Protein AF-0000000071113945 (afdb_homodimer)

Nearest PDB structures (foldseek):
  3ox4-assembly2_C  TM=9.755E-01  e=1.069E-44  Zymomonas mobilis
  3bfj-assembly1_A  TM=9.640E-01  e=2.709E-42  Klebsiella pneumoniae
  7qnf-assembly1_AAA  TM=9.607E-01  e=1.905E-41  Escherichia coli str. K-12 substr. MG1655
  7qlq-assembly1_BBB  TM=9.644E-01  e=1.412E-40  Escherichia coli str. K-12 substr. MG1655
  4fr2-assembly1_A-2  TM=9.621E-01  e=8.179E-39  Oenococcus oeni ATCC BAA-1163

Solvent-accessible surface area (backbone atoms only — not comparable to full-atom values): 36152 Å² total; per-residue (Å²): 114,40,61,41,52,34,37,34,38,30,35,39,30,71,62,35,56,64,59,43,26,64,61,54,57,72,71,67,68,64,27,26,32,34,25,17,24,57,68,46,66,74,39,75,52,44,59,54,57,45,46,25,30,56,74,64,67,50,45,69,46,83,44,42,76,38,45,83,72,20,33,50,62,45,27,52,52,46,37,50,50,29,61,74,69,62,38,66,30,33,31,19,40,32,42,46,26,18,31,17,36,39,33,52,25,20,33,35,71,59,61,48,88,56,75,77,72,37,54,36,73,58,56,68,90,48,64,24,46,52,28,38,21,34,36,35,51,50,16,70,29,36,41,44,22,34,52,34,52,36,27,37,76,87,80,50,40,56,37,47,24,37,26,79,44,39,47,25,55,30,25,36,44,23,34,71,56,36,40,83,50,49,50,68,56,45,28,20,24,38,35,29,24,45,45,39,15,52,28,11,42,49,12,74,50,37,46,70,56,29,35,37,27,12,32,41,12,37,36,32,37,70,65,14,42,57,50,26,34,75,35,46,74,38,60,67,26,34,40,37,30,44,39,14,18,54,30,13,24,49,11,23,59,42,23,27,36,16,50,36,57,14,47,21,42,38,47,26,43,73,67,67,45,62,56,23,50,40,27,45,53,34,37,53,62,47,49,56,55,46,35,74,74,45,23,68,43,26,36,54,51,14,36,28,73,67,44,80,55,78,95,53,52,38,64,59,22,28,53,50,32,44,51,52,50,52,50,50,40,55,72,46,64,55,69,77,36,44,55,81,74,73,46,51,73,91,76,51,58,50,66,63,42,26,58,50,17,69,67,28,80,32,20,79,27,22,76,59,78,75,50,67,69,51,41,35,50,57,60,55,67,35,102,113,41,61,42,52,36,37,34,36,30,36,39,30,70,61,36,57,63,59,44,25,65,62,55,56,71,70,67,66,65,28,25,32,32,25,18,27,58,68,46,68,75,38,77,52,44,59,54,58,46,47,23,31,56,74,65,67,50,45,69,45,84,44,41,75,38,43,83,74,18,32,51,63,45,27,53,52,47,39,50,51,30,60,76,69,64,37,65,31,34,33,19,39,32,41,45,27,20,30,20,36,38,34,50,25,20,34,36,71,60,60,48,88,55,74,77,72,36,55,35,74,58,57,69,90,47,65,24,45,54,29,39,21,36,36,36,52,51,18,69,30,37,40,44,22,35,51,35,52,39,27,37,76,85,77,51,39,57,39,48,25,37,26,79,44,38,45,26,55,30,25,36,44,23,32,70,56,36,41,82,50,49,50,67,55,44,30,21,25,38,37,27,24,45,46,39,13,52,28,12,43,50,12,75,53,37,47,71,56,31,36,37,28,12,34,40,12,36,37,31,38,69,66,15,41,58,50,26,35,75,35,45,73,39,60,67,24,35,40,37,29,44,39,15,18,54,31,12,25,49,10,24,59,41,23,28,37,16,50,36,56,14,45,22,44,39,46,27,44,72,66,68,44,61,58,25,50,42,26,44,53,34,37,55,62,47,47,58,54,46,36,74,74,45,23,68,43,26,38,54,51,13,37,28,72,69,44,80,54,79,95,52,51,38,63,57,22,28,54,50,32,45,51,51,51,50,50,50,40,56,73,44,63,56,68,77,36,44,55,80,72,70,44,50,73,92,76,51,60,51,65,64,44,26,58,50,18,68,70,29,81,32,20,79,27,23,77,60,80,76,50,66,68,53,42,35,49,57,58,55,68,36,103

Sequence (766 aa):
MAIFYVPAVNLIGKGVVNEVGPYIKELGYKKALLVTDKYIEGSDILPKTLKPLDTEGIEYVIFSDVEPNPTCKNVTDGVAALQEHGCDFIISLGGGSPQDAASCISIMATNGGKPQDYEGLHKSAKKGLPVVAINTTAGTSAEITINYVITDEERKVKMVMVDKNSLALISVNDPELMLSKPKGLTAATGMDALTHAVEALVTPGAYDVTKKLSIGAIELIKEYLPRAVENGHDIEAREGMVNAIFLGGMSFNNAGLGYVHSMAHQLGAVYNLPHGVCCAMLLPVIERENAKRVPEAFRNVAKALGLHVEGKSDQECADYAIAEIEKLSETVGIPKKLTELGIEEKDFDFEYLSKNALIDACAPGNPFMPTLEETIAFYKELFMAIFYVPAVNLIGKGVVNEVGPYIKELGYKKALLVTDKYIEGSDILPKTLKPLDTEGIEYVIFSDVEPNPTCKNVTDGVAALQEHGCDFIISLGGGSPQDAASCISIMATNGGKPQDYEGLHKSAKKGLPVVAINTTAGTSAEITINYVITDEERKVKMVMVDKNSLALISVNDPELMLSKPKGLTAATGMDALTHAVEALVTPGAYDVTKKLSIGAIELIKEYLPRAVENGHDIEAREGMVNAIFLGGMSFNNAGLGYVHSMAHQLGAVYNLPHGVCCAMLLPVIERENAKRVPEAFRNVAKALGLHVEGKSDQECADYAIAEIEKLSETVGIPKKLTELGIEEKDFDFEYLSKNALIDACAPGNPFMPTLEETIAFYKELF

Organism: Streptococcus pneumoniae serotype 4 (strain ATCC BAA-334 / TIGR4) (NCBI:txid170187)

Structure (mmCIF, N/CA/C/O backbone):
data_AF-0000000071113945-model_v1
#
loop_
_entity.id
_entity.type
_entity.pdbx_description
1 polymer 'Alcohol dehydrogenase, iron-containing'
#
loop_
_atom_site.group_PDB
_atom_site.id
_atom_site.type_symbol
_atom_site.label_atom_id
_atom_site.label_alt_id
_atom_site.label_comp_id
_atom_site.label_asym_id
_atom_site.label_entity_id
_atom_site.label_seq_id
_atom_site.pdbx_PDB_ins_code
_atom_site.Cartn_x
_atom_site.Cartn_y
_atom_site.Cartn_z
_atom_site.occupancy
_atom_site.B_iso_or_equiv
_atom_site.auth_seq_id
_atom_site.auth_comp_id
_atom_site.auth_asym_id
_atom_site.auth_atom_id
_atom_site.pdbx_PDB_model_num
ATOM 1 N N . MET A 1 1 ? 13.68 -2.012 13.062 1 75.12 1 MET A N 1
ATOM 2 C CA . MET A 1 1 ? 12.305 -2.484 13.008 1 75.12 1 MET A CA 1
ATOM 3 C C . MET A 1 1 ? 11.359 -1.363 12.594 1 75.12 1 MET A C 1
ATOM 5 O O . MET A 1 1 ? 11.523 -0.217 13.016 1 75.12 1 MET A O 1
ATOM 9 N N . ALA A 1 2 ? 10.578 -1.688 11.562 1 85.5 2 ALA A N 1
ATOM 10 C CA . ALA A 1 2 ? 9.664 -0.649 11.109 1 85.5 2 ALA A CA 1
ATOM 11 C C . ALA A 1 2 ? 8.242 -1.191 10.977 1 85.5 2 ALA A C 1
ATOM 13 O O . ALA A 1 2 ? 8.047 -2.371 10.672 1 85.5 2 ALA A O 1
ATOM 14 N N . ILE A 1 3 ? 7.336 -0.451 11.5 1 94.94 3 ILE A N 1
ATOM 15 C CA . ILE A 1 3 ? 5.93 -0.703 11.203 1 94.94 3 ILE A CA 1
ATOM 16 C C . ILE A 1 3 ? 5.441 0.281 10.141 1 94.94 3 ILE A C 1
ATOM 18 O O . ILE A 1 3 ? 5.672 1.487 10.25 1 94.94 3 ILE A O 1
ATOM 22 N N . PHE A 1 4 ? 4.895 -0.239 9.117 1 98.56 4 PHE A N 1
ATOM 23 C CA . PHE A 1 4 ? 4.387 0.528 7.988 1 98.56 4 PHE A CA 1
ATOM 24 C C . PHE A 1 4 ? 2.865 0.579 8.008 1 98.56 4 PHE A C 1
ATOM 26 O O . PHE A 1 4 ? 2.201 -0.424 7.738 1 98.56 4 PHE A O 1
ATOM 33 N N . TYR A 1 5 ? 2.27 1.769 8.336 1 98.56 5 TYR A N 1
ATOM 34 C CA . TYR A 1 5 ? 0.83 2.002 8.383 1 98.56 5 TYR A CA 1
ATOM 35 C C . TYR A 1 5 ? 0.351 2.723 7.129 1 98.56 5 TYR A C 1
ATOM 37 O O . TYR A 1 5 ? 1.011 3.646 6.648 1 98.56 5 TYR A O 1
ATOM 45 N N . VAL A 1 6 ? -0.747 2.352 6.59 1 98.75 6 VAL A N 1
ATOM 46 C CA . VAL A 1 6 ? -1.427 2.986 5.465 1 98.75 6 VAL A CA 1
ATOM 47 C C . VAL A 1 6 ? -2.854 2.453 5.355 1 98.75 6 VAL A C 1
ATOM 49 O O . VAL A 1 6 ? -3.115 1.29 5.672 1 98.75 6 VAL A O 1
ATOM 52 N N . PRO A 1 7 ? -3.861 3.316 5.043 1 98.75 7 PRO A N 1
ATOM 53 C CA . PRO A 1 7 ? -5.211 2.77 4.895 1 98.75 7 PRO A CA 1
ATOM 54 C C . PRO A 1 7 ? -5.27 1.604 3.91 1 98.75 7 PRO A C 1
ATOM 56 O O . PRO A 1 7 ? -4.598 1.627 2.877 1 98.75 7 PRO A O 1
ATOM 59 N N . ALA A 1 8 ? -6.066 0.614 4.184 1 98.5 8 ALA A N 1
ATOM 60 C CA . ALA A 1 8 ? -6.137 -0.612 3.395 1 98.5 8 ALA A CA 1
ATOM 61 C C . ALA A 1 8 ? -6.758 -0.349 2.027 1 98.5 8 ALA A C 1
ATOM 63 O O . ALA A 1 8 ? -6.461 -1.05 1.057 1 98.5 8 ALA A O 1
ATOM 64 N N . VAL A 1 9 ? -7.656 0.638 1.956 1 98.44 9 VAL A N 1
ATOM 65 C CA . VAL A 1 9 ? -8.367 0.966 0.723 1 98.44 9 VAL A CA 1
ATOM 66 C C . VAL A 1 9 ? -8.156 2.441 0.386 1 98.44 9 VAL A C 1
ATOM 68 O O . VAL A 1 9 ? -8.523 3.32 1.169 1 98.44 9 VAL A O 1
ATOM 71 N N . ASN A 1 10 ? -7.586 2.723 -0.733 1 98.81 10 ASN A N 1
ATOM 72 C CA . ASN A 1 10 ? -7.309 4.086 -1.182 1 98.81 10 ASN A CA 1
ATOM 73 C C . ASN A 1 10 ? -7.781 4.309 -2.617 1 98.81 10 ASN A C 1
ATOM 75 O O . ASN A 1 10 ? -7.309 3.641 -3.539 1 98.81 10 ASN A O 1
ATOM 79 N N . LEU A 1 11 ? -8.734 5.172 -2.781 1 98.44 11 LEU A N 1
ATOM 80 C CA . LEU A 1 11 ? -9.164 5.566 -4.117 1 98.44 11 LEU A CA 1
ATOM 81 C C . LEU A 1 11 ? -8.344 6.746 -4.629 1 98.44 11 LEU A C 1
ATOM 83 O O . LEU A 1 11 ? -8.25 7.781 -3.965 1 98.44 11 LEU A O 1
ATOM 87 N N . ILE A 1 12 ? -7.734 6.574 -5.777 1 98.31 12 ILE A N 1
ATOM 88 C CA . ILE A 1 12 ? -6.816 7.578 -6.305 1 98.31 12 ILE A CA 1
ATOM 89 C C . ILE A 1 12 ? -7.133 7.844 -7.777 1 98.31 12 ILE A C 1
ATOM 91 O O . ILE A 1 12 ? -7.199 6.91 -8.578 1 98.31 12 ILE A O 1
ATOM 95 N N . GLY A 1 13 ? -7.379 9.117 -8.117 1 97.31 13 GLY A N 1
ATOM 96 C CA . GLY A 1 13 ? -7.508 9.453 -9.523 1 97.31 13 GLY A CA 1
ATOM 97 C C . GLY A 1 13 ? -8.719 10.32 -9.82 1 97.31 13 GLY A C 1
ATOM 98 O O . GLY A 1 13 ? -9.523 10.594 -8.938 1 97.31 13 GLY A O 1
ATOM 99 N N . LYS A 1 14 ? -8.844 10.703 -11.086 1 96.75 14 LYS A N 1
ATOM 100 C CA . LYS A 1 14 ? -9.891 11.617 -11.531 1 96.75 14 LYS A CA 1
ATOM 101 C C . LYS A 1 14 ? -11.266 10.977 -11.398 1 96.75 14 LYS A C 1
ATOM 103 O O . LYS A 1 14 ? -11.508 9.891 -11.938 1 96.75 14 LYS A O 1
ATOM 108 N N . GLY A 1 15 ? -12.094 11.609 -10.602 1 96.81 15 GLY A N 1
ATOM 109 C CA . GLY A 1 15 ? -13.492 11.227 -10.539 1 96.81 15 GLY A CA 1
ATOM 110 C C . GLY A 1 15 ? -13.758 10.133 -9.516 1 96.81 15 GLY A C 1
ATOM 111 O O . GLY A 1 15 ? -14.906 9.703 -9.352 1 96.81 15 GLY A O 1
ATOM 112 N N . VAL A 1 16 ? -12.789 9.766 -8.742 1 97.62 16 VAL A N 1
ATOM 113 C CA . VAL A 1 16 ? -12.922 8.602 -7.875 1 97.62 16 VAL A CA 1
ATOM 114 C C . VAL A 1 16 ? -13.898 8.914 -6.738 1 97.62 16 VAL A C 1
ATOM 116 O O . VAL A 1 16 ? -14.461 7.996 -6.133 1 97.62 16 VAL A O 1
ATOM 119 N N . VAL A 1 17 ? -14.125 10.172 -6.422 1 97.69 17 VAL A N 1
ATOM 120 C CA . VAL A 1 17 ? -15.055 10.547 -5.363 1 97.69 17 VAL A CA 1
ATOM 121 C C . VAL A 1 17 ? -16.453 10.031 -5.695 1 97.69 17 VAL A C 1
ATOM 123 O O . VAL A 1 17 ? -17.219 9.664 -4.801 1 97.69 17 VAL A O 1
ATOM 126 N N . ASN A 1 18 ? -16.781 9.922 -6.988 1 97.25 18 ASN A N 1
ATOM 127 C CA . ASN A 1 18 ? -18.078 9.438 -7.441 1 97.25 18 ASN A CA 1
ATOM 128 C C . ASN A 1 18 ? -18.25 7.941 -7.199 1 97.25 18 ASN A C 1
ATOM 130 O O . ASN A 1 18 ? -19.359 7.414 -7.254 1 97.25 18 ASN A O 1
ATOM 134 N N . GLU A 1 19 ? -17.141 7.277 -6.875 1 96.25 19 GLU A N 1
ATOM 135 C CA . GLU A 1 19 ? -17.141 5.82 -6.777 1 96.25 19 GLU A CA 1
ATOM 136 C C . GLU A 1 19 ? -17.094 5.367 -5.32 1 96.25 19 GLU A C 1
ATOM 138 O O . GLU A 1 19 ? -17.188 4.176 -5.031 1 96.25 19 GLU A O 1
ATOM 143 N N . VAL A 1 20 ? -17.016 6.293 -4.387 1 97 20 VAL A N 1
ATOM 144 C CA . VAL A 1 20 ? -16.703 5.941 -3.004 1 97 20 VAL A CA 1
ATOM 145 C C . VAL A 1 20 ? -17.938 5.367 -2.326 1 97 20 VAL A C 1
ATOM 147 O O . VAL A 1 20 ? -17.844 4.605 -1.365 1 97 20 VAL A O 1
ATOM 150 N N . GLY A 1 21 ? -19.156 5.68 -2.844 1 97 21 GLY A N 1
ATOM 151 C CA . GLY A 1 21 ? -20.422 5.32 -2.229 1 97 21 GLY A CA 1
ATOM 152 C C . GLY A 1 21 ? -20.531 3.844 -1.893 1 97 21 GLY A C 1
ATOM 153 O O . GLY A 1 21 ? -20.719 3.477 -0.73 1 97 21 GLY A O 1
ATOM 154 N N . PRO A 1 22 ? -20.344 2.98 -2.869 1 96.06 22 PRO A N 1
ATOM 155 C CA . PRO A 1 22 ? -20.438 1.538 -2.629 1 96.06 22 PRO A CA 1
ATOM 156 C C . PRO A 1 22 ? -19.438 1.041 -1.596 1 96.06 22 PRO A C 1
ATOM 158 O O . PRO A 1 22 ? -19.734 0.119 -0.832 1 96.06 22 PRO A O 1
ATOM 161 N N . TYR A 1 23 ? -18.25 1.586 -1.573 1 96.31 23 TYR A N 1
ATOM 162 C CA . TYR A 1 23 ? -17.234 1.188 -0.604 1 96.31 23 TYR A CA 1
ATOM 163 C C . TYR A 1 23 ? -17.672 1.537 0.814 1 96.31 23 TYR A C 1
ATOM 165 O O . TYR A 1 23 ? -17.484 0.746 1.741 1 96.31 23 TYR A O 1
ATOM 173 N N . ILE A 1 24 ? -18.281 2.76 0.936 1 97.69 24 ILE A N 1
ATOM 174 C CA . ILE A 1 24 ? -18.766 3.172 2.25 1 97.69 24 ILE A CA 1
ATOM 175 C C . ILE A 1 24 ? -19.938 2.283 2.672 1 97.69 24 ILE A C 1
ATOM 177 O O . ILE A 1 24 ? -20 1.83 3.816 1 97.69 24 ILE A O 1
ATOM 181 N N . LYS A 1 25 ? -20.844 2.029 1.779 1 96.69 25 LYS A N 1
ATOM 182 C CA . LYS A 1 25 ? -22.016 1.202 2.061 1 96.69 25 LYS A CA 1
ATOM 183 C C . LYS A 1 25 ? -21.609 -0.181 2.555 1 96.69 25 LYS A C 1
ATOM 185 O O . LYS A 1 25 ? -22.219 -0.723 3.479 1 96.69 25 LYS A O 1
ATOM 190 N N . GLU A 1 26 ? -20.562 -0.738 1.976 1 95 26 GLU A N 1
ATOM 191 C CA . GLU A 1 26 ? -20.094 -2.082 2.299 1 95 26 GLU A CA 1
ATOM 192 C C . GLU A 1 26 ? -19.547 -2.148 3.725 1 95 26 GLU A C 1
ATOM 194 O O . GLU A 1 26 ? -19.469 -3.229 4.312 1 95 26 GLU A O 1
ATOM 199 N N . LEU A 1 27 ? -19.141 -1.004 4.309 1 95.19 27 LEU A N 1
ATOM 200 C CA . LEU A 1 27 ? -18.641 -0.983 5.676 1 95.19 27 LEU A CA 1
ATOM 201 C C . LEU A 1 27 ? -19.75 -1.291 6.676 1 95.19 27 LEU A C 1
ATOM 203 O O . LEU A 1 27 ? -19.469 -1.713 7.801 1 95.19 27 LEU A O 1
ATOM 207 N N . GLY A 1 28 ? -21.016 -0.925 6.336 1 95.69 28 GLY A N 1
ATOM 208 C CA . GLY A 1 28 ? -22.172 -1.332 7.137 1 95.69 28 GLY A CA 1
ATOM 209 C C . GLY A 1 28 ? -22.547 -0.31 8.188 1 95.69 28 GLY A C 1
ATOM 210 O O . GLY A 1 28 ? -23.391 -0.581 9.039 1 95.69 28 GLY A O 1
ATOM 211 N N . TYR A 1 29 ? -21.953 0.864 8.164 1 96.38 29 TYR A N 1
ATOM 212 C CA . TYR A 1 29 ? -22.312 1.92 9.109 1 96.38 29 TYR A CA 1
ATOM 213 C C . TYR A 1 29 ? -23.547 2.67 8.641 1 96.38 29 TYR A C 1
ATOM 215 O O . TYR A 1 29 ? -23.938 2.584 7.477 1 96.38 29 TYR A O 1
ATOM 223 N N . LYS A 1 30 ? -24.156 3.389 9.508 1 96 30 LYS A N 1
ATOM 224 C CA . LYS A 1 30 ? -25.5 3.9 9.234 1 96 30 LYS A CA 1
ATOM 225 C C . LYS A 1 30 ? -25.469 5.406 8.969 1 96 30 LYS A C 1
ATOM 227 O O . LYS A 1 30 ? -26.094 5.887 8.023 1 96 30 LYS A O 1
ATOM 232 N N . LYS A 1 31 ? -24.844 6.23 9.859 1 98.5 31 LYS A N 1
ATOM 233 C CA . LYS A 1 31 ? -24.906 7.688 9.812 1 98.5 31 LYS A CA 1
ATOM 234 C C . LYS A 1 31 ? -23.531 8.305 10.062 1 98.5 31 LYS A C 1
ATOM 236 O O . LYS A 1 31 ? -22.906 8.031 11.086 1 98.5 31 LYS A O 1
ATOM 241 N N . ALA A 1 32 ? -23.141 9.164 9.141 1 98.81 32 ALA A N 1
ATOM 242 C CA . ALA A 1 32 ? -21.812 9.766 9.203 1 98.81 32 ALA A CA 1
ATOM 243 C C . ALA A 1 32 ? -21.875 11.156 9.82 1 98.81 32 ALA A C 1
ATOM 245 O O . ALA A 1 32 ? -22.812 11.914 9.586 1 98.81 32 ALA A O 1
ATOM 246 N N . LEU A 1 33 ? -20.906 11.453 10.688 1 98.94 33 LEU A N 1
ATOM 247 C CA . LEU A 1 33 ? -20.562 12.844 10.906 1 98.94 33 LEU A CA 1
ATOM 248 C C . LEU A 1 33 ? -19.578 13.328 9.844 1 98.94 33 LEU A C 1
ATOM 250 O O . LEU A 1 33 ? -18.438 12.859 9.789 1 98.94 33 LEU A O 1
ATOM 254 N N . LEU A 1 34 ? -20.016 14.18 8.977 1 98.94 34 LEU A N 1
ATOM 255 C CA . LEU A 1 34 ? -19.125 14.734 7.953 1 98.94 34 LEU A CA 1
ATOM 256 C C . LEU A 1 34 ? -18.406 15.969 8.477 1 98.94 34 LEU A C 1
ATOM 258 O O . LEU A 1 34 ? -19.016 17.016 8.688 1 98.94 34 LEU A O 1
ATOM 262 N N . VAL A 1 35 ? -17.125 15.828 8.711 1 98.94 35 VAL A N 1
ATOM 263 C CA . VAL A 1 35 ? -16.281 16.859 9.312 1 98.94 35 VAL A CA 1
ATOM 264 C C . VAL A 1 35 ? -15.578 17.656 8.219 1 98.94 35 VAL A C 1
ATOM 266 O O . VAL A 1 35 ? -14.82 17.078 7.426 1 98.94 35 VAL A O 1
ATOM 269 N N . THR A 1 36 ? -15.82 18.922 8.164 1 98.69 36 THR A N 1
ATOM 270 C CA . THR A 1 36 ? -15.25 19.781 7.129 1 98.69 36 THR A CA 1
ATOM 271 C C . THR A 1 36 ? -15.086 21.203 7.629 1 98.69 36 THR A C 1
ATOM 273 O O . THR A 1 36 ? -15.078 21.453 8.836 1 98.69 36 THR A O 1
ATOM 276 N N . ASP A 1 37 ? -14.758 22.078 6.73 1 97.12 37 ASP A N 1
ATOM 277 C CA . ASP A 1 37 ? -14.586 23.484 7.094 1 97.12 37 ASP A CA 1
ATOM 278 C C . ASP A 1 37 ? -15.57 24.375 6.328 1 97.12 37 ASP A C 1
ATOM 280 O O . ASP A 1 37 ? -16.281 23.891 5.449 1 97.12 37 ASP A O 1
ATOM 284 N N . LYS A 1 38 ? -15.602 25.641 6.723 1 96.12 38 LYS A N 1
ATOM 285 C CA . LYS A 1 38 ? -16.594 26.562 6.184 1 96.12 38 LYS A CA 1
ATOM 286 C C . LYS A 1 38 ? -16.344 26.828 4.699 1 96.12 38 LYS A C 1
ATOM 288 O O . LYS A 1 38 ? -17.281 27.031 3.934 1 96.12 38 LYS A O 1
ATOM 293 N N . TYR A 1 39 ? -15.109 26.812 4.289 1 92.38 39 TYR A N 1
ATOM 294 C CA . TYR A 1 39 ? -14.781 27.047 2.887 1 92.38 39 TYR A CA 1
ATOM 295 C C . TYR A 1 39 ? -15.391 25.953 2.006 1 92.38 39 TYR A C 1
ATOM 297 O O . TYR A 1 39 ? -16.047 26.25 1.004 1 92.38 39 TYR A O 1
ATOM 305 N N . ILE A 1 40 ? -15.219 24.75 2.406 1 96 40 ILE A N 1
ATOM 306 C CA . ILE A 1 40 ? -15.703 23.609 1.636 1 96 40 ILE A CA 1
ATOM 307 C C . ILE A 1 40 ? -17.234 23.578 1.673 1 96 40 ILE A C 1
ATOM 309 O O . ILE A 1 40 ? -17.875 23.266 0.671 1 96 40 ILE A O 1
ATOM 313 N N . GLU A 1 41 ? -17.797 23.906 2.807 1 96.56 41 GLU A N 1
ATOM 314 C CA . GLU A 1 41 ? -19.25 23.953 2.918 1 96.56 41 GLU A CA 1
ATOM 315 C C . GLU A 1 41 ? -19.859 24.844 1.846 1 96.56 41 GLU A C 1
ATOM 317 O O . GLU A 1 41 ? -20.922 24.547 1.31 1 96.56 41 GLU A O 1
ATOM 322 N N . GLY A 1 42 ? -19.172 25.938 1.571 1 95.56 42 GLY A N 1
ATOM 323 C CA . GLY A 1 42 ? -19.688 26.891 0.606 1 95.56 42 GLY A CA 1
ATOM 324 C C . GLY A 1 42 ? -19.203 26.641 -0.809 1 95.56 42 GLY A C 1
ATOM 325 O O . GLY A 1 42 ? -19.531 27.391 -1.729 1 95.56 42 GLY A O 1
ATOM 326 N N . SER A 1 43 ? -18.5 25.609 -1.017 1 95.12 43 SER A N 1
ATOM 327 C CA . SER A 1 43 ? -17.906 25.344 -2.322 1 95.12 43 SER A CA 1
ATOM 328 C C . SER A 1 43 ? -18.672 24.234 -3.053 1 95.12 43 SER A C 1
ATOM 330 O O . SER A 1 43 ? -19.641 23.688 -2.523 1 95.12 43 SER A O 1
ATOM 332 N N . ASP A 1 44 ? -18.219 24 -4.301 1 95.06 44 ASP A N 1
ATOM 333 C CA . ASP A 1 44 ? -18.844 22.953 -5.105 1 95.06 44 ASP A CA 1
ATOM 334 C C . ASP A 1 44 ? -18.312 21.562 -4.711 1 95.06 44 ASP A C 1
ATOM 336 O O . ASP A 1 44 ? -18.812 20.547 -5.188 1 95.06 44 ASP A O 1
ATOM 340 N N . ILE A 1 45 ? -17.391 21.5 -3.789 1 97.31 45 ILE A N 1
ATOM 341 C CA . ILE A 1 45 ? -16.781 20.25 -3.352 1 97.31 45 ILE A CA 1
ATOM 342 C C . ILE A 1 45 ? -17.797 19.453 -2.531 1 97.31 45 ILE A C 1
ATOM 344 O O . ILE A 1 45 ? -17.906 18.234 -2.703 1 97.31 45 ILE A O 1
ATOM 348 N N . LEU A 1 46 ? -18.5 20.141 -1.65 1 97.81 46 LEU A N 1
ATOM 349 C CA . LEU A 1 46 ? -19.406 19.469 -0.732 1 97.81 46 LEU A CA 1
ATOM 350 C C . LEU A 1 46 ? -20.484 18.703 -1.497 1 97.81 46 LEU A C 1
ATOM 352 O O . LEU A 1 46 ? -20.672 17.5 -1.289 1 97.81 46 LEU A O 1
ATOM 356 N N . PRO A 1 47 ? -21.172 19.344 -2.52 1 97.75 47 PRO A N 1
ATOM 357 C CA . PRO A 1 47 ? -22.188 18.594 -3.268 1 97.75 47 PRO A CA 1
ATOM 358 C C . PRO A 1 47 ? -21.609 17.406 -4.023 1 97.75 47 PRO A C 1
ATOM 360 O O . PRO A 1 47 ? -22.25 16.359 -4.125 1 97.75 47 PRO A O 1
ATOM 363 N N . LYS A 1 48 ? -20.406 17.547 -4.52 1 97.12 48 LYS A N 1
ATOM 364 C CA . LYS A 1 48 ? -19.75 16.469 -5.238 1 97.12 48 LYS A CA 1
ATOM 365 C C . LYS A 1 48 ? -19.531 15.258 -4.324 1 97.12 48 LYS A C 1
ATOM 367 O O . LYS A 1 48 ? -19.594 14.117 -4.77 1 97.12 48 LYS A O 1
ATOM 372 N N . THR A 1 49 ? -19.25 15.523 -3.123 1 97.81 49 THR A N 1
ATOM 373 C CA . THR A 1 49 ? -18.953 14.484 -2.146 1 97.81 49 THR A CA 1
ATOM 374 C C . THR A 1 49 ? -20.25 13.875 -1.601 1 97.81 49 THR A C 1
ATOM 376 O O . THR A 1 49 ? -20.281 12.68 -1.282 1 97.81 49 THR A O 1
ATOM 379 N N . LEU A 1 50 ? -21.328 14.711 -1.501 1 98.25 50 LEU A N 1
ATOM 380 C CA . LEU A 1 50 ? -22.594 14.242 -0.944 1 98.25 50 LEU A CA 1
ATOM 381 C C . LEU A 1 50 ? -23.344 13.367 -1.946 1 98.25 50 LEU A C 1
ATOM 383 O O . LEU A 1 50 ? -24.078 12.453 -1.556 1 98.25 50 LEU A O 1
ATOM 387 N N . LYS A 1 51 ? -23.156 13.555 -3.219 1 98.06 51 LYS A N 1
ATOM 388 C CA . LYS A 1 51 ? -23.891 12.875 -4.273 1 98.06 51 LYS A CA 1
ATOM 389 C C . LYS A 1 51 ? -23.734 11.359 -4.164 1 98.06 51 LYS A C 1
ATOM 391 O O . LYS A 1 51 ? -24.734 10.625 -4.133 1 98.06 51 LYS A O 1
ATOM 396 N N . PRO A 1 52 ? -22.5 10.852 -4.129 1 97.69 52 PRO A N 1
ATOM 397 C CA . PRO A 1 52 ? -22.375 9.398 -4.008 1 97.69 52 PRO A CA 1
ATOM 398 C C . PRO A 1 52 ? -22.984 8.859 -2.713 1 97.69 52 PRO A C 1
ATOM 400 O O . PRO A 1 52 ? -23.422 7.711 -2.668 1 97.69 52 PRO A O 1
ATOM 403 N N . LEU A 1 53 ? -22.969 9.617 -1.601 1 98 53 LEU A N 1
ATOM 404 C CA . LEU A 1 53 ? -23.594 9.203 -0.347 1 98 53 LEU A CA 1
ATOM 405 C C . LEU A 1 53 ? -25.109 9.109 -0.5 1 98 53 LEU A C 1
ATOM 407 O O . LEU A 1 53 ? -25.719 8.117 -0.084 1 98 53 LEU A O 1
ATOM 411 N N . ASP A 1 54 ? -25.672 10.148 -1.101 1 98.12 54 ASP A N 1
ATOM 412 C CA . ASP A 1 54 ? -27.109 10.18 -1.327 1 98.12 54 ASP A CA 1
ATOM 413 C C . ASP A 1 54 ? -27.547 9.023 -2.227 1 98.12 54 ASP A C 1
ATOM 415 O O . ASP A 1 54 ? -28.594 8.414 -1.99 1 98.12 54 ASP A O 1
ATOM 419 N N . THR A 1 55 ? -26.766 8.789 -3.217 1 97.75 55 THR A N 1
ATOM 420 C CA . THR A 1 55 ? -27.078 7.711 -4.156 1 97.75 55 THR A CA 1
ATOM 421 C C . THR A 1 55 ? -27.172 6.371 -3.434 1 97.75 55 THR A C 1
ATOM 423 O O . THR A 1 55 ? -28 5.531 -3.779 1 97.75 55 THR A O 1
ATOM 426 N N . GLU A 1 56 ? -26.344 6.176 -2.416 1 97.5 56 GLU A N 1
ATOM 427 C CA . GLU A 1 56 ? -26.312 4.91 -1.688 1 97.5 56 GLU A CA 1
ATOM 428 C C . GLU A 1 56 ? -27.219 4.953 -0.466 1 97.5 56 GLU A C 1
ATOM 430 O O . GLU A 1 56 ? -27.312 3.98 0.284 1 97.5 56 GLU A O 1
ATOM 435 N N . GLY A 1 57 ? -27.844 6.051 -0.211 1 97.75 57 GLY A N 1
ATOM 436 C CA . GLY A 1 57 ? -28.734 6.195 0.921 1 97.75 57 GLY A CA 1
ATOM 437 C C . GLY A 1 57 ? -28.016 6.285 2.252 1 97.75 57 GLY A C 1
ATOM 438 O O . GLY A 1 57 ? -28.531 5.844 3.277 1 97.75 57 GLY A O 1
ATOM 439 N N . ILE A 1 58 ? -26.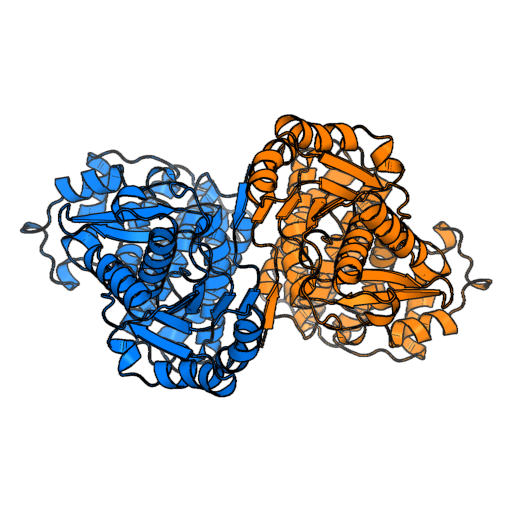812 6.801 2.256 1 97.81 58 ILE A N 1
ATOM 440 C CA . ILE A 1 58 ? -26.031 6.965 3.479 1 97.81 58 ILE A CA 1
ATOM 441 C C . ILE A 1 58 ? -26.406 8.289 4.152 1 97.81 58 ILE A C 1
ATOM 443 O O . ILE A 1 58 ? -26.328 9.352 3.531 1 97.81 58 ILE A O 1
ATOM 447 N N . GLU A 1 59 ? -26.797 8.25 5.387 1 98.44 59 GLU A N 1
ATOM 448 C CA . GLU A 1 59 ? -27.156 9.445 6.137 1 98.44 59 GLU A CA 1
ATOM 449 C C . GLU A 1 59 ? -25.922 10.172 6.648 1 98.44 59 GLU A C 1
ATOM 451 O O . GLU A 1 59 ? -24.906 9.547 6.938 1 98.44 59 GLU A O 1
ATOM 456 N N . TYR A 1 60 ? -26.031 11.43 6.781 1 98.75 60 TYR A N 1
ATOM 457 C CA . TYR A 1 60 ? -24.906 12.203 7.297 1 98.75 60 TYR A CA 1
ATOM 458 C C . TYR A 1 60 ? -25.391 13.484 7.969 1 98.75 60 TYR A C 1
ATOM 460 O O . TYR A 1 60 ? -26.5 13.953 7.699 1 98.75 60 TYR A O 1
ATOM 468 N N . VAL A 1 61 ? -24.609 14.016 8.922 1 98.75 61 VAL A N 1
ATOM 469 C CA . VAL A 1 61 ? -24.703 15.336 9.531 1 98.75 61 VAL A CA 1
ATOM 470 C C . VAL A 1 61 ? -23.422 16.125 9.25 1 98.75 61 VAL A C 1
ATOM 472 O O . VAL A 1 61 ? -22.312 15.594 9.422 1 98.75 61 VAL A O 1
ATOM 475 N N . ILE A 1 62 ? -23.609 17.344 8.812 1 98.75 62 ILE A N 1
ATOM 476 C CA . ILE A 1 62 ? -22.453 18.141 8.438 1 98.75 62 ILE A CA 1
ATOM 477 C C . ILE A 1 62 ? -21.969 18.938 9.641 1 98.75 62 ILE A C 1
ATOM 479 O O . ILE A 1 62 ? -22.75 19.641 10.281 1 98.75 62 ILE A O 1
ATOM 483 N N . PHE A 1 63 ? -20.766 18.75 10.047 1 98.81 63 PHE A N 1
ATOM 484 C CA . PHE A 1 63 ? -20.031 19.578 11 1 98.81 63 PHE A CA 1
ATOM 485 C C . PHE A 1 63 ? -18.938 20.375 10.305 1 98.81 63 PHE A C 1
ATOM 487 O O . PHE A 1 63 ? -17.844 19.859 10.055 1 98.81 63 PHE A O 1
ATOM 494 N N . SER A 1 64 ? -19.141 21.656 10.047 1 98.12 64 SER A N 1
ATOM 495 C CA . SER A 1 64 ? -18.266 22.422 9.148 1 98.12 64 SER A CA 1
ATOM 496 C C . SER A 1 64 ? -17.531 23.531 9.891 1 98.12 64 SER A C 1
ATOM 498 O O . SER A 1 64 ? -17.078 24.484 9.281 1 98.12 64 SER A O 1
ATOM 500 N N . ASP A 1 65 ? -17.375 23.406 11.188 1 96.25 65 ASP A N 1
ATOM 501 C CA . ASP A 1 65 ? -16.828 24.516 11.961 1 96.25 65 ASP A CA 1
ATOM 502 C C . ASP A 1 65 ? -15.359 24.281 12.297 1 96.25 65 ASP A C 1
ATOM 504 O O . ASP A 1 65 ? -14.852 24.797 13.305 1 96.25 65 ASP A O 1
ATOM 508 N N . VAL A 1 66 ? -14.734 23.453 11.461 1 97.12 66 VAL A N 1
ATOM 509 C CA . VAL A 1 66 ? -13.32 23.203 11.703 1 97.12 66 VAL A CA 1
ATOM 510 C C . VAL A 1 66 ? -12.492 24.375 11.195 1 97.12 66 VAL A C 1
ATOM 512 O O . VAL A 1 66 ? -12.625 24.797 10.039 1 97.12 66 VAL A O 1
ATOM 515 N N . GLU A 1 67 ? -11.625 24.875 12.031 1 93.12 67 GLU A N 1
ATOM 516 C CA . GLU A 1 67 ? -10.727 25.953 11.672 1 93.12 67 GLU A CA 1
ATOM 517 C C . GLU A 1 67 ? -9.43 25.438 11.07 1 93.12 67 GLU A C 1
ATOM 519 O O . GLU A 1 67 ? -9.086 24.266 11.25 1 93.12 67 GLU A O 1
ATOM 524 N N . PRO A 1 68 ? -8.578 26.172 10.219 1 87.81 68 PRO A N 1
ATOM 525 C CA . PRO A 1 68 ? -7.312 25.75 9.609 1 87.81 68 PRO A CA 1
ATOM 526 C C . PRO A 1 68 ? -6.34 25.156 10.625 1 87.81 68 PRO A C 1
ATOM 528 O O . PRO A 1 68 ? -5.637 24.188 10.328 1 87.81 68 PRO A O 1
ATOM 531 N N . ASN A 1 69 ? -6.199 25.703 11.766 1 91.81 69 ASN A N 1
ATOM 532 C CA . ASN A 1 69 ? -5.508 25.156 12.922 1 91.81 69 ASN A CA 1
ATOM 533 C C . ASN A 1 69 ? -6.492 24.641 13.977 1 91.81 69 ASN A C 1
ATOM 535 O O . ASN A 1 69 ? -6.766 25.328 14.961 1 91.81 69 ASN A O 1
ATOM 539 N N . PRO A 1 70 ? -6.844 23.312 13.609 1 96.44 70 PRO A N 1
ATOM 540 C CA . PRO A 1 70 ? -7.961 22.844 14.43 1 96.44 70 PRO A CA 1
ATOM 541 C C . PRO A 1 70 ? -7.641 22.859 15.93 1 96.44 70 PRO A C 1
ATOM 543 O O . PRO A 1 70 ? -6.52 22.531 16.328 1 96.44 70 PRO A O 1
ATOM 546 N N . THR A 1 71 ? -8.633 23.188 16.734 1 96.81 71 THR A N 1
ATOM 547 C CA . THR A 1 71 ? -8.453 23.422 18.172 1 96.81 71 THR A CA 1
ATOM 548 C C . THR A 1 71 ? -9.109 22.297 18.969 1 96.81 71 THR A C 1
ATOM 550 O O . THR A 1 71 ? -9.867 21.5 18.438 1 96.81 71 THR A O 1
ATOM 553 N N . CYS A 1 72 ? -8.773 22.344 20.281 1 97.94 72 CYS A N 1
ATOM 554 C CA . CYS A 1 72 ? -9.445 21.438 21.203 1 97.94 72 CYS A CA 1
ATOM 555 C C . CYS A 1 72 ? -10.953 21.688 21.203 1 97.94 72 CYS A C 1
ATOM 557 O O . CYS A 1 72 ? -11.742 20.75 21.312 1 97.94 72 CYS A O 1
ATOM 559 N N . LYS A 1 73 ? -11.32 22.906 21.062 1 97.75 73 LYS A N 1
ATOM 560 C CA . LYS A 1 73 ? -12.742 23.25 21.016 1 97.75 73 LYS A CA 1
ATOM 561 C C . LYS A 1 73 ? -13.414 22.625 19.797 1 97.75 73 LYS A C 1
ATOM 563 O O . LYS A 1 73 ? -14.531 22.125 19.891 1 97.75 73 LYS A O 1
ATOM 568 N N . ASN A 1 74 ? -12.789 22.75 18.609 1 97.88 74 ASN A N 1
ATOM 569 C CA . ASN A 1 74 ? -13.32 22.109 17.406 1 97.88 74 ASN A CA 1
ATOM 570 C C . ASN A 1 74 ? -13.617 20.641 17.641 1 97.88 74 ASN A C 1
ATOM 572 O O . ASN A 1 74 ? -14.672 20.141 17.25 1 97.88 74 ASN A O 1
ATOM 576 N N . VAL A 1 75 ? -12.68 19.984 18.281 1 98.56 75 VAL A N 1
ATOM 577 C CA . VAL A 1 75 ? -12.773 18.547 18.516 1 98.56 75 VAL A CA 1
ATOM 578 C C . VAL A 1 75 ? -13.906 18.25 19.484 1 98.56 75 VAL A C 1
ATOM 580 O O . VAL A 1 75 ? -14.742 17.375 19.234 1 98.56 75 VAL A O 1
ATOM 583 N N . THR A 1 76 ? -13.93 19.016 20.594 1 98.31 76 THR A N 1
ATOM 584 C CA . THR A 1 76 ? -14.969 18.812 21.594 1 98.31 76 THR A CA 1
ATOM 585 C C . THR A 1 76 ? -16.359 19.062 21.016 1 98.31 76 THR A C 1
ATOM 587 O O . THR A 1 76 ? -17.281 18.297 21.266 1 98.31 76 THR A O 1
ATOM 590 N N . ASP A 1 77 ? -16.453 20.109 20.234 1 98.62 77 ASP A N 1
ATOM 591 C CA . ASP A 1 77 ? -17.719 20.406 19.562 1 98.62 77 ASP A CA 1
ATOM 592 C C . ASP A 1 77 ? -18.094 19.297 18.594 1 98.62 77 ASP A C 1
ATOM 594 O O . ASP A 1 77 ? -19.266 18.953 18.453 1 98.62 77 ASP A O 1
ATOM 598 N N . GLY A 1 78 ? -17.125 18.781 17.875 1 98.75 78 GLY A N 1
ATOM 599 C CA . GLY A 1 78 ? -17.359 17.688 16.938 1 98.75 78 GLY A CA 1
ATOM 600 C C . GLY A 1 78 ? -17.828 16.422 17.625 1 98.75 78 GLY A C 1
ATOM 601 O O . GLY A 1 78 ? -18.734 15.742 17.125 1 98.75 78 GLY A O 1
ATOM 602 N N . VAL A 1 79 ? -17.203 16.109 18.75 1 98.75 79 VAL A N 1
ATOM 603 C CA . VAL A 1 79 ? -17.609 14.938 19.516 1 98.75 79 VAL A CA 1
ATOM 604 C C . VAL A 1 79 ? -19.047 15.109 20 1 98.75 79 VAL A C 1
ATOM 606 O O . VAL A 1 79 ? -19.844 14.164 19.953 1 98.75 79 VAL A O 1
ATOM 609 N N . ALA A 1 80 ? -19.344 16.297 20.484 1 98.75 80 ALA A N 1
ATOM 610 C CA . ALA A 1 80 ? -20.703 16.594 20.938 1 98.75 80 ALA A CA 1
ATOM 611 C C . ALA A 1 80 ? -21.719 16.406 19.797 1 98.75 80 ALA A C 1
ATOM 613 O O . ALA A 1 80 ? -22.781 15.82 20 1 98.75 80 ALA A O 1
ATOM 614 N N . ALA A 1 81 ? -21.406 16.922 18.641 1 98.75 81 ALA A N 1
ATOM 615 C CA . ALA A 1 81 ? -22.281 16.781 17.484 1 98.75 81 ALA A CA 1
ATOM 616 C C . ALA A 1 81 ? -22.469 15.305 17.109 1 98.75 81 ALA A C 1
ATOM 618 O O . ALA A 1 81 ? -23.578 14.883 16.781 1 98.75 81 ALA A O 1
ATOM 619 N N . LEU A 1 82 ? -21.375 14.562 17.094 1 98.81 82 LEU A N 1
ATOM 620 C CA . LEU A 1 82 ? -21.406 13.133 16.812 1 98.81 82 LEU A CA 1
ATOM 621 C C . LEU A 1 82 ? -22.375 12.406 17.734 1 98.81 82 LEU A C 1
ATOM 623 O O . LEU A 1 82 ? -23.203 11.617 17.281 1 98.81 82 LEU A O 1
ATOM 627 N N . GLN A 1 83 ? -22.297 12.703 19 1 98.5 83 GLN A N 1
ATOM 628 C CA . GLN A 1 83 ? -23.125 12.062 20.016 1 98.5 83 GLN A CA 1
ATOM 629 C C . GLN A 1 83 ? -24.578 12.516 19.906 1 98.5 83 GLN A C 1
ATOM 631 O O . GLN A 1 83 ? -25.5 11.695 19.969 1 98.5 83 GLN A O 1
ATOM 636 N N . GLU A 1 84 ? -24.75 13.758 19.734 1 98.56 84 GLU A N 1
ATOM 637 C CA . GLU A 1 84 ? -26.078 14.344 19.656 1 98.56 84 GLU A CA 1
ATOM 638 C C . GLU A 1 84 ? -26.875 13.711 18.516 1 98.56 84 GLU A C 1
ATOM 640 O O . GLU A 1 84 ? -28.078 13.492 18.641 1 98.56 84 GLU A O 1
ATOM 645 N N . HIS A 1 85 ? -26.266 13.438 17.453 1 98.62 85 HIS A N 1
ATOM 646 C CA . HIS A 1 85 ? -26.969 12.977 16.25 1 98.62 85 HIS A CA 1
ATOM 647 C C . HIS A 1 85 ? -26.844 11.469 16.094 1 98.62 85 HIS A C 1
ATOM 649 O O . HIS A 1 85 ? -27.344 10.906 15.109 1 98.62 85 HIS A O 1
ATOM 655 N N . GLY A 1 86 ? -26.156 10.836 16.969 1 98.44 86 GLY A N 1
ATOM 656 C CA . GLY A 1 86 ? -26.031 9.383 16.938 1 98.44 86 GLY A CA 1
ATOM 657 C C . GLY A 1 86 ? -25.266 8.875 15.734 1 98.44 86 GLY A C 1
ATOM 658 O O . GLY A 1 86 ? -25.656 7.887 15.109 1 98.44 86 GLY A O 1
ATOM 659 N N . CYS A 1 87 ? -24.219 9.586 15.344 1 98.81 87 CYS A N 1
ATOM 660 C CA . CYS A 1 87 ? -23.391 9.156 14.234 1 98.81 87 CYS A CA 1
ATOM 661 C C . CYS A 1 87 ? -22.5 7.984 14.641 1 98.81 87 CYS A C 1
ATOM 663 O O . CYS A 1 87 ? -21.984 7.945 15.766 1 98.81 87 CYS A O 1
ATOM 665 N N . ASP A 1 88 ? -22.297 7.008 13.719 1 98.75 88 ASP A N 1
ATOM 666 C CA . ASP A 1 88 ? -21.531 5.816 14.086 1 98.75 88 ASP A CA 1
ATOM 667 C C . ASP A 1 88 ? -20.281 5.684 13.227 1 98.75 88 ASP A C 1
ATOM 669 O O . ASP A 1 88 ? -19.531 4.703 13.336 1 98.75 88 ASP A O 1
ATOM 673 N N . PHE A 1 89 ? -19.984 6.57 12.344 1 98.81 89 PHE A N 1
ATOM 674 C CA . PHE A 1 89 ? -18.688 6.699 11.664 1 98.81 89 PHE A CA 1
ATOM 675 C C . PHE A 1 89 ? -18.469 8.133 11.203 1 98.81 89 PHE A C 1
ATOM 677 O O . PHE A 1 89 ? -19.344 8.992 11.367 1 98.81 89 PHE A O 1
ATOM 684 N N . ILE A 1 90 ? -17.297 8.461 10.703 1 98.94 90 ILE A N 1
ATOM 685 C CA . ILE A 1 90 ? -16.922 9.828 10.352 1 98.94 90 ILE A CA 1
ATOM 686 C C . ILE A 1 90 ? -16.469 9.883 8.898 1 98.94 90 ILE A C 1
ATOM 688 O O . ILE A 1 90 ? -15.805 8.969 8.406 1 98.94 90 ILE A O 1
ATOM 692 N N . ILE A 1 91 ? -16.891 10.859 8.172 1 98.94 91 ILE A N 1
ATOM 693 C CA . ILE A 1 91 ? -16.312 11.25 6.895 1 98.94 91 ILE A CA 1
ATOM 694 C C . ILE A 1 91 ? -15.578 12.586 7.043 1 98.94 91 ILE A C 1
ATOM 696 O O . ILE A 1 91 ? -16.188 13.594 7.414 1 98.94 91 ILE A O 1
ATOM 700 N N . SER A 1 92 ? -14.32 12.531 6.902 1 98.88 92 SER A N 1
ATOM 701 C CA . SER A 1 92 ? -13.578 13.781 6.875 1 98.88 92 SER A CA 1
ATOM 702 C C . SER A 1 92 ? -13.414 14.305 5.453 1 98.88 92 SER A C 1
ATOM 704 O O . SER A 1 92 ? -13.086 13.539 4.543 1 98.88 92 SER A O 1
ATOM 706 N N . LEU A 1 93 ? -13.711 15.562 5.238 1 98.75 93 LEU A N 1
ATOM 707 C CA . LEU A 1 93 ? -13.656 16.188 3.926 1 98.75 93 LEU A CA 1
ATOM 708 C C . LEU A 1 93 ? -12.852 17.484 3.979 1 98.75 93 LEU A C 1
ATOM 710 O O . LEU A 1 93 ? -13.281 18.469 4.594 1 98.75 93 LEU A O 1
ATOM 714 N N . GLY A 1 94 ? -11.695 17.516 3.363 1 97.81 94 GLY A N 1
ATOM 715 C CA . GLY A 1 94 ? -10.875 18.719 3.332 1 97.81 94 GLY A CA 1
ATOM 716 C C . GLY A 1 94 ? -9.383 18.422 3.342 1 97.81 94 GLY A C 1
ATOM 717 O O . GLY A 1 94 ? -8.961 17.312 3.006 1 97.81 94 GLY A O 1
ATOM 718 N N . GLY A 1 95 ? -8.656 19.438 3.57 1 95.44 95 GLY A N 1
ATOM 719 C CA . GLY A 1 95 ? -7.219 19.266 3.727 1 95.44 95 GLY A CA 1
ATOM 720 C C . GLY A 1 95 ? -6.82 18.781 5.105 1 95.44 95 GLY A C 1
ATOM 721 O O . GLY A 1 95 ? -7.531 17.984 5.719 1 95.44 95 GLY A O 1
ATOM 722 N N . GLY A 1 96 ? -5.746 19.266 5.613 1 96.44 96 GLY A N 1
ATOM 723 C CA . GLY A 1 96 ? -5.184 18.781 6.867 1 96.44 96 GLY A CA 1
ATOM 724 C C . GLY A 1 96 ? -6.066 19.062 8.07 1 96.44 96 GLY A C 1
ATOM 725 O O . GLY A 1 96 ? -6.211 18.219 8.953 1 96.44 96 GLY A O 1
ATOM 726 N N . SER A 1 97 ? -6.656 20.203 8.125 1 96.69 97 SER A N 1
ATOM 727 C CA . SER A 1 97 ? -7.371 20.625 9.32 1 96.69 97 SER A CA 1
ATOM 728 C C . SER A 1 97 ? -8.594 19.766 9.57 1 96.69 97 SER A C 1
ATOM 730 O O . SER A 1 97 ? -8.75 19.203 10.664 1 96.69 97 SER A O 1
ATOM 732 N N . PRO A 1 98 ? -9.492 19.609 8.547 1 98.44 98 PRO A N 1
ATOM 733 C CA . PRO A 1 98 ? -10.617 18.703 8.781 1 98.44 98 PRO A CA 1
ATOM 734 C C . PRO A 1 98 ? -10.164 17.266 9.055 1 98.44 98 PRO A C 1
ATOM 736 O O . PRO A 1 98 ? -10.766 16.578 9.867 1 98.44 98 PRO A O 1
ATOM 739 N N . GLN A 1 99 ? -9.102 16.812 8.391 1 98.62 99 GLN A N 1
ATOM 740 C CA . GLN A 1 99 ? -8.594 15.469 8.602 1 98.62 99 GLN A CA 1
ATOM 741 C C . GLN A 1 99 ? -8.117 15.281 10.039 1 98.62 99 GLN A C 1
ATOM 743 O O . GLN A 1 99 ? -8.453 14.289 10.688 1 98.62 99 GLN A O 1
ATOM 748 N N . ASP A 1 100 ? -7.336 16.234 10.531 1 98.5 100 ASP A N 1
ATOM 749 C CA . ASP A 1 100 ? -6.812 16.172 11.891 1 98.5 100 ASP A CA 1
ATOM 750 C C . ASP A 1 100 ? -7.945 16.188 12.914 1 98.5 100 ASP A C 1
ATOM 752 O O . ASP A 1 100 ? -7.938 15.391 13.859 1 98.5 100 ASP A O 1
ATOM 756 N N . ALA A 1 101 ? -8.867 17.109 12.695 1 98.81 101 ALA A N 1
ATOM 757 C CA . ALA A 1 101 ? -10.008 17.203 13.602 1 98.81 101 ALA A CA 1
ATOM 758 C C . ALA A 1 101 ? -10.781 15.883 13.633 1 98.81 101 ALA A C 1
ATOM 760 O O . ALA A 1 101 ? -11.156 15.391 14.703 1 98.81 101 ALA A O 1
ATOM 761 N N . ALA A 1 102 ? -11.023 15.336 12.453 1 98.88 102 ALA A N 1
ATOM 762 C CA . ALA A 1 102 ? -11.773 14.094 12.336 1 98.88 102 ALA A CA 1
ATOM 763 C C . ALA A 1 102 ? -11.055 12.953 13.055 1 98.88 102 ALA A C 1
ATOM 765 O O . ALA A 1 102 ? -11.688 12.133 13.727 1 98.88 102 ALA A O 1
ATOM 766 N N . SER A 1 103 ? -9.75 12.852 12.914 1 98.88 103 SER A N 1
ATOM 767 C CA . SER A 1 103 ? -8.969 11.828 13.594 1 98.88 103 SER A CA 1
ATOM 768 C C . SER A 1 103 ? -9.102 11.945 15.109 1 98.88 103 SER A C 1
ATOM 770 O O . SER A 1 103 ? -9.266 10.938 15.805 1 98.88 103 SER A O 1
ATOM 772 N N . CYS A 1 104 ? -8.992 13.156 15.609 1 98.88 104 CYS A N 1
ATOM 773 C CA . CYS A 1 104 ? -9.086 13.359 17.047 1 98.88 104 CYS A CA 1
ATOM 774 C C . CYS A 1 104 ? -10.5 13.078 17.547 1 98.88 104 CYS A C 1
ATOM 776 O O . CYS A 1 104 ? -10.68 12.484 18.609 1 98.88 104 CYS A O 1
ATOM 778 N N . ILE A 1 105 ? -11.547 13.531 16.781 1 98.94 105 ILE A N 1
ATOM 779 C CA . ILE A 1 105 ? -12.938 13.219 17.125 1 98.94 105 ILE A CA 1
ATOM 780 C C . ILE A 1 105 ? -13.125 11.703 17.172 1 98.94 105 ILE A C 1
ATOM 782 O O . ILE A 1 105 ? -13.75 11.188 18.094 1 98.94 105 ILE A O 1
ATOM 786 N N . SER A 1 106 ? -12.562 11.031 16.203 1 98.88 106 SER A N 1
ATOM 787 C CA . SER A 1 106 ? -12.625 9.578 16.109 1 98.88 106 SER A CA 1
ATOM 788 C C . SER A 1 106 ? -12.078 8.922 17.375 1 98.88 106 SER A C 1
ATOM 790 O O . SER A 1 106 ? -12.742 8.086 17.984 1 98.88 106 SER A O 1
ATOM 792 N N . ILE A 1 107 ? -10.906 9.281 17.812 1 98.88 107 ILE A N 1
ATOM 793 C CA . ILE A 1 107 ? -10.234 8.719 18.969 1 98.88 107 ILE A CA 1
ATOM 794 C C . ILE A 1 107 ? -11.047 9.023 20.234 1 98.88 107 ILE A C 1
ATOM 796 O O . ILE A 1 107 ? -11.312 8.133 21.047 1 98.88 107 ILE A O 1
ATOM 800 N N . MET A 1 108 ? -11.477 10.25 20.391 1 98.69 108 MET A N 1
ATOM 801 C CA . MET A 1 108 ? -12.203 10.656 21.594 1 98.69 108 MET A CA 1
ATOM 802 C C . MET A 1 108 ? -13.562 9.961 21.672 1 98.69 108 MET A C 1
ATOM 804 O O . MET A 1 108 ? -14.039 9.656 22.766 1 98.69 108 MET A O 1
ATOM 808 N N . ALA A 1 109 ? -14.18 9.719 20.516 1 98.62 109 ALA A N 1
ATOM 809 C CA . ALA A 1 109 ? -15.5 9.086 20.469 1 98.62 109 ALA A CA 1
ATOM 810 C C . ALA A 1 109 ? -15.461 7.703 21.109 1 98.62 109 ALA A C 1
ATOM 812 O O . ALA A 1 109 ? -16.453 7.262 21.688 1 98.62 109 ALA A O 1
ATOM 813 N N . THR A 1 110 ? -14.344 7.012 21.047 1 98.38 110 THR A N 1
ATOM 814 C CA . THR A 1 110 ? -14.281 5.633 21.516 1 98.38 110 THR A CA 1
ATOM 815 C C . THR A 1 110 ? -13.477 5.535 22.797 1 98.38 110 THR A C 1
ATOM 817 O O . THR A 1 110 ? -13.609 4.566 23.562 1 98.38 110 THR A O 1
ATOM 820 N N . ASN A 1 111 ? -12.633 6.496 23.047 1 98.44 111 ASN A N 1
ATOM 821 C CA . ASN A 1 111 ? -11.719 6.402 24.188 1 98.44 111 ASN A CA 1
ATOM 822 C C . ASN A 1 111 ? -12.062 7.418 25.266 1 98.44 111 ASN A C 1
ATOM 824 O O . ASN A 1 111 ? -11.609 7.289 26.406 1 98.44 111 ASN A O 1
ATOM 828 N N . GLY A 1 112 ? -12.852 8.438 24.969 1 98.19 112 GLY A N 1
ATOM 829 C CA . GLY A 1 112 ? -13.203 9.477 25.922 1 98.19 112 GLY A CA 1
ATOM 830 C C . GLY A 1 112 ? -12.062 10.422 26.219 1 98.19 112 GLY A C 1
ATOM 831 O O . GLY A 1 112 ? -11.164 10.609 25.391 1 98.19 112 GLY A O 1
ATOM 832 N N . GLY A 1 113 ? -12.273 11.266 27.188 1 97.81 113 GLY A N 1
ATOM 833 C CA . GLY A 1 113 ? -11.242 12.172 27.656 1 97.81 113 GLY A CA 1
ATOM 834 C C . GLY A 1 113 ? -11.211 13.484 26.891 1 97.81 113 GLY A C 1
ATOM 835 O O . GLY A 1 113 ? -12.25 13.992 26.469 1 97.81 113 GLY A O 1
ATOM 836 N N . LYS A 1 114 ? -10 14.109 26.891 1 98 114 LYS A N 1
ATOM 837 C CA . LYS A 1 114 ? -9.734 15.359 26.172 1 98 114 LYS A CA 1
ATOM 838 C C . LYS A 1 114 ? -8.57 15.203 25.219 1 98 114 LYS A C 1
ATOM 840 O O . LYS A 1 114 ? -7.77 14.273 25.344 1 98 114 LYS A O 1
ATOM 845 N N . PRO A 1 115 ? -8.484 16.062 24.188 1 98.06 115 PRO A N 1
ATOM 846 C CA . PRO A 1 115 ? -7.426 15.914 23.188 1 98.06 115 PRO A CA 1
ATOM 847 C C . PRO A 1 115 ? -6.031 15.828 23.812 1 98.06 115 PRO A C 1
ATOM 849 O O . PRO A 1 115 ? -5.191 15.062 23.344 1 98.06 115 PRO A O 1
ATOM 852 N N . GLN A 1 116 ? -5.805 16.531 24.891 1 97.56 116 GLN A N 1
ATOM 853 C CA . GLN A 1 116 ? -4.504 16.609 25.547 1 97.56 116 GLN A CA 1
ATOM 854 C C . GLN A 1 116 ? -4.066 15.234 26.047 1 97.56 116 GLN A C 1
ATOM 856 O O . GLN A 1 116 ? -2.869 14.961 26.172 1 97.56 116 GLN A O 1
ATOM 861 N N . ASP A 1 117 ? -4.988 14.352 26.297 1 97.94 117 ASP A N 1
ATOM 862 C CA . ASP A 1 117 ? -4.695 13.016 26.828 1 97.94 117 ASP A CA 1
ATOM 863 C C . ASP A 1 117 ? -3.98 12.164 25.781 1 97.94 117 ASP A C 1
ATOM 865 O O . ASP A 1 117 ? -3.389 11.133 26.109 1 97.94 117 ASP A O 1
ATOM 869 N N . TYR A 1 118 ? -4.02 12.594 24.531 1 97.75 118 TYR A N 1
ATOM 870 C CA . TYR A 1 118 ? -3.561 11.742 23.438 1 97.75 118 TYR A CA 1
ATOM 871 C C . TYR A 1 118 ? -2.326 12.32 22.766 1 97.75 118 TYR A C 1
ATOM 873 O O . TYR A 1 118 ? -1.878 11.82 21.734 1 97.75 118 TYR A O 1
ATOM 881 N N . GLU A 1 119 ? -1.802 13.406 23.297 1 95.88 119 GLU A N 1
ATOM 882 C CA . GLU A 1 119 ? -0.547 13.961 22.797 1 95.88 119 GLU A CA 1
ATOM 883 C C . GLU A 1 119 ? 0.595 12.961 22.938 1 95.88 119 GLU A C 1
ATOM 885 O O . GLU A 1 119 ? 0.816 12.406 24.031 1 95.88 119 GLU A O 1
ATOM 890 N N . GLY A 1 120 ? 1.252 12.672 21.859 1 94 120 GLY A N 1
ATOM 891 C CA . GLY A 1 120 ? 2.35 11.727 21.891 1 94 120 GLY A CA 1
ATOM 892 C C . GLY A 1 120 ? 2.07 10.461 21.094 1 94 120 GLY A C 1
ATOM 893 O O . GLY A 1 120 ? 1.344 10.5 20.094 1 94 120 GLY A O 1
ATOM 894 N N . LEU A 1 121 ? 2.744 9.438 21.484 1 93.75 121 LEU A N 1
ATOM 895 C CA . LEU A 1 121 ? 2.783 8.242 20.656 1 93.75 121 LEU A CA 1
ATOM 896 C C . LEU A 1 121 ? 1.856 7.164 21.203 1 93.75 121 LEU A C 1
ATOM 898 O O . LEU A 1 121 ? 2.045 6.695 22.328 1 93.75 121 LEU A O 1
ATOM 902 N N . HIS A 1 122 ? 0.878 6.742 20.422 1 95.38 122 HIS A N 1
ATOM 903 C CA . HIS A 1 122 ? 0.038 5.578 20.672 1 95.38 122 HIS A CA 1
ATOM 904 C C . HIS A 1 122 ? -0.542 5.602 22.078 1 95.38 122 HIS A C 1
ATOM 906 O O . HIS A 1 122 ? -0.393 4.637 22.828 1 95.38 122 HIS A O 1
ATOM 912 N N . LYS A 1 123 ? -1.314 6.668 22.344 1 97.19 123 LYS A N 1
ATOM 913 C CA . LYS A 1 123 ? -1.819 6.898 23.703 1 97.19 123 LYS A CA 1
ATOM 914 C C . LYS A 1 123 ? -3.223 6.324 23.859 1 97.19 123 LYS A C 1
ATOM 916 O O . LYS A 1 123 ? -3.688 6.125 24.984 1 97.19 123 LYS A O 1
ATOM 921 N N . SER A 1 124 ? -3.938 6.043 22.781 1 97.81 124 SER A N 1
ATOM 922 C CA . SER A 1 124 ? -5.301 5.539 22.891 1 97.81 124 SER A CA 1
ATOM 923 C C . SER A 1 124 ? -5.316 4.031 23.125 1 97.81 124 SER A C 1
ATOM 925 O O . SER A 1 124 ? -4.461 3.311 22.609 1 97.81 124 SER A O 1
ATOM 927 N N . ALA A 1 125 ? -6.266 3.598 23.891 1 96.31 125 ALA A N 1
ATOM 928 C CA . ALA A 1 125 ? -6.391 2.184 24.234 1 96.31 125 ALA A CA 1
ATOM 929 C C . ALA A 1 125 ? -7.223 1.442 23.188 1 96.31 125 ALA A C 1
ATOM 931 O O . ALA A 1 125 ? -7.004 0.255 22.938 1 96.31 125 ALA A O 1
ATOM 932 N N . LYS A 1 126 ? -8.172 2.135 22.672 1 96.75 126 LYS A N 1
ATOM 933 C CA . LYS A 1 126 ? -9.109 1.503 21.75 1 96.75 126 LYS A CA 1
ATOM 934 C C . LYS A 1 126 ? -9.008 2.113 20.344 1 96.75 126 LYS A C 1
ATOM 936 O O . LYS A 1 126 ? -8.648 3.285 20.203 1 96.75 126 LYS A O 1
ATOM 941 N N . LYS A 1 127 ? -9.328 1.273 19.344 1 97.31 127 LYS A N 1
ATOM 942 C CA . LYS A 1 127 ? -9.438 1.789 17.984 1 97.31 127 LYS A CA 1
ATOM 943 C C . LYS A 1 127 ? -10.438 2.939 17.906 1 97.31 127 LYS A C 1
ATOM 945 O O . LYS A 1 127 ? -11.492 2.895 18.547 1 97.31 127 LYS A O 1
ATOM 950 N N . GLY A 1 128 ? -10.117 3.982 17.156 1 98.5 128 GLY A N 1
ATOM 951 C CA . GLY A 1 128 ? -11.039 5.09 16.953 1 98.5 128 GLY A CA 1
ATOM 952 C C . GLY A 1 128 ? -12.258 4.707 16.141 1 98.5 128 GLY A C 1
ATOM 953 O O . GLY A 1 128 ? -12.305 3.637 15.531 1 98.5 128 GLY A O 1
ATOM 954 N N . LEU A 1 129 ? -13.273 5.57 16.219 1 98.62 129 LEU A N 1
ATOM 955 C CA . LEU A 1 129 ? -14.438 5.41 15.352 1 98.62 129 LEU A CA 1
ATOM 956 C C . LEU A 1 129 ? -14.016 5.395 13.883 1 98.62 129 LEU A C 1
ATOM 958 O O . LEU A 1 129 ? -13.125 6.145 13.477 1 98.62 129 LEU A O 1
ATOM 962 N N . PRO A 1 130 ? -14.594 4.578 13.039 1 98.62 130 PRO A N 1
ATOM 963 C CA . PRO A 1 130 ? -14.195 4.465 11.633 1 98.62 130 PRO A CA 1
ATOM 964 C C . PRO A 1 130 ? -14.234 5.805 10.898 1 98.62 130 PRO A C 1
ATOM 966 O O . PRO A 1 130 ? -15.172 6.582 11.078 1 98.62 130 PRO A O 1
ATOM 969 N N . VAL A 1 131 ? -13.211 6.078 10.109 1 98.88 131 VAL A N 1
ATOM 970 C CA . VAL A 1 131 ? -13.109 7.324 9.352 1 98.88 131 VAL A CA 1
ATOM 971 C C . VAL A 1 131 ? -12.922 7.016 7.871 1 98.88 131 VAL A C 1
ATOM 973 O O . VAL A 1 131 ? -12.117 6.152 7.508 1 98.88 131 VAL A O 1
ATOM 976 N N . VAL A 1 132 ? -13.695 7.562 7.004 1 98.88 132 VAL A N 1
ATOM 977 C CA . VAL A 1 132 ? -13.453 7.68 5.566 1 98.88 132 VAL A CA 1
ATOM 978 C C . VAL A 1 132 ? -12.906 9.07 5.246 1 98.88 132 VAL A C 1
ATOM 980 O O . VAL A 1 132 ? -13.602 10.07 5.422 1 98.88 132 VAL A O 1
ATOM 983 N N . ALA A 1 133 ? -11.711 9.117 4.77 1 98.94 133 ALA A N 1
ATOM 984 C CA . ALA A 1 133 ? -11.023 10.398 4.621 1 98.94 133 ALA A CA 1
ATOM 985 C C . ALA A 1 133 ? -11.008 10.844 3.164 1 98.94 133 ALA A C 1
ATOM 987 O O . ALA A 1 133 ? -10.336 10.234 2.328 1 98.94 133 ALA A O 1
ATOM 988 N N . ILE A 1 134 ? -11.695 11.922 2.824 1 98.81 134 ILE A N 1
ATOM 989 C CA . ILE A 1 134 ? -11.734 12.5 1.487 1 98.81 134 ILE A CA 1
ATOM 990 C C . ILE A 1 134 ? -10.859 13.758 1.445 1 98.81 134 ILE A C 1
ATOM 992 O O . ILE A 1 134 ? -11.203 14.773 2.049 1 98.81 134 ILE A O 1
ATOM 996 N N . ASN A 1 135 ? -9.828 13.641 0.715 1 98.5 135 ASN A N 1
ATOM 997 C CA . ASN A 1 135 ? -8.789 14.672 0.695 1 98.5 135 ASN A CA 1
ATOM 998 C C . ASN A 1 135 ? -9.055 15.711 -0.395 1 98.5 135 ASN A C 1
ATOM 1000 O O . ASN A 1 135 ? -9.492 15.359 -1.494 1 98.5 135 ASN A O 1
ATOM 1004 N N . THR A 1 136 ? -8.773 17 -0.069 1 97.94 136 THR A N 1
ATOM 1005 C CA . THR A 1 136 ? -9.023 18.031 -1.058 1 97.94 136 THR A CA 1
ATOM 1006 C C . THR A 1 136 ? -7.77 18.875 -1.294 1 97.94 136 THR A C 1
ATOM 1008 O O . THR A 1 136 ? -7.82 19.906 -1.971 1 97.94 136 THR A O 1
ATOM 1011 N N . THR A 1 137 ? -6.66 18.5 -0.672 1 95.94 137 THR A N 1
ATOM 1012 C CA . THR A 1 137 ? -5.41 19.219 -0.891 1 95.94 137 THR A CA 1
ATOM 1013 C C . THR A 1 137 ? -4.258 18.25 -1.107 1 95.94 137 THR A C 1
ATOM 1015 O O . THR A 1 137 ? -4.164 17.219 -0.427 1 95.94 137 THR A O 1
ATOM 1018 N N . ALA A 1 138 ? -3.418 18.516 -2.072 1 96.56 138 ALA A N 1
ATOM 1019 C CA . ALA A 1 138 ? -2.205 17.734 -2.266 1 96.56 138 ALA A CA 1
ATOM 1020 C C . ALA A 1 138 ? -1.044 18.297 -1.459 1 96.56 138 ALA A C 1
ATOM 1022 O O . ALA A 1 138 ? -0.137 18.922 -2.02 1 96.56 138 ALA A O 1
ATOM 1023 N N . GLY A 1 139 ? -1.089 18.094 -0.12 1 96.62 139 GLY A N 1
ATOM 1024 C CA . GLY A 1 139 ? -0.062 18.672 0.733 1 96.62 139 GLY A CA 1
ATOM 1025 C C . GLY A 1 139 ? 0.23 17.828 1.964 1 96.62 139 GLY A C 1
ATOM 1026 O O . GLY A 1 139 ? 1.191 17.062 1.983 1 96.62 139 GLY A O 1
ATOM 1027 N N . THR A 1 140 ? -0.708 17.703 2.84 1 94.5 140 THR A N 1
ATOM 1028 C CA . THR A 1 140 ? -0.48 17.203 4.191 1 94.5 140 THR A CA 1
ATOM 1029 C C . THR A 1 140 ? -0.477 15.688 4.211 1 94.5 140 THR A C 1
ATOM 1031 O O . THR A 1 140 ? 0.14 15.07 5.082 1 94.5 140 THR A O 1
ATOM 1034 N N . SER A 1 141 ? -1.181 15.086 3.367 1 98.12 141 SER A N 1
ATOM 1035 C CA . SER A 1 141 ? -1.361 13.641 3.309 1 98.12 141 SER A CA 1
ATOM 1036 C C . SER A 1 141 ? -2.021 13.109 4.578 1 98.12 141 SER A C 1
ATOM 1038 O O . SER A 1 141 ? -1.888 11.93 4.91 1 98.12 141 SER A O 1
ATOM 1040 N N . ALA A 1 142 ? -2.703 13.969 5.289 1 98.06 142 ALA A N 1
ATOM 1041 C CA . ALA A 1 142 ? -3.311 13.602 6.566 1 98.06 142 ALA A CA 1
ATOM 1042 C C . ALA A 1 142 ? -4.332 12.484 6.383 1 98.06 142 ALA A C 1
ATOM 1044 O O . ALA A 1 142 ? -4.555 11.68 7.293 1 98.06 142 ALA A O 1
ATOM 1045 N N . GLU A 1 143 ? -4.891 12.32 5.227 1 98.5 143 GLU A N 1
ATOM 1046 C CA . GLU A 1 143 ? -5.93 11.336 4.941 1 98.5 143 GLU A CA 1
ATOM 1047 C C . GLU A 1 143 ? -5.379 9.914 5.004 1 98.5 143 GLU A C 1
ATOM 1049 O O . GLU A 1 143 ? -6.141 8.953 5.102 1 98.5 143 GLU A O 1
ATOM 1054 N N . ILE A 1 144 ? -3.979 9.758 4.988 1 98.75 144 ILE A N 1
ATOM 1055 C CA . ILE A 1 144 ? -3.469 8.398 4.941 1 98.75 144 ILE A CA 1
ATOM 1056 C C . ILE A 1 144 ? -2.48 8.172 6.086 1 98.75 144 ILE A C 1
ATOM 1058 O O . ILE A 1 144 ? -1.72 7.203 6.074 1 98.75 144 ILE A O 1
ATOM 1062 N N . THR A 1 145 ? -2.373 9.086 7.016 1 98.31 145 THR A N 1
ATOM 1063 C CA . THR A 1 145 ? -1.368 8.977 8.062 1 98.31 145 THR A CA 1
ATOM 1064 C C . THR A 1 145 ? -2.025 8.703 9.414 1 98.31 145 THR A C 1
ATOM 1066 O O . THR A 1 145 ? -3.244 8.812 9.555 1 98.31 145 THR A O 1
ATOM 1069 N N . ILE A 1 146 ? -1.205 8.312 10.391 1 98.31 146 ILE A N 1
ATOM 1070 C CA . ILE A 1 146 ? -1.668 8.109 11.758 1 98.31 146 ILE A CA 1
ATOM 1071 C C . ILE A 1 146 ? -1.295 9.32 12.617 1 98.31 146 ILE A C 1
ATOM 1073 O O . ILE A 1 146 ? -1.291 9.242 13.844 1 98.31 146 ILE A O 1
ATOM 1077 N N . ASN A 1 147 ? -0.923 10.422 11.953 1 97.38 147 ASN A N 1
ATOM 1078 C CA . ASN A 1 147 ? -0.557 11.672 12.602 1 97.38 147 ASN A CA 1
ATOM 1079 C C . ASN A 1 147 ? -1.688 12.695 12.531 1 97.38 147 ASN A C 1
ATOM 1081 O O . ASN A 1 147 ? -2.316 12.859 11.484 1 97.38 147 ASN A O 1
ATOM 1085 N N . TYR A 1 148 ? -1.967 13.281 13.57 1 97.69 148 TYR A N 1
ATOM 1086 C CA . TYR A 1 148 ? -2.889 14.406 13.57 1 97.69 148 TYR A CA 1
ATOM 1087 C C . TYR A 1 148 ? -2.482 15.453 14.602 1 97.69 148 TYR A C 1
ATOM 1089 O O . TYR A 1 148 ? -1.877 15.117 15.625 1 97.69 148 TYR A O 1
ATOM 1097 N N . VAL A 1 149 ? -2.721 16.672 14.297 1 96.88 149 VAL A N 1
ATOM 1098 C CA . VAL A 1 149 ? -2.268 17.812 15.102 1 96.88 149 VAL A CA 1
ATOM 1099 C C . VAL A 1 149 ? -3.471 18.641 15.555 1 96.88 149 VAL A C 1
ATOM 1101 O O . VAL A 1 149 ? -4.332 18.984 14.75 1 96.88 149 VAL A O 1
ATOM 1104 N N . ILE A 1 150 ? -3.551 18.938 16.812 1 97.5 150 ILE A N 1
ATOM 1105 C CA . ILE A 1 150 ? -4.605 19.75 17.406 1 97.5 150 ILE A CA 1
ATOM 1106 C C . ILE A 1 150 ? -3.98 20.875 18.219 1 97.5 150 ILE A C 1
ATOM 1108 O O . ILE A 1 150 ? -3.018 20.656 18.969 1 97.5 150 ILE A O 1
ATOM 1112 N N . THR A 1 151 ? -4.492 22.031 18.031 1 95.44 151 THR A N 1
ATOM 1113 C CA . THR A 1 151 ? -3.998 23.188 18.781 1 95.44 151 THR A CA 1
ATOM 1114 C C . THR A 1 151 ? -4.641 23.25 20.156 1 95.44 151 THR A C 1
ATOM 1116 O O . THR A 1 151 ? -5.867 23.281 20.281 1 95.44 151 THR A O 1
ATOM 1119 N N . ASP A 1 152 ? -3.834 23.219 21.188 1 95.88 152 ASP A N 1
ATOM 1120 C CA . ASP A 1 152 ? -4.277 23.547 22.531 1 95.88 152 ASP A CA 1
ATOM 1121 C C . ASP A 1 152 ? -4.328 25.062 22.734 1 95.88 152 ASP A C 1
ATOM 1123 O O . ASP A 1 152 ? -3.295 25.703 22.953 1 95.88 152 ASP A O 1
ATOM 1127 N N . GLU A 1 153 ? -5.453 25.578 22.75 1 93 153 GLU A N 1
ATOM 1128 C CA . GLU A 1 153 ? -5.629 27.031 22.766 1 93 153 GLU A CA 1
ATOM 1129 C C . GLU A 1 153 ? -5.148 27.625 24.078 1 93 153 GLU A C 1
ATOM 1131 O O . GLU A 1 153 ? -4.688 28.766 24.125 1 93 153 GLU A O 1
ATOM 1136 N N . GLU A 1 154 ? -5.215 26.906 25.094 1 93.06 154 GLU A N 1
ATOM 1137 C CA . GLU A 1 154 ? -4.781 27.391 26.406 1 93.06 154 GLU A CA 1
ATOM 1138 C C . GLU A 1 154 ? -3.262 27.453 26.5 1 93.06 154 GLU A C 1
ATOM 1140 O O . GLU A 1 154 ? -2.703 28.484 26.875 1 93.06 154 GLU A O 1
ATOM 1145 N N . ARG A 1 155 ? -2.609 26.453 26.094 1 91.06 155 ARG A N 1
ATOM 1146 C CA . ARG A 1 155 ? -1.152 26.375 26.156 1 91.06 155 ARG A CA 1
ATOM 1147 C C . ARG A 1 155 ? -0.521 27.016 24.922 1 91.06 155 ARG A C 1
ATOM 1149 O O . ARG A 1 155 ? 0.686 27.266 24.891 1 91.06 155 ARG A O 1
ATOM 1156 N N . LYS A 1 156 ? -1.27 27.281 23.922 1 90.44 156 LYS A N 1
ATOM 1157 C CA . LYS A 1 156 ? -0.797 27.781 22.641 1 90.44 156 LYS A CA 1
ATOM 1158 C C . LYS A 1 156 ? 0.277 26.875 22.047 1 90.44 156 LYS A C 1
ATOM 1160 O O . LYS A 1 156 ? 1.347 27.344 21.656 1 90.44 156 LYS A O 1
ATOM 1165 N N . VAL A 1 157 ? -0.015 25.625 22.016 1 90.5 157 VAL A N 1
ATOM 1166 C CA . VAL A 1 157 ? 0.877 24.625 21.453 1 90.5 157 VAL A CA 1
ATOM 1167 C C . VAL A 1 157 ? 0.115 23.766 20.438 1 90.5 157 VAL A C 1
ATOM 1169 O O . VAL A 1 157 ? -1.057 23.438 20.656 1 90.5 157 VAL A O 1
ATOM 1172 N N . LYS A 1 158 ? 0.771 23.422 19.375 1 93.06 158 LYS A N 1
ATOM 1173 C CA . LYS A 1 158 ? 0.26 22.391 18.469 1 93.06 158 LYS A CA 1
ATOM 1174 C C . LYS A 1 158 ? 0.654 21 18.938 1 93.06 158 LYS A C 1
ATOM 1176 O O . LYS A 1 158 ? 1.807 20.594 18.797 1 93.06 158 LYS A O 1
ATOM 1181 N N . MET A 1 159 ? -0.313 20.312 19.469 1 94.88 159 MET A N 1
ATOM 1182 C CA . MET A 1 159 ? -0.061 18.953 19.953 1 94.88 159 MET A CA 1
ATOM 1183 C C . MET A 1 159 ? -0.002 17.969 18.797 1 94.88 159 MET A C 1
ATOM 1185 O O . MET A 1 159 ? -0.917 17.922 17.969 1 94.88 159 MET A O 1
ATOM 1189 N N . VAL A 1 160 ? 1.087 17.281 18.75 1 95.44 160 VAL A N 1
ATOM 1190 C CA . VAL A 1 160 ? 1.231 16.25 17.734 1 95.44 160 VAL A CA 1
ATOM 1191 C C . VAL A 1 160 ? 0.858 14.891 18.312 1 95.44 160 VAL A C 1
ATOM 1193 O O . VAL A 1 160 ? 1.421 14.469 19.328 1 95.44 160 VAL A O 1
ATOM 1196 N N . MET A 1 161 ? -0.143 14.312 17.75 1 97.31 161 MET A N 1
ATOM 1197 C CA . MET A 1 161 ? -0.527 12.945 18.109 1 97.31 161 MET A CA 1
ATOM 1198 C C . MET A 1 161 ? -0.134 11.969 17.016 1 97.31 161 MET A C 1
ATOM 1200 O O . MET A 1 161 ? -0.277 12.266 15.82 1 97.31 161 MET A O 1
ATOM 1204 N N . VAL A 1 162 ? 0.457 10.898 17.375 1 96.94 162 VAL A N 1
ATOM 1205 C CA . VAL A 1 162 ? 0.75 9.758 16.516 1 96.94 162 VAL A CA 1
ATOM 1206 C C . VAL A 1 162 ? 0.082 8.5 17.062 1 96.94 162 VAL A C 1
ATOM 1208 O O . VAL A 1 162 ? 0.481 7.988 18.109 1 96.94 162 VAL A O 1
ATOM 1211 N N . ASP A 1 163 ? -0.896 8.016 16.359 1 98 163 ASP A N 1
ATOM 1212 C CA . ASP A 1 163 ? -1.698 6.941 16.938 1 98 163 ASP A CA 1
ATOM 1213 C C . ASP A 1 163 ? -2.217 6 15.852 1 98 163 ASP A C 1
ATOM 1215 O O . ASP A 1 163 ? -3.037 6.395 15.023 1 98 163 ASP A O 1
ATOM 1219 N N . LYS A 1 164 ? -1.78 4.723 15.922 1 97.38 164 LYS A N 1
ATOM 1220 C CA . LYS A 1 164 ? -2.193 3.721 14.945 1 97.38 164 LYS A CA 1
ATOM 1221 C C . LYS A 1 164 ? -3.711 3.553 14.938 1 97.38 164 LYS A C 1
ATOM 1223 O O . LYS A 1 164 ? -4.293 3.16 13.922 1 97.38 164 LYS A O 1
ATOM 1228 N N . ASN A 1 165 ? -4.387 3.951 16.016 1 98.19 165 ASN A N 1
ATOM 1229 C CA . ASN A 1 165 ? -5.824 3.764 16.156 1 98.19 165 ASN A CA 1
ATOM 1230 C C . ASN A 1 165 ? -6.609 4.844 15.422 1 98.19 165 ASN A C 1
ATOM 1232 O O . ASN A 1 165 ? -7.836 4.766 15.312 1 98.19 165 ASN A O 1
ATOM 1236 N N . SER A 1 166 ? -5.902 5.824 14.844 1 98.69 166 SER A N 1
ATOM 1237 C CA . SER A 1 166 ? -6.555 6.93 14.148 1 98.69 166 SER A CA 1
ATOM 1238 C C . SER A 1 166 ? -6.523 6.723 12.633 1 98.69 166 SER A C 1
ATOM 1240 O O . SER A 1 166 ? -7.047 7.543 11.883 1 98.69 166 SER A O 1
ATOM 1242 N N . LEU A 1 167 ? -5.949 5.633 12.156 1 98.75 167 LEU A N 1
ATOM 1243 C CA . LEU A 1 167 ? -5.797 5.383 10.734 1 98.75 167 LEU A CA 1
ATOM 1244 C C . LEU A 1 167 ? -7.156 5.242 10.055 1 98.75 167 LEU A C 1
ATOM 1246 O O . LEU A 1 167 ? -8.016 4.5 10.531 1 98.75 167 LEU A O 1
ATOM 1250 N N . ALA A 1 168 ? -7.371 5.988 8.992 1 98.81 168 ALA A N 1
ATOM 1251 C CA . ALA A 1 168 ? -8.617 5.922 8.242 1 98.81 168 ALA A CA 1
ATOM 1252 C C . ALA A 1 168 ? -8.82 4.535 7.637 1 98.81 168 ALA A C 1
ATOM 1254 O O . ALA A 1 168 ? -7.855 3.818 7.371 1 98.81 168 ALA A O 1
ATOM 1255 N N . LEU A 1 169 ? -10.109 4.184 7.445 1 98.38 169 LEU A N 1
ATOM 1256 C CA . LEU A 1 169 ? -10.438 2.924 6.789 1 98.38 169 LEU A CA 1
ATOM 1257 C C . LEU A 1 169 ? -10.266 3.037 5.277 1 98.38 169 LEU A C 1
ATOM 1259 O O . LEU A 1 169 ? -9.828 2.086 4.625 1 98.38 169 LEU A O 1
ATOM 1263 N N . ILE A 1 170 ? -10.688 4.172 4.75 1 98.62 170 ILE A N 1
ATOM 1264 C CA . ILE A 1 170 ? -10.656 4.469 3.32 1 98.62 170 ILE A CA 1
ATOM 1265 C C . ILE A 1 170 ? -10.133 5.887 3.102 1 98.62 170 ILE A C 1
ATOM 1267 O O . ILE A 1 170 ? -10.492 6.812 3.832 1 98.62 170 ILE A O 1
ATOM 1271 N N . SER A 1 171 ? -9.258 6.051 2.197 1 98.81 171 SER A N 1
ATOM 1272 C CA . SER A 1 171 ? -8.891 7.395 1.757 1 98.81 171 SER A CA 1
ATOM 1273 C C . SER A 1 171 ? -9.312 7.633 0.311 1 98.81 171 SER A C 1
ATOM 1275 O O . SER A 1 171 ? -9.336 6.703 -0.497 1 98.81 171 SER A O 1
ATOM 1277 N N . VAL A 1 172 ? -9.711 8.828 -0 1 98.75 172 VAL A N 1
ATOM 1278 C CA . VAL A 1 172 ? -10.117 9.25 -1.338 1 98.75 172 VAL A CA 1
ATOM 1279 C C . VAL A 1 172 ? -9.281 10.445 -1.779 1 98.75 172 VAL A C 1
ATOM 1281 O O . VAL A 1 172 ? -9.289 11.492 -1.129 1 98.75 172 VAL A O 1
ATOM 1284 N N . ASN A 1 173 ? -8.57 10.273 -2.822 1 98.5 173 ASN A N 1
ATOM 1285 C CA . ASN A 1 173 ? -7.703 11.305 -3.393 1 98.5 173 ASN A CA 1
ATOM 1286 C C . ASN A 1 173 ? -8.062 11.594 -4.848 1 98.5 173 ASN A C 1
ATOM 1288 O O . ASN A 1 173 ? -7.516 10.977 -5.762 1 98.5 173 ASN A O 1
ATOM 1292 N N . ASP A 1 174 ? -8.977 12.555 -5.023 1 98.25 174 ASP A N 1
ATOM 1293 C CA . ASP A 1 174 ? -9.492 12.953 -6.328 1 98.25 174 ASP A CA 1
ATOM 1294 C C . ASP A 1 174 ? -8.977 14.336 -6.719 1 98.25 174 ASP A C 1
ATOM 1296 O O . ASP A 1 174 ? -9.344 15.344 -6.105 1 98.25 174 ASP A O 1
ATOM 1300 N N . PRO A 1 175 ? -8.141 14.383 -7.824 1 98.06 175 PRO A N 1
ATOM 1301 C CA . PRO A 1 175 ? -7.613 15.688 -8.227 1 98.06 175 PRO A CA 1
ATOM 1302 C C . PRO A 1 175 ? -8.711 16.672 -8.625 1 98.06 175 PRO A C 1
ATOM 1304 O O . PRO A 1 175 ? -8.508 17.891 -8.578 1 98.06 175 PRO A O 1
ATOM 1307 N N . GLU A 1 176 ? -9.867 16.219 -8.906 1 97.5 176 GLU A N 1
ATOM 1308 C CA . GLU A 1 176 ? -10.969 17.094 -9.297 1 97.5 176 GLU A CA 1
ATOM 1309 C C . GLU A 1 176 ? -11.477 17.906 -8.102 1 97.5 176 GLU A C 1
ATOM 1311 O O . GLU A 1 176 ? -12.102 18.953 -8.273 1 97.5 176 GLU A O 1
ATOM 1316 N N . LEU A 1 177 ? -11.234 17.438 -6.934 1 97.94 177 LEU A N 1
ATOM 1317 C CA . LEU A 1 177 ? -11.641 18.156 -5.73 1 97.94 177 LEU A CA 1
ATOM 1318 C C . LEU A 1 177 ? -10.633 19.234 -5.367 1 97.94 177 LEU A C 1
ATOM 1320 O O . LEU A 1 177 ? -10.805 19.953 -4.379 1 97.94 177 LEU A O 1
ATOM 1324 N N . MET A 1 178 ? -9.57 19.391 -6.184 1 97.5 178 MET A N 1
ATOM 1325 C CA . MET A 1 178 ? -8.477 20.281 -5.824 1 97.5 178 MET A CA 1
ATOM 1326 C C . MET A 1 178 ? -8.367 21.438 -6.82 1 97.5 178 MET A C 1
ATOM 1328 O O . MET A 1 178 ? -7.473 22.266 -6.707 1 97.5 178 MET A O 1
ATOM 1332 N N . LEU A 1 179 ? -9.297 21.562 -7.734 1 96.19 179 LEU A N 1
ATOM 1333 C CA . LEU A 1 179 ? -9.203 22.5 -8.852 1 96.19 179 LEU A CA 1
ATOM 1334 C C . LEU A 1 179 ? -9.438 23.938 -8.375 1 96.19 179 LEU A C 1
ATOM 1336 O O . LEU A 1 179 ? -8.891 24.875 -8.945 1 96.19 179 LEU A O 1
ATOM 1340 N N . SER A 1 180 ? -10.258 24.109 -7.34 1 91.12 180 SER A N 1
ATOM 1341 C CA . SER A 1 180 ? -10.617 25.453 -6.891 1 91.12 180 SER A CA 1
ATOM 1342 C C . SER A 1 180 ? -9.609 25.984 -5.875 1 91.12 180 SER A C 1
ATOM 1344 O O . SER A 1 180 ? -9.719 27.125 -5.426 1 91.12 180 SER A O 1
ATOM 1346 N N . LYS A 1 181 ? -8.664 25.141 -5.504 1 93.06 181 LYS A N 1
ATOM 1347 C CA . LYS A 1 181 ? -7.641 25.547 -4.547 1 93.06 181 LYS A CA 1
ATOM 1348 C C . LYS A 1 181 ? -6.863 26.766 -5.059 1 93.06 181 LYS A C 1
ATOM 1350 O O . LYS A 1 181 ? -6.34 26.75 -6.176 1 93.06 181 LYS A O 1
ATOM 1355 N N . PRO A 1 182 ? -6.82 27.859 -4.281 1 94.25 182 PRO A N 1
ATOM 1356 C CA . PRO A 1 182 ? -6.09 29.062 -4.715 1 94.25 182 PRO A CA 1
ATOM 1357 C C . PRO A 1 182 ? -4.609 28.781 -4.973 1 94.25 182 PRO A C 1
ATOM 1359 O O . PRO A 1 182 ? -4.047 27.844 -4.41 1 94.25 182 PRO A O 1
ATOM 1362 N N . LYS A 1 183 ? -4.098 29.656 -5.812 1 96.62 183 LYS A N 1
ATOM 1363 C CA . LYS A 1 183 ? -2.705 29.547 -6.238 1 96.62 183 LYS A CA 1
ATOM 1364 C C . LYS A 1 183 ? -1.765 29.484 -5.039 1 96.62 183 LYS A C 1
ATOM 1366 O O . LYS A 1 183 ? -0.901 28.609 -4.965 1 96.62 183 LYS A O 1
ATOM 1371 N N . GLY A 1 184 ? -1.939 30.438 -4.121 1 96.19 184 GLY A N 1
ATOM 1372 C CA . GLY A 1 184 ? -1.082 30.484 -2.947 1 96.19 184 GLY A CA 1
ATOM 1373 C C . GLY A 1 184 ? -1.161 29.219 -2.1 1 96.19 184 GLY A C 1
ATOM 1374 O O . GLY A 1 184 ? -0.138 28.719 -1.631 1 96.19 184 GLY A O 1
ATOM 1375 N N . LEU A 1 185 ? -2.332 28.703 -1.928 1 95.56 185 LEU A N 1
ATOM 1376 C CA . LEU A 1 185 ? -2.535 27.5 -1.15 1 95.56 185 LEU A CA 1
ATOM 1377 C C . LEU A 1 185 ? -1.95 26.281 -1.871 1 95.56 185 LEU A C 1
ATOM 1379 O O . LEU A 1 185 ? -1.405 25.375 -1.233 1 95.56 185 LEU A O 1
ATOM 1383 N N . THR A 1 186 ? -2.072 26.25 -3.242 1 97.94 186 THR A N 1
ATOM 1384 C CA . THR A 1 186 ? -1.464 25.203 -4.051 1 97.94 186 THR A CA 1
ATOM 1385 C C . THR A 1 186 ? 0.047 25.156 -3.844 1 97.94 186 THR A C 1
ATOM 1387 O O . THR A 1 186 ? 0.622 24.094 -3.605 1 97.94 186 THR A O 1
ATOM 1390 N N . ALA A 1 187 ? 0.63 26.328 -3.816 1 98.38 187 ALA A N 1
ATOM 1391 C CA . ALA A 1 187 ? 2.072 26.453 -3.617 1 98.38 187 ALA A CA 1
ATOM 1392 C C . ALA A 1 187 ? 2.473 26 -2.217 1 98.38 187 ALA A C 1
ATOM 1394 O O . ALA A 1 187 ? 3.396 25.188 -2.055 1 98.38 187 ALA A O 1
ATOM 1395 N N . ALA A 1 188 ? 1.744 26.453 -1.246 1 97.06 188 ALA A N 1
ATOM 1396 C CA . ALA A 1 188 ? 2.059 26.188 0.153 1 97.06 188 ALA A CA 1
ATOM 1397 C C . ALA A 1 188 ? 1.935 24.688 0.457 1 97.06 188 ALA A C 1
ATOM 1399 O O . ALA A 1 188 ? 2.828 24.094 1.068 1 97.06 188 ALA A O 1
ATOM 1400 N N . THR A 1 189 ? 0.871 24.109 0.062 1 97.69 189 THR A N 1
ATOM 1401 C CA . THR A 1 189 ? 0.648 22.688 0.357 1 97.69 189 THR A CA 1
ATOM 1402 C C . THR A 1 189 ? 1.596 21.812 -0.454 1 97.69 189 THR A C 1
ATOM 1404 O O . THR A 1 189 ? 2.062 20.781 0.031 1 97.69 189 THR A O 1
ATOM 1407 N N . GLY A 1 190 ? 1.873 22.188 -1.726 1 98.62 190 GLY A N 1
ATOM 1408 C CA . GLY A 1 190 ? 2.854 21.469 -2.516 1 98.62 190 GLY A CA 1
ATOM 1409 C C . GLY A 1 190 ? 4.238 21.469 -1.898 1 98.62 190 GLY A C 1
ATOM 1410 O O . GLY A 1 190 ? 4.926 20.438 -1.896 1 98.62 190 GLY A O 1
ATOM 1411 N N . MET A 1 191 ? 4.625 22.609 -1.365 1 98.69 191 MET A N 1
ATOM 1412 C CA . MET A 1 191 ? 5.93 22.703 -0.713 1 98.69 191 MET A CA 1
ATOM 1413 C C . MET A 1 191 ? 5.93 21.938 0.61 1 98.69 191 MET A C 1
ATOM 1415 O O . MET A 1 191 ? 6.957 21.391 1.013 1 98.69 191 MET A O 1
ATOM 1419 N N . ASP A 1 192 ? 4.801 21.938 1.256 1 98.44 192 ASP A N 1
ATOM 1420 C CA . ASP A 1 192 ? 4.672 21.078 2.434 1 98.44 192 ASP A CA 1
ATOM 1421 C C . ASP A 1 192 ? 4.922 19.625 2.084 1 98.44 192 ASP A C 1
ATOM 1423 O O . ASP A 1 192 ? 5.598 18.906 2.824 1 98.44 192 ASP A O 1
ATOM 1427 N N . ALA A 1 193 ? 4.371 19.203 0.973 1 98.81 193 ALA A N 1
ATOM 1428 C CA . ALA A 1 193 ? 4.598 17.828 0.49 1 98.81 193 ALA A CA 1
ATOM 1429 C C . ALA A 1 193 ? 6.078 17.578 0.245 1 98.81 193 ALA A C 1
ATOM 1431 O O . ALA A 1 193 ? 6.594 16.516 0.578 1 98.81 193 ALA A O 1
ATOM 1432 N N . LEU A 1 194 ? 6.746 18.547 -0.381 1 98.88 194 LEU A N 1
ATOM 1433 C CA . LEU A 1 194 ? 8.188 18.422 -0.585 1 98.88 194 LEU A CA 1
ATOM 1434 C C . LEU A 1 194 ? 8.914 18.281 0.748 1 98.88 194 LEU A C 1
ATOM 1436 O O . LEU A 1 194 ? 9.836 17.469 0.878 1 98.88 194 LEU A O 1
ATOM 1440 N N . THR A 1 195 ? 8.516 19.094 1.719 1 98.88 195 THR A N 1
ATOM 1441 C CA . THR A 1 195 ? 9.125 19.047 3.045 1 98.88 195 THR A CA 1
ATOM 1442 C C . THR A 1 195 ? 8.977 17.656 3.66 1 98.88 195 THR A C 1
ATOM 1444 O O . THR A 1 195 ? 9.938 17.109 4.207 1 98.88 195 THR A O 1
ATOM 1447 N N . HIS A 1 196 ? 7.777 17.125 3.553 1 98.88 196 HIS A N 1
ATOM 1448 C CA . HIS A 1 196 ? 7.539 15.766 4.023 1 98.88 196 HIS A CA 1
ATOM 1449 C C . HIS A 1 196 ? 8.523 14.789 3.396 1 98.88 196 HIS A C 1
ATOM 1451 O O . HIS A 1 196 ? 9.164 14.008 4.105 1 98.88 196 HIS A O 1
ATOM 1457 N N . ALA A 1 197 ? 8.633 14.852 2.104 1 98.88 197 ALA A N 1
ATOM 1458 C CA . ALA A 1 197 ? 9.445 13.883 1.365 1 98.88 197 ALA A CA 1
ATOM 1459 C C . ALA A 1 197 ? 10.922 14.031 1.709 1 98.88 197 ALA A C 1
ATOM 1461 O O . ALA A 1 197 ? 11.625 13.039 1.894 1 98.88 197 ALA A O 1
ATOM 1462 N N . VAL A 1 198 ? 11.422 15.234 1.824 1 98.88 198 VAL A N 1
ATOM 1463 C CA . VAL A 1 198 ? 12.828 15.492 2.105 1 98.88 198 VAL A CA 1
ATOM 1464 C C . VAL A 1 198 ? 13.156 15.078 3.535 1 98.88 198 VAL A C 1
ATOM 1466 O O . VAL A 1 198 ? 14.148 14.375 3.773 1 98.88 198 VAL A O 1
ATOM 1469 N N . GLU A 1 199 ? 12.32 15.477 4.488 1 98.75 199 GLU A N 1
ATOM 1470 C CA . GLU A 1 199 ? 12.57 15.109 5.875 1 98.75 199 GLU A CA 1
ATOM 1471 C C . GLU A 1 199 ? 12.523 13.594 6.062 1 98.75 199 GLU A C 1
ATOM 1473 O O . GLU A 1 199 ? 13.297 13.039 6.844 1 98.75 199 GLU A O 1
ATOM 1478 N N . ALA A 1 200 ? 11.672 12.953 5.324 1 98.38 200 ALA A N 1
ATOM 1479 C CA . ALA A 1 200 ? 11.539 11.508 5.445 1 98.38 200 ALA A CA 1
ATOM 1480 C C . ALA A 1 200 ? 12.758 10.789 4.863 1 98.38 200 ALA A C 1
ATOM 1482 O O . ALA A 1 200 ? 13 9.617 5.16 1 98.38 200 ALA A O 1
ATOM 1483 N N . LEU A 1 201 ? 13.539 11.461 4.008 1 97.88 201 LEU A N 1
ATOM 1484 C CA . LEU A 1 201 ? 14.758 10.891 3.447 1 97.88 201 LEU A CA 1
ATOM 1485 C C . LEU A 1 201 ? 15.93 11.07 4.406 1 97.88 201 LEU A C 1
ATOM 1487 O O . LEU A 1 201 ? 16.844 10.234 4.445 1 97.88 201 LEU A O 1
ATOM 1491 N N . VAL A 1 202 ? 15.898 12.148 5.164 1 97.5 202 VAL A N 1
ATOM 1492 C CA . VAL A 1 202 ? 17.094 12.508 5.91 1 97.5 202 VAL A CA 1
ATOM 1493 C C . VAL A 1 202 ? 16.953 12.047 7.359 1 97.5 202 VAL A C 1
ATOM 1495 O O . VAL A 1 202 ? 17.953 11.953 8.086 1 97.5 202 VAL A O 1
ATOM 1498 N N . THR A 1 203 ? 15.672 11.758 7.816 1 97.62 203 THR A N 1
ATOM 1499 C CA . THR A 1 203 ? 15.414 11.305 9.18 1 97.62 203 THR A CA 1
ATOM 1500 C C . THR A 1 203 ? 16.109 9.969 9.438 1 97.62 203 THR A C 1
ATOM 1502 O O . THR A 1 203 ? 16.25 9.148 8.531 1 97.62 203 THR A O 1
ATOM 1505 N N . PRO A 1 204 ? 16.578 9.797 10.719 1 96.62 204 PRO A N 1
ATOM 1506 C CA . PRO A 1 204 ? 17.203 8.516 11.055 1 96.62 204 PRO A CA 1
ATOM 1507 C C . PRO A 1 204 ? 16.25 7.336 10.922 1 96.62 204 PRO A C 1
ATOM 1509 O O . PRO A 1 204 ? 16.688 6.184 10.82 1 96.62 204 PRO A O 1
ATOM 1512 N N . GLY A 1 205 ? 14.969 7.582 10.867 1 96.44 205 GLY A N 1
ATOM 1513 C CA . GLY A 1 205 ? 13.969 6.531 10.758 1 96.44 205 GLY A CA 1
ATOM 1514 C C . GLY A 1 205 ? 13.789 6.023 9.336 1 96.44 205 GLY A C 1
ATOM 1515 O O . GLY A 1 205 ? 13.07 5.047 9.109 1 96.44 205 GLY A O 1
ATOM 1516 N N . ALA A 1 206 ? 14.539 6.609 8.391 1 97.25 206 ALA A N 1
ATOM 1517 C CA . ALA A 1 206 ? 14.383 6.23 6.988 1 97.25 206 ALA A CA 1
ATOM 1518 C C . ALA A 1 206 ? 14.938 4.832 6.734 1 97.25 206 ALA A C 1
ATOM 1520 O O . ALA A 1 206 ? 15.953 4.441 7.312 1 97.25 206 ALA A O 1
ATOM 1521 N N . TYR A 1 207 ? 14.289 4.074 5.91 1 97.06 207 TYR A N 1
ATOM 1522 C CA . TYR A 1 207 ? 14.758 2.775 5.43 1 97.06 207 TYR A CA 1
ATOM 1523 C C . TYR A 1 207 ? 14.391 2.574 3.965 1 97.06 207 TYR A C 1
ATOM 1525 O O . TYR A 1 207 ? 13.805 3.459 3.338 1 97.06 207 TYR A O 1
ATOM 1533 N N . ASP A 1 208 ? 14.727 1.565 3.318 1 97.62 208 ASP A N 1
ATOM 1534 C CA . ASP A 1 208 ? 14.734 1.429 1.866 1 97.62 208 ASP A CA 1
ATOM 1535 C C . ASP A 1 208 ? 13.344 1.693 1.285 1 97.62 208 ASP A C 1
ATOM 1537 O O . ASP A 1 208 ? 13.211 2.42 0.299 1 97.62 208 ASP A O 1
ATOM 1541 N N . VAL A 1 209 ? 12.273 1.175 1.867 1 98.56 209 VAL A N 1
ATOM 1542 C CA . VAL A 1 209 ? 10.922 1.391 1.359 1 98.56 209 VAL A CA 1
ATOM 1543 C C . VAL A 1 209 ? 10.594 2.881 1.388 1 98.56 209 VAL A C 1
ATOM 1545 O O . VAL A 1 209 ? 10.211 3.457 0.367 1 98.56 209 VAL A O 1
ATOM 1548 N N . THR A 1 210 ? 10.789 3.527 2.531 1 98.56 210 THR A N 1
ATOM 1549 C CA . THR A 1 210 ? 10.406 4.93 2.672 1 98.56 210 THR A CA 1
ATOM 1550 C C . THR A 1 210 ? 11.305 5.82 1.814 1 98.56 210 THR A C 1
ATOM 1552 O O . THR A 1 210 ? 10.852 6.844 1.294 1 98.56 210 THR A O 1
ATOM 1555 N N . LYS A 1 211 ? 12.594 5.434 1.677 1 98.56 211 LYS A N 1
ATOM 1556 C CA . LYS A 1 211 ? 13.492 6.203 0.823 1 98.56 211 LYS A CA 1
ATOM 1557 C C . LYS A 1 211 ? 13 6.219 -0.622 1 98.56 211 LYS A C 1
ATOM 1559 O O . LYS A 1 211 ? 12.953 7.273 -1.257 1 98.56 211 LYS A O 1
ATOM 1564 N N . LYS A 1 212 ? 12.602 5.039 -1.114 1 98.81 212 LYS A N 1
ATOM 1565 C CA . LYS A 1 212 ? 12.133 4.961 -2.494 1 98.81 212 LYS A CA 1
ATOM 1566 C C . LYS A 1 212 ? 10.828 5.734 -2.676 1 98.81 212 LYS A C 1
ATOM 1568 O O . LYS A 1 212 ? 10.625 6.383 -3.705 1 98.81 212 LYS A O 1
ATOM 1573 N N . LEU A 1 213 ? 9.961 5.66 -1.694 1 98.88 213 LEU A N 1
ATOM 1574 C CA . LEU A 1 213 ? 8.711 6.418 -1.719 1 98.88 213 LEU A CA 1
ATOM 1575 C C . LEU A 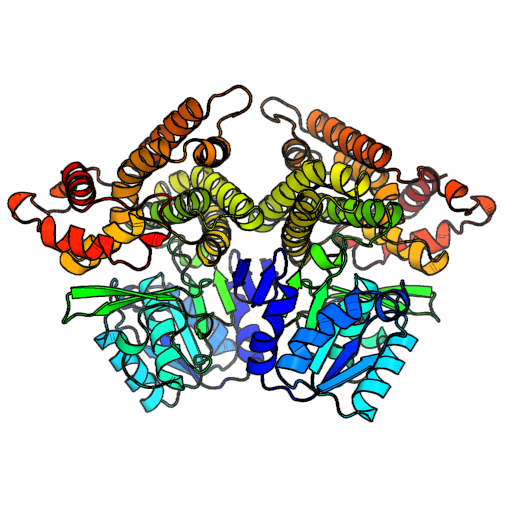1 213 ? 8.992 7.918 -1.767 1 98.88 213 LEU A C 1
ATOM 1577 O O . LEU A 1 213 ? 8.414 8.633 -2.588 1 98.88 213 LEU A O 1
ATOM 1581 N N . SER A 1 214 ? 9.898 8.398 -0.947 1 98.88 214 SER A N 1
ATOM 1582 C CA . SER A 1 214 ? 10.242 9.82 -0.87 1 98.88 214 SER A CA 1
ATOM 1583 C C . SER A 1 214 ? 10.883 10.305 -2.166 1 98.88 214 SER A C 1
ATOM 1585 O O . SER A 1 214 ? 10.586 11.406 -2.637 1 98.88 214 SER A O 1
ATOM 1587 N N . ILE A 1 215 ? 11.758 9.5 -2.713 1 98.81 215 ILE A N 1
ATOM 1588 C CA . ILE A 1 215 ? 12.406 9.852 -3.973 1 98.81 215 ILE A CA 1
ATOM 1589 C C . ILE A 1 215 ? 11.352 10.023 -5.062 1 98.81 215 ILE A C 1
ATOM 1591 O O . ILE A 1 215 ? 11.359 11.016 -5.793 1 98.81 215 ILE A O 1
ATOM 1595 N N . GLY A 1 216 ? 10.398 9.07 -5.129 1 98.81 216 GLY A N 1
ATOM 1596 C CA . GLY A 1 216 ? 9.312 9.18 -6.094 1 98.81 216 GLY A CA 1
ATOM 1597 C C . GLY A 1 216 ? 8.461 10.422 -5.895 1 98.81 216 GLY A C 1
ATOM 1598 O O . GLY A 1 216 ? 8.094 11.086 -6.863 1 98.81 216 GLY A O 1
ATOM 1599 N N . ALA A 1 217 ? 8.188 10.75 -4.656 1 98.88 217 ALA A N 1
ATOM 1600 C CA . ALA A 1 217 ? 7.395 11.938 -4.332 1 98.88 217 ALA A CA 1
ATOM 1601 C C . ALA A 1 217 ? 8.094 13.211 -4.793 1 98.88 217 ALA A C 1
ATOM 1603 O O . ALA A 1 217 ? 7.48 14.07 -5.426 1 98.88 217 ALA A O 1
ATOM 1604 N N . ILE A 1 218 ? 9.375 13.305 -4.508 1 98.94 218 ILE A N 1
ATOM 1605 C CA . ILE A 1 218 ? 10.141 14.492 -4.852 1 98.94 218 ILE A CA 1
ATOM 1606 C C . ILE A 1 218 ? 10.18 14.664 -6.367 1 98.94 218 ILE A C 1
ATOM 1608 O O . ILE A 1 218 ? 10.008 15.773 -6.879 1 98.94 218 ILE A O 1
ATOM 1612 N N . GLU A 1 219 ? 10.352 13.578 -7.094 1 98.75 219 GLU A N 1
ATOM 1613 C CA . GLU A 1 219 ? 10.383 13.641 -8.555 1 98.75 219 GLU A CA 1
ATOM 1614 C C . GLU A 1 219 ? 9.078 14.195 -9.109 1 98.75 219 GLU A C 1
ATOM 1616 O O . GLU A 1 219 ? 9.094 15.047 -10 1 98.75 219 GLU A O 1
ATOM 1621 N N . LEU A 1 220 ? 7.988 13.703 -8.602 1 98.88 220 LEU A N 1
ATOM 1622 C CA . LEU A 1 220 ? 6.68 14.141 -9.086 1 98.88 220 LEU A CA 1
ATOM 1623 C C . LEU A 1 220 ? 6.414 15.594 -8.703 1 98.88 220 LEU A C 1
ATOM 1625 O O . LEU A 1 220 ? 5.867 16.359 -9.5 1 98.88 220 LEU A O 1
ATOM 1629 N N . ILE A 1 221 ? 6.785 15.969 -7.5 1 98.94 221 ILE A N 1
ATOM 1630 C CA . ILE A 1 221 ? 6.57 17.344 -7.043 1 98.94 221 ILE A CA 1
ATOM 1631 C C . ILE A 1 221 ? 7.363 18.312 -7.918 1 98.94 221 ILE A C 1
ATOM 1633 O O . ILE A 1 221 ? 6.844 19.344 -8.344 1 98.94 221 ILE A O 1
ATOM 1637 N N . LYS A 1 222 ? 8.586 17.984 -8.117 1 98.69 222 LYS A N 1
ATOM 1638 C CA . LYS A 1 222 ? 9.43 18.812 -8.961 1 98.69 222 LYS A CA 1
ATOM 1639 C C . LYS A 1 222 ? 8.797 19.016 -10.336 1 98.69 222 LYS A C 1
ATOM 1641 O O . LYS A 1 222 ? 8.836 20.125 -10.891 1 98.69 222 LYS A O 1
ATOM 1646 N N . GLU A 1 223 ? 8.211 18.016 -10.828 1 98.44 223 GLU A N 1
ATOM 1647 C CA . GLU A 1 223 ? 7.648 18.031 -12.18 1 98.44 223 GLU A CA 1
ATOM 1648 C C . GLU A 1 223 ? 6.316 18.781 -12.211 1 98.44 223 GLU A C 1
ATOM 1650 O O . GLU A 1 223 ? 6.059 19.578 -13.117 1 98.44 223 GLU A O 1
ATOM 1655 N N . TYR A 1 224 ? 5.445 18.578 -11.227 1 98.81 224 TYR A N 1
ATOM 1656 C CA . TYR A 1 224 ? 4.043 18.922 -11.43 1 98.81 224 TYR A CA 1
ATOM 1657 C C . TYR A 1 224 ? 3.646 20.125 -10.586 1 98.81 224 TYR A C 1
ATOM 1659 O O . TYR A 1 224 ? 2.676 20.812 -10.891 1 98.81 224 TYR A O 1
ATOM 1667 N N . LEU A 1 225 ? 4.371 20.422 -9.5 1 98.81 225 LEU A N 1
ATOM 1668 C CA . LEU A 1 225 ? 3.947 21.5 -8.609 1 98.81 225 LEU A CA 1
ATOM 1669 C C . LEU A 1 225 ? 3.971 22.828 -9.336 1 98.81 225 LEU A C 1
ATOM 1671 O O . LEU A 1 225 ? 2.988 23.578 -9.305 1 98.81 225 LEU A O 1
ATOM 1675 N N . PRO A 1 226 ? 5.09 23.203 -10.047 1 98.88 226 PRO A N 1
ATOM 1676 C CA . PRO A 1 226 ? 5.074 24.484 -10.75 1 98.88 226 PRO A CA 1
ATOM 1677 C C . PRO A 1 226 ? 3.916 24.609 -11.742 1 98.88 226 PRO A C 1
ATOM 1679 O O . PRO A 1 226 ? 3.297 25.672 -11.844 1 98.88 226 PRO A O 1
ATOM 1682 N N . ARG A 1 227 ? 3.561 23.531 -12.406 1 98.75 227 ARG A N 1
ATOM 1683 C CA . ARG A 1 227 ? 2.465 23.516 -13.367 1 98.75 227 ARG A CA 1
ATOM 1684 C C . ARG A 1 227 ? 1.124 23.734 -12.672 1 98.75 227 ARG A C 1
ATOM 1686 O O . ARG A 1 227 ? 0.289 24.516 -13.156 1 98.75 227 ARG A O 1
ATOM 1693 N N . ALA A 1 228 ? 0.944 23.016 -11.555 1 98.69 228 ALA A N 1
ATOM 1694 C CA . ALA A 1 228 ? -0.305 23.125 -10.805 1 98.69 228 ALA A CA 1
ATOM 1695 C C . ALA A 1 228 ? -0.48 24.531 -10.234 1 98.69 228 ALA A C 1
ATOM 1697 O O . ALA A 1 228 ? -1.602 25.031 -10.141 1 98.69 228 ALA A O 1
ATOM 1698 N N . VAL A 1 229 ? 0.607 25.156 -9.805 1 98.62 229 VAL A N 1
ATOM 1699 C CA . VAL A 1 229 ? 0.564 26.516 -9.266 1 98.62 229 VAL A CA 1
ATOM 1700 C C . VAL A 1 229 ? 0.271 27.5 -10.391 1 98.62 229 VAL A C 1
ATOM 1702 O O . VAL A 1 229 ? -0.541 28.422 -10.227 1 98.62 229 VAL A O 1
ATOM 1705 N N . GLU A 1 230 ? 0.854 27.328 -11.508 1 98.31 230 GLU A N 1
ATOM 1706 C CA . GLU A 1 230 ? 0.683 28.234 -12.648 1 98.31 230 GLU A CA 1
ATOM 1707 C C . GLU A 1 230 ? -0.743 28.172 -13.188 1 98.31 230 GLU A C 1
ATOM 1709 O O . GLU A 1 230 ? -1.332 29.203 -13.516 1 98.31 230 GLU A O 1
ATOM 1714 N N . ASN A 1 231 ? -1.24 27 -13.32 1 98.31 231 ASN A N 1
ATOM 1715 C CA . ASN A 1 231 ? -2.604 26.766 -13.773 1 98.31 231 ASN A CA 1
ATOM 1716 C C . ASN A 1 231 ? -3.328 25.75 -12.891 1 98.31 231 ASN A C 1
ATOM 1718 O O . ASN A 1 231 ? -3.227 24.547 -13.102 1 98.31 231 ASN A O 1
ATOM 1722 N N . GLY A 1 232 ? -4.156 26.281 -12.023 1 97.25 232 GLY A N 1
ATOM 1723 C CA . GLY A 1 232 ? -4.871 25.453 -11.07 1 97.25 232 GLY A CA 1
ATOM 1724 C C . GLY A 1 232 ? -5.828 24.484 -11.727 1 97.25 232 GLY A C 1
ATOM 1725 O O . GLY A 1 232 ? -6.297 23.531 -11.086 1 97.25 232 GLY A O 1
ATOM 1726 N N . HIS A 1 233 ? -6.043 24.625 -13.023 1 97.75 233 HIS A N 1
ATOM 1727 C CA . HIS A 1 233 ? -6.996 23.766 -13.719 1 97.75 233 HIS A CA 1
ATOM 1728 C C . HIS A 1 233 ? -6.277 22.719 -14.57 1 97.75 233 HIS A C 1
ATOM 1730 O O . HIS A 1 233 ? -6.918 21.969 -15.305 1 97.75 233 HIS A O 1
ATOM 1736 N N . ASP A 1 234 ? -4.957 22.688 -14.461 1 98.19 234 ASP A N 1
ATOM 1737 C CA . ASP A 1 234 ? -4.176 21.625 -15.102 1 98.19 234 ASP A CA 1
ATOM 1738 C C . ASP A 1 234 ? -4.402 20.281 -14.414 1 98.19 234 ASP A C 1
ATOM 1740 O O . ASP A 1 234 ? -3.672 19.922 -13.484 1 98.19 234 ASP A O 1
ATOM 1744 N N . ILE A 1 235 ? -5.332 19.484 -14.93 1 98.06 235 ILE A N 1
ATOM 1745 C CA . ILE A 1 235 ? -5.793 18.266 -14.266 1 98.06 235 ILE A CA 1
ATOM 1746 C C . ILE A 1 235 ? -4.656 17.25 -14.211 1 98.06 235 ILE A C 1
ATOM 1748 O O . ILE A 1 235 ? -4.547 16.484 -13.242 1 98.06 235 ILE A O 1
ATOM 1752 N N . GLU A 1 236 ? -3.822 17.234 -15.195 1 98 236 GLU A N 1
ATOM 1753 C CA . GLU A 1 236 ? -2.676 16.328 -15.172 1 98 236 GLU A CA 1
ATOM 1754 C C . GLU A 1 236 ? -1.72 16.672 -14.039 1 98 236 GLU A C 1
ATOM 1756 O O . GLU A 1 236 ? -1.233 15.789 -13.336 1 98 236 GLU A O 1
ATOM 1761 N N . ALA A 1 237 ? -1.473 17.953 -13.891 1 98.56 237 ALA A N 1
ATOM 1762 C CA . ALA A 1 237 ? -0.597 18.406 -12.805 1 98.56 237 ALA A CA 1
ATOM 1763 C C . ALA A 1 237 ? -1.211 18.094 -11.445 1 98.56 237 ALA A C 1
ATOM 1765 O O . ALA A 1 237 ? -0.509 17.688 -10.516 1 98.56 237 ALA A O 1
ATOM 1766 N N . ARG A 1 238 ? -2.531 18.359 -11.359 1 98.69 238 ARG A N 1
ATOM 1767 C CA . ARG A 1 238 ? -3.229 18.047 -10.117 1 98.69 238 ARG A CA 1
ATOM 1768 C C . ARG A 1 238 ? -3.145 16.562 -9.805 1 98.69 238 ARG A C 1
ATOM 1770 O O . ARG A 1 238 ? -2.93 16.172 -8.648 1 98.69 238 ARG A O 1
ATOM 1777 N N . GLU A 1 239 ? -3.268 15.727 -10.805 1 98.19 239 GLU A N 1
ATOM 1778 C CA . GLU A 1 239 ? -3.145 14.289 -10.625 1 98.19 239 GLU A CA 1
ATOM 1779 C C . GLU A 1 239 ? -1.728 13.898 -10.211 1 98.19 239 GLU A C 1
ATOM 1781 O O . GLU A 1 239 ? -1.538 13.047 -9.344 1 98.19 239 GLU A O 1
ATOM 1786 N N . GLY A 1 240 ? -0.746 14.5 -10.891 1 98.5 240 GLY A N 1
ATOM 1787 C CA . GLY A 1 240 ? 0.638 14.281 -10.5 1 98.5 240 GLY A CA 1
ATOM 1788 C C . GLY A 1 240 ? 0.902 14.609 -9.039 1 98.5 240 GLY A C 1
ATOM 1789 O O . GLY A 1 240 ? 1.569 13.844 -8.344 1 98.5 240 GLY A O 1
ATOM 1790 N N . MET A 1 241 ? 0.31 15.688 -8.562 1 98.88 241 MET A N 1
ATOM 1791 C CA . MET A 1 241 ? 0.509 16.094 -7.172 1 98.88 241 MET A CA 1
ATOM 1792 C C . MET A 1 241 ? -0.215 15.156 -6.215 1 98.88 241 MET A C 1
ATOM 1794 O O . MET A 1 241 ? 0.265 14.898 -5.109 1 98.88 241 MET A O 1
ATOM 1798 N N . VAL A 1 242 ? -1.367 14.664 -6.633 1 98.69 242 VAL A N 1
ATOM 1799 C CA . VAL A 1 242 ? -2.088 13.688 -5.824 1 98.69 242 VAL A CA 1
ATOM 1800 C C . VAL A 1 242 ? -1.229 12.438 -5.637 1 98.69 242 VAL A C 1
ATOM 1802 O O . VAL A 1 242 ? -1.098 11.93 -4.523 1 98.69 242 VAL A O 1
ATOM 1805 N N . ASN A 1 243 ? -0.616 11.961 -6.742 1 98.69 243 ASN A N 1
ATOM 1806 C CA . ASN A 1 243 ? 0.266 10.805 -6.66 1 98.69 243 ASN A CA 1
ATOM 1807 C C . ASN A 1 243 ? 1.488 11.086 -5.793 1 98.69 243 ASN A C 1
ATOM 1809 O O . ASN A 1 243 ? 1.928 10.227 -5.031 1 98.69 243 ASN A O 1
ATOM 1813 N N . ALA A 1 244 ? 1.981 12.32 -5.859 1 98.88 244 ALA A N 1
ATOM 1814 C CA . ALA A 1 244 ? 3.16 12.711 -5.094 1 98.88 244 ALA A CA 1
ATOM 1815 C C . ALA A 1 244 ? 2.879 12.664 -3.594 1 98.88 244 ALA A C 1
ATOM 1817 O O . ALA A 1 244 ? 3.664 12.109 -2.824 1 98.88 244 ALA A O 1
ATOM 1818 N N . ILE A 1 245 ? 1.744 13.211 -3.209 1 98.81 245 ILE A N 1
ATOM 1819 C CA . ILE A 1 245 ? 1.48 13.305 -1.776 1 98.81 245 ILE A CA 1
ATOM 1820 C C . ILE A 1 245 ? 1.106 11.922 -1.233 1 98.81 245 ILE A C 1
ATOM 1822 O O . ILE A 1 245 ? 1.328 11.633 -0.055 1 98.81 245 ILE A O 1
ATOM 1826 N N . PHE A 1 246 ? 0.529 11.07 -2.059 1 98.81 246 PHE A N 1
ATOM 1827 C CA . PHE A 1 246 ? 0.266 9.703 -1.618 1 98.81 246 PHE A CA 1
ATOM 1828 C C . PHE A 1 246 ? 1.568 8.977 -1.308 1 98.81 246 PHE A C 1
ATOM 1830 O O . PHE A 1 246 ? 1.694 8.336 -0.259 1 98.81 246 PHE A O 1
ATOM 1837 N N . LEU A 1 247 ? 2.613 9.07 -2.217 1 98.88 247 LEU A N 1
ATOM 1838 C CA . LEU A 1 247 ? 3.939 8.5 -1.993 1 98.88 247 LEU A CA 1
ATOM 1839 C C . LEU A 1 247 ? 4.598 9.125 -0.768 1 98.88 247 LEU A C 1
ATOM 1841 O O . LEU A 1 247 ? 5.078 8.414 0.115 1 98.88 247 LEU A O 1
ATOM 1845 N N . GLY A 1 248 ? 4.574 10.43 -0.734 1 98.81 248 GLY A N 1
ATOM 1846 C CA . GLY A 1 248 ? 5.191 11.133 0.379 1 98.81 248 GLY A CA 1
ATOM 1847 C C . GLY A 1 248 ? 4.539 10.828 1.714 1 98.81 248 GLY A C 1
ATOM 1848 O O . GLY A 1 248 ? 5.227 10.688 2.729 1 98.81 248 GLY A O 1
ATOM 1849 N N . GLY A 1 249 ? 3.197 10.758 1.686 1 98.75 249 GLY A N 1
ATOM 1850 C CA . GLY A 1 249 ? 2.463 10.422 2.895 1 98.75 249 GLY A CA 1
ATOM 1851 C C . GLY A 1 249 ? 2.822 9.055 3.449 1 98.75 249 GLY A C 1
ATOM 1852 O O . GLY A 1 249 ? 3.037 8.906 4.652 1 98.75 249 GLY A O 1
ATOM 1853 N N . MET A 1 250 ? 2.916 8.07 2.566 1 98.75 250 MET A N 1
ATOM 1854 C CA . MET A 1 250 ? 3.35 6.746 3.002 1 98.75 250 MET A CA 1
ATOM 1855 C C . MET A 1 250 ? 4.758 6.801 3.588 1 98.75 250 MET A C 1
ATOM 1857 O O . MET A 1 250 ? 5.051 6.125 4.574 1 98.75 250 MET A O 1
ATOM 1861 N N . SER A 1 251 ? 5.578 7.609 3.006 1 98.69 251 SER A N 1
ATOM 1862 C CA . SER A 1 251 ? 6.973 7.688 3.416 1 98.69 251 SER A CA 1
ATOM 1863 C C . SER A 1 251 ? 7.105 8.289 4.809 1 98.69 251 SER A C 1
ATOM 1865 O O . SER A 1 251 ? 7.465 7.598 5.762 1 98.69 251 SER A O 1
ATOM 1867 N N . PHE A 1 252 ? 6.633 9.516 5.035 1 98.31 252 PHE A N 1
ATOM 1868 C CA . PHE A 1 252 ? 6.891 10.195 6.297 1 98.31 252 PHE A CA 1
ATOM 1869 C C . PHE A 1 252 ? 6.035 9.609 7.414 1 98.31 252 PHE A C 1
ATOM 1871 O O . PHE A 1 252 ? 6.426 9.633 8.586 1 98.31 252 PHE A O 1
ATOM 1878 N N . ASN A 1 253 ? 4.855 9.047 7.031 1 98.12 253 ASN A N 1
ATOM 1879 C CA . ASN A 1 253 ? 4.012 8.383 8.023 1 98.12 253 ASN A CA 1
ATOM 1880 C C . ASN A 1 253 ? 4.754 7.242 8.711 1 98.12 253 ASN A C 1
ATOM 1882 O O . ASN A 1 253 ? 4.434 6.891 9.852 1 98.12 253 ASN A O 1
ATOM 1886 N N . ASN A 1 254 ? 5.785 6.707 8.016 1 98.25 254 ASN A N 1
ATOM 1887 C CA . ASN A 1 254 ? 6.41 5.473 8.484 1 98.25 254 ASN A CA 1
ATOM 1888 C C . ASN A 1 254 ? 7.902 5.656 8.719 1 98.25 254 ASN A C 1
ATOM 1890 O O . ASN A 1 254 ? 8.578 4.742 9.195 1 98.25 254 ASN A O 1
ATOM 1894 N N . ALA A 1 255 ? 8.453 6.754 8.43 1 97.25 255 ALA A N 1
ATOM 1895 C CA . ALA A 1 255 ? 9.867 7.055 8.672 1 97.25 255 ALA A CA 1
ATOM 1896 C C . ALA A 1 255 ? 10.016 8.164 9.711 1 97.25 255 ALA A C 1
ATOM 1898 O O . ALA A 1 255 ? 10.992 8.188 10.461 1 97.25 255 ALA A O 1
ATOM 1899 N N . GLY A 1 256 ? 9.008 9.125 9.578 1 96.5 256 GLY A N 1
ATOM 1900 C CA . GLY A 1 256 ? 9.094 10.273 10.461 1 96.5 256 GLY A CA 1
ATOM 1901 C C . GLY A 1 256 ? 9.422 11.562 9.734 1 96.5 256 GLY A C 1
ATOM 1902 O O . GLY A 1 256 ? 9.555 11.578 8.508 1 96.5 256 GLY A O 1
ATOM 1903 N N . LEU A 1 257 ? 9.406 12.578 10.469 1 97.62 257 LEU A N 1
ATOM 1904 C CA . LEU A 1 257 ? 9.719 13.914 9.984 1 97.62 257 LEU A CA 1
ATOM 1905 C C . LEU A 1 257 ? 10.945 14.477 10.695 1 97.62 257 LEU A C 1
ATOM 1907 O O . LEU A 1 257 ? 11.883 13.742 10.992 1 97.62 257 LEU A O 1
ATOM 1911 N N . GLY A 1 258 ? 11 15.852 10.789 1 97.94 258 GLY A N 1
ATOM 1912 C CA . GLY A 1 258 ? 12.18 16.453 11.391 1 97.94 258 GLY A CA 1
ATOM 1913 C C . GLY A 1 258 ? 11.938 17.844 11.93 1 97.94 258 GLY A C 1
ATOM 1914 O O . GLY A 1 258 ? 10.852 18.141 12.43 1 97.94 258 GLY A O 1
ATOM 1915 N N . TYR A 1 259 ? 12.977 18.578 11.906 1 98.69 259 TYR A N 1
ATOM 1916 C CA . TYR A 1 259 ? 13 19.828 12.672 1 98.69 259 TYR A CA 1
ATOM 1917 C C . TYR A 1 259 ? 12.312 20.953 11.906 1 98.69 259 TYR A C 1
ATOM 1919 O O . TYR A 1 259 ? 11.969 21.969 12.492 1 98.69 259 TYR A O 1
ATOM 1927 N N . VAL A 1 260 ? 12.133 20.812 10.555 1 98.75 260 VAL A N 1
ATOM 1928 C CA . VAL A 1 260 ? 11.32 21.781 9.828 1 98.75 260 VAL A CA 1
ATOM 1929 C C . VAL A 1 260 ? 9.914 21.828 10.422 1 98.75 260 VAL A C 1
ATOM 1931 O O . VAL A 1 260 ? 9.422 22.891 10.781 1 98.75 260 VAL A O 1
ATOM 1934 N N . HIS A 1 261 ? 9.352 20.641 10.594 1 98.31 261 HIS A N 1
ATOM 1935 C CA . HIS A 1 261 ? 8.008 20.562 11.141 1 98.31 261 HIS A CA 1
ATOM 1936 C C . HIS A 1 261 ? 7.973 21.047 12.594 1 98.31 261 HIS A C 1
ATOM 1938 O O . HIS A 1 261 ? 7.047 21.75 13 1 98.31 261 HIS A O 1
ATOM 1944 N N . SER A 1 262 ? 8.977 20.672 13.312 1 97.62 262 SER A N 1
ATOM 1945 C CA . SER A 1 262 ? 9.055 21.078 14.711 1 97.62 262 SER A CA 1
ATOM 1946 C C . SER A 1 262 ? 8.961 22.594 14.852 1 97.62 262 SER A C 1
ATOM 1948 O O . SER A 1 262 ? 8.227 23.109 15.695 1 97.62 262 SER A O 1
ATOM 1950 N N . MET A 1 263 ? 9.641 23.281 14.039 1 98.25 263 MET A N 1
ATOM 1951 C CA . MET A 1 263 ? 9.664 24.734 14.102 1 98.25 263 MET A CA 1
ATOM 1952 C C . MET A 1 263 ? 8.406 25.328 13.477 1 98.25 263 MET A C 1
ATOM 1954 O O . MET A 1 263 ? 7.855 26.312 13.992 1 98.25 263 MET A O 1
ATOM 1958 N N . ALA A 1 264 ? 7.965 24.75 12.391 1 97.56 264 ALA A N 1
ATOM 1959 C CA . ALA A 1 264 ? 6.789 25.266 11.688 1 97.56 264 ALA A CA 1
ATOM 1960 C C . ALA A 1 264 ? 5.551 25.188 12.57 1 97.56 264 ALA A C 1
ATOM 1962 O O . ALA A 1 264 ? 4.688 26.062 12.523 1 97.56 264 ALA A O 1
ATOM 1963 N N . HIS A 1 265 ? 5.453 24.172 13.383 1 96 265 HIS A N 1
ATOM 1964 C CA . HIS A 1 265 ? 4.316 24 14.289 1 96 265 HIS A CA 1
ATOM 1965 C C . HIS A 1 265 ? 4.176 25.203 15.219 1 96 265 HIS A C 1
ATOM 1967 O O . HIS A 1 265 ? 3.062 25.641 15.508 1 96 265 HIS A O 1
ATOM 1973 N N . GLN A 1 266 ? 5.277 25.75 15.648 1 95.94 266 GLN A N 1
ATOM 1974 C CA . GLN A 1 266 ? 5.254 26.859 16.594 1 95.94 266 GLN A CA 1
ATOM 1975 C C . GLN A 1 266 ? 4.777 28.141 15.93 1 95.94 266 GLN A C 1
ATOM 1977 O O . GLN A 1 266 ? 4.027 28.922 16.531 1 95.94 266 GLN A O 1
ATOM 1982 N N . LEU A 1 267 ? 5.203 28.344 14.688 1 95.19 267 LEU A N 1
ATOM 1983 C CA . LEU A 1 267 ? 4.777 29.516 13.938 1 95.19 267 LEU A CA 1
ATOM 1984 C C . LEU A 1 267 ? 3.268 29.5 13.719 1 95.19 267 LEU A C 1
ATOM 1986 O O . LEU A 1 267 ? 2.604 30.531 13.836 1 95.19 267 LEU A O 1
ATOM 1990 N N . GLY A 1 268 ? 2.779 28.344 13.414 1 90.44 268 GLY A N 1
ATOM 1991 C CA . GLY A 1 268 ? 1.343 28.203 13.242 1 90.44 268 GLY A CA 1
ATOM 1992 C C . GLY A 1 268 ? 0.561 28.422 14.523 1 90.44 268 GLY A C 1
ATOM 1993 O O . GLY A 1 268 ? -0.473 29.094 14.523 1 90.44 268 GLY A O 1
ATOM 1994 N N . ALA A 1 269 ? 1.029 27.891 15.578 1 89.81 269 ALA A N 1
ATOM 1995 C CA . ALA A 1 269 ? 0.33 27.953 16.859 1 89.81 269 ALA A CA 1
ATOM 1996 C C . ALA A 1 269 ? 0.268 29.375 17.391 1 89.81 269 ALA A C 1
ATOM 1998 O O . ALA A 1 269 ? -0.747 29.797 17.953 1 89.81 269 ALA A O 1
ATOM 1999 N N . VAL A 1 270 ? 1.326 30.156 17.203 1 91.44 270 VAL A N 1
ATOM 2000 C CA . VAL A 1 270 ? 1.455 31.453 17.844 1 91.44 270 VAL A CA 1
ATOM 2001 C C . VAL A 1 270 ? 0.974 32.562 16.891 1 91.44 270 VAL A C 1
ATOM 2003 O O . VAL A 1 270 ? 0.291 33.5 17.312 1 91.44 270 VAL A O 1
ATOM 2006 N N . TYR A 1 271 ? 1.23 32.375 15.602 1 92 271 TYR A N 1
ATOM 2007 C CA . TYR A 1 271 ? 0.977 33.469 14.688 1 92 271 TYR A CA 1
ATOM 2008 C C . TYR A 1 271 ? -0.094 33.125 13.664 1 92 271 TYR A C 1
ATOM 2010 O O . TYR A 1 271 ? -0.379 33.875 12.75 1 92 271 TYR A O 1
ATOM 2018 N N . ASN A 1 272 ? -0.598 31.906 13.75 1 89.56 272 ASN A N 1
ATOM 2019 C CA . ASN A 1 272 ? -1.673 31.406 12.891 1 89.56 272 ASN A CA 1
ATOM 2020 C C . ASN A 1 272 ? -1.288 31.469 11.414 1 89.56 272 ASN A C 1
ATOM 2022 O O . ASN A 1 272 ? -2.109 31.828 10.57 1 89.56 272 ASN A O 1
ATOM 2026 N N . LEU A 1 273 ? -0.042 31.281 11.141 1 91.06 273 LEU A N 1
ATOM 2027 C CA . LEU A 1 273 ? 0.462 31.234 9.773 1 91.06 273 LEU A CA 1
ATOM 2028 C C . LEU A 1 273 ? 0.126 29.906 9.109 1 91.06 273 LEU A C 1
ATOM 2030 O O . LEU A 1 273 ? 0.017 28.875 9.789 1 91.06 273 LEU A O 1
ATOM 2034 N N . PRO A 1 274 ? -0.111 29.906 7.797 1 90.25 274 PRO A N 1
ATOM 2035 C CA . PRO A 1 274 ? -0.351 28.625 7.105 1 90.25 274 PRO A CA 1
ATOM 2036 C C . PRO A 1 274 ? 0.824 27.656 7.223 1 90.25 274 PRO A C 1
ATOM 2038 O O . PRO A 1 274 ? 1.967 28.031 6.945 1 90.25 274 PRO A O 1
ATOM 2041 N N . HIS A 1 275 ? 0.518 26.5 7.613 1 92.88 275 HIS A N 1
ATOM 2042 C CA . HIS A 1 275 ? 1.513 25.469 7.93 1 92.88 275 HIS A CA 1
ATOM 2043 C C . HIS A 1 275 ? 2.463 25.25 6.758 1 92.88 275 HIS A C 1
ATOM 2045 O O . HIS A 1 275 ? 3.682 25.203 6.941 1 92.88 275 HIS A O 1
ATOM 2051 N N . GLY A 1 276 ? 1.953 25.172 5.52 1 95 276 GLY A N 1
ATOM 2052 C CA . GLY A 1 276 ? 2.756 24.891 4.344 1 95 276 GLY A CA 1
ATOM 2053 C C . GLY A 1 276 ? 3.76 25.984 4.027 1 95 276 GLY A C 1
ATOM 2054 O O . GLY A 1 276 ? 4.867 25.703 3.564 1 95 276 GLY A O 1
ATOM 2055 N N . VAL A 1 277 ? 3.346 27.234 4.246 1 96.25 277 VAL A N 1
ATOM 2056 C CA . VAL A 1 277 ? 4.242 28.359 4.016 1 96.25 277 VAL A CA 1
ATOM 2057 C C . VAL A 1 277 ? 5.398 28.312 5.016 1 96.25 277 VAL A C 1
ATOM 2059 O O . VAL A 1 277 ? 6.559 28.5 4.641 1 96.25 277 VAL A O 1
ATOM 2062 N N . CYS A 1 278 ? 5.031 28.031 6.27 1 96.62 278 CYS A N 1
ATOM 2063 C CA . CYS A 1 278 ? 6.051 27.938 7.309 1 96.62 278 CYS A CA 1
ATOM 2064 C C . CYS A 1 278 ? 7.059 26.844 7 1 96.62 278 CYS A C 1
ATOM 2066 O O . CYS A 1 278 ? 8.266 27.047 7.105 1 96.62 278 CYS A O 1
ATOM 2068 N N . CYS A 1 279 ? 6.602 25.703 6.613 1 98 279 CYS A N 1
ATOM 2069 C CA . CYS A 1 279 ? 7.469 24.594 6.266 1 98 279 CYS A CA 1
ATOM 2070 C C . CYS A 1 279 ? 8.375 24.953 5.094 1 98 279 CYS A C 1
ATOM 2072 O O . CYS A 1 279 ? 9.578 24.656 5.121 1 98 279 CYS A O 1
ATOM 2074 N N . ALA A 1 280 ? 7.773 25.562 4.105 1 97.81 280 ALA A N 1
ATOM 2075 C CA . ALA A 1 280 ? 8.523 25.922 2.904 1 97.81 280 ALA A CA 1
ATOM 2076 C C . ALA A 1 280 ? 9.656 26.875 3.234 1 97.81 280 ALA A C 1
ATOM 2078 O O . ALA A 1 280 ? 10.773 26.734 2.719 1 97.81 280 ALA A O 1
ATOM 2079 N N . MET A 1 281 ? 9.391 27.844 4.07 1 97.81 281 MET A N 1
ATOM 2080 C CA . MET A 1 281 ? 10.383 28.844 4.434 1 97.81 281 MET A CA 1
ATOM 2081 C C . MET A 1 281 ? 11.516 28.219 5.242 1 97.81 281 MET A C 1
ATOM 2083 O O . MET A 1 281 ? 12.68 28.594 5.074 1 97.81 281 MET A O 1
ATOM 2087 N N . LEU A 1 282 ? 11.172 27.297 6.074 1 98.62 282 LEU A N 1
ATOM 2088 C CA . LEU A 1 282 ? 12.133 26.719 7.004 1 98.62 282 LEU A CA 1
ATOM 2089 C C . LEU A 1 282 ? 12.938 25.609 6.332 1 98.62 282 LEU A C 1
ATOM 2091 O O . LEU A 1 282 ? 14.023 25.25 6.793 1 98.62 282 LEU A O 1
ATOM 2095 N N . LEU A 1 283 ? 12.422 25.016 5.254 1 98.69 283 LEU A N 1
ATOM 2096 C CA . LEU A 1 283 ? 12.977 23.812 4.645 1 98.69 283 LEU A CA 1
ATOM 2097 C C . LEU A 1 283 ? 14.438 24.016 4.266 1 98.69 283 LEU A C 1
ATOM 2099 O O . LEU A 1 283 ? 15.312 23.281 4.73 1 98.69 283 LEU A O 1
ATOM 2103 N N . PRO A 1 284 ? 14.805 25.047 3.488 1 98.25 284 PRO A N 1
ATOM 2104 C CA . PRO A 1 284 ? 16.219 25.203 3.127 1 98.25 284 PRO A CA 1
ATOM 2105 C C . PRO A 1 284 ? 17.094 25.531 4.324 1 98.25 284 PRO A C 1
ATOM 2107 O O . PRO A 1 284 ? 18.266 25.125 4.375 1 98.25 284 PRO A O 1
ATOM 2110 N N . VAL A 1 285 ? 16.562 26.234 5.32 1 98.12 285 VAL A N 1
ATOM 2111 C CA . VAL A 1 285 ? 17.328 26.641 6.5 1 98.12 285 VAL A CA 1
ATOM 2112 C C . VAL A 1 285 ? 17.766 25.406 7.285 1 98.12 285 VAL A C 1
ATOM 2114 O O . VAL A 1 285 ? 18.953 25.234 7.574 1 98.12 285 VAL A O 1
ATOM 2117 N N . ILE A 1 286 ? 16.828 24.562 7.57 1 98.69 286 ILE A N 1
ATOM 2118 C CA . ILE A 1 286 ? 17.094 23.406 8.406 1 98.69 286 ILE A CA 1
ATOM 2119 C C . ILE A 1 286 ? 17.906 22.375 7.621 1 98.69 286 ILE A C 1
ATOM 2121 O O . ILE A 1 286 ? 18.828 21.766 8.156 1 98.69 286 ILE A O 1
ATOM 2125 N N . GLU A 1 287 ? 17.547 22.188 6.387 1 98.5 287 GLU A N 1
ATOM 2126 C CA . GLU A 1 287 ? 18.219 21.156 5.598 1 98.5 287 GLU A CA 1
ATOM 2127 C C . GLU A 1 287 ? 19.672 21.516 5.332 1 98.5 287 GLU A C 1
ATOM 2129 O O . GLU A 1 287 ? 20.531 20.641 5.207 1 98.5 287 GLU A O 1
ATOM 2134 N N . ARG A 1 288 ? 20.016 22.828 5.246 1 97.75 288 ARG A N 1
ATOM 2135 C CA . ARG A 1 288 ? 21.406 23.234 5.168 1 97.75 288 ARG A CA 1
ATOM 2136 C C . ARG A 1 288 ? 22.188 22.719 6.371 1 97.75 288 ARG A C 1
ATOM 2138 O O . ARG A 1 288 ? 23.328 22.266 6.234 1 97.75 288 ARG A O 1
ATOM 2145 N N . GLU A 1 289 ? 21.609 22.828 7.477 1 97.94 289 GLU A N 1
ATOM 2146 C CA . GLU A 1 289 ? 22.266 22.359 8.695 1 97.94 289 GLU A CA 1
ATOM 2147 C C . GLU A 1 289 ? 22.312 20.828 8.75 1 97.94 289 GLU A C 1
ATOM 2149 O O . GLU A 1 289 ? 23.328 20.25 9.141 1 97.94 289 GLU A O 1
ATOM 2154 N N . ASN A 1 290 ? 21.203 20.203 8.406 1 98.31 290 ASN A N 1
ATOM 2155 C CA . ASN A 1 290 ? 21.188 18.75 8.367 1 98.31 290 ASN A CA 1
ATOM 2156 C C . ASN A 1 290 ? 22.25 18.188 7.426 1 98.31 290 ASN A C 1
ATOM 2158 O O . ASN A 1 290 ? 22.859 17.172 7.707 1 98.31 290 ASN A O 1
ATOM 2162 N N . ALA A 1 291 ? 22.453 18.875 6.316 1 97.62 291 ALA A N 1
ATOM 2163 C CA . ALA A 1 291 ? 23.406 18.422 5.301 1 97.62 291 ALA A CA 1
ATOM 2164 C C . ALA A 1 291 ? 24.828 18.391 5.852 1 97.62 291 ALA A C 1
ATOM 2166 O O . ALA A 1 291 ? 25.656 17.609 5.402 1 97.62 291 ALA A O 1
ATOM 2167 N N . LYS A 1 292 ? 25.156 19.219 6.859 1 96.81 292 LYS A N 1
ATOM 2168 C CA . LYS A 1 292 ? 26.469 19.219 7.488 1 96.81 292 LYS A CA 1
ATOM 2169 C C . LYS A 1 292 ? 26.672 17.984 8.344 1 96.81 292 LYS A C 1
ATOM 2171 O O . LYS A 1 292 ? 27.812 17.531 8.516 1 96.81 292 LYS A O 1
ATOM 2176 N N . ARG A 1 293 ? 25.562 17.516 8.828 1 95.94 293 ARG A N 1
ATOM 2177 C CA . ARG A 1 293 ? 25.641 16.422 9.781 1 95.94 293 ARG A CA 1
ATOM 2178 C C . ARG A 1 293 ? 25.484 15.07 9.078 1 95.94 293 ARG A C 1
ATOM 2180 O O . ARG A 1 293 ? 26.125 14.086 9.461 1 95.94 293 ARG A O 1
ATOM 2187 N N . VAL A 1 294 ? 24.641 15.016 8.133 1 96.62 294 VAL A N 1
ATOM 2188 C CA . VAL A 1 294 ? 24.391 13.766 7.426 1 96.62 294 VAL A CA 1
ATOM 2189 C C . VAL A 1 294 ? 24.406 14.008 5.918 1 96.62 294 VAL A C 1
ATOM 2191 O O . VAL A 1 294 ? 23.438 13.711 5.223 1 96.62 294 VAL A O 1
ATOM 2194 N N . PRO A 1 295 ? 25.547 14.375 5.336 1 96.38 295 PRO A N 1
ATOM 2195 C CA . PRO A 1 295 ? 25.609 14.727 3.914 1 96.38 295 PRO A CA 1
ATOM 2196 C C . PRO A 1 295 ? 25.234 13.562 3.002 1 96.38 295 PRO A C 1
ATOM 2198 O O . PRO A 1 295 ? 24.688 13.781 1.912 1 96.38 295 PRO A O 1
ATOM 2201 N N . GLU A 1 296 ? 25.438 12.375 3.418 1 96.12 296 GLU A N 1
ATOM 2202 C CA . GLU A 1 296 ? 25.156 11.203 2.596 1 96.12 296 GLU A CA 1
ATOM 2203 C C . GLU A 1 296 ? 23.672 11.062 2.326 1 96.12 296 GLU A C 1
ATOM 2205 O O . GLU A 1 296 ? 23.266 10.562 1.271 1 96.12 296 GLU A O 1
ATOM 2210 N N . ALA A 1 297 ? 22.859 11.484 3.201 1 95.88 297 ALA A N 1
ATOM 2211 C CA . ALA A 1 297 ? 21.406 11.398 3.051 1 95.88 297 ALA A CA 1
ATOM 2212 C C . ALA A 1 297 ? 20.906 12.297 1.923 1 95.88 297 ALA A C 1
ATOM 2214 O O . ALA A 1 297 ? 19.844 12.062 1.346 1 95.88 297 ALA A O 1
ATOM 2215 N N . PHE A 1 298 ? 21.656 13.289 1.563 1 97.94 298 PHE A N 1
ATOM 2216 C CA . PHE A 1 298 ? 21.234 14.273 0.58 1 97.94 298 PHE A CA 1
ATOM 2217 C C . PHE A 1 298 ? 21.547 13.805 -0.834 1 97.94 298 PHE A C 1
ATOM 2219 O O . PHE A 1 298 ? 21.094 14.398 -1.811 1 97.94 298 PHE A O 1
ATOM 2226 N N . ARG A 1 299 ? 22.344 12.703 -0.945 1 97.56 299 ARG A N 1
ATOM 2227 C CA . ARG A 1 299 ? 22.562 12.109 -2.258 1 97.56 299 ARG A CA 1
ATOM 2228 C C . ARG A 1 299 ? 21.234 11.688 -2.893 1 97.56 299 ARG A C 1
ATOM 2230 O O . ARG A 1 299 ? 21 11.945 -4.074 1 97.56 299 ARG A O 1
ATOM 2237 N N . ASN A 1 300 ? 20.359 11.117 -2.084 1 97.56 300 ASN A N 1
ATOM 2238 C CA . ASN A 1 300 ? 19.047 10.695 -2.568 1 97.56 300 ASN A CA 1
ATOM 2239 C C . ASN A 1 300 ? 18.156 11.891 -2.906 1 97.56 300 ASN A C 1
ATOM 2241 O O . ASN A 1 300 ? 17.375 11.844 -3.863 1 97.56 300 ASN A O 1
ATOM 2245 N N . VAL A 1 301 ? 18.25 12.953 -2.119 1 98.56 301 VAL A N 1
ATOM 2246 C CA . VAL A 1 301 ? 17.469 14.156 -2.385 1 98.56 301 VAL A CA 1
ATOM 2247 C C . VAL A 1 301 ? 17.906 14.766 -3.719 1 98.56 301 VAL A C 1
ATOM 2249 O O . VAL A 1 301 ? 17.062 15.133 -4.543 1 98.56 301 VAL A O 1
ATOM 2252 N N . ALA A 1 302 ? 19.219 14.82 -3.855 1 98.62 302 ALA A N 1
ATOM 2253 C CA . ALA A 1 302 ? 19.781 15.383 -5.086 1 98.62 302 ALA A CA 1
ATOM 2254 C C . ALA A 1 302 ? 19.359 14.555 -6.301 1 98.62 302 ALA A C 1
ATOM 2256 O O . ALA A 1 302 ? 18.969 15.109 -7.328 1 98.62 302 ALA A O 1
ATOM 2257 N N . LYS A 1 303 ? 19.469 13.281 -6.156 1 97.44 303 LYS A N 1
ATOM 2258 C CA . LYS A 1 303 ? 19.062 12.375 -7.223 1 97.44 303 LYS A CA 1
ATOM 2259 C C . LYS A 1 303 ? 17.594 12.578 -7.582 1 97.44 303 LYS A C 1
ATOM 2261 O O . LYS A 1 303 ? 17.25 12.68 -8.758 1 97.44 303 LYS A O 1
ATOM 2266 N N . ALA A 1 304 ? 16.75 12.664 -6.617 1 98.06 304 ALA A N 1
ATOM 2267 C CA . ALA A 1 304 ? 15.312 12.844 -6.816 1 98.06 304 ALA A CA 1
ATOM 2268 C C . ALA A 1 304 ? 15.016 14.172 -7.508 1 98.06 304 ALA A C 1
ATOM 2270 O O . ALA A 1 304 ? 14.047 14.281 -8.266 1 98.06 304 ALA A O 1
ATOM 2271 N N . LEU A 1 305 ? 15.867 15.117 -7.234 1 98.44 305 LEU A N 1
ATOM 2272 C CA . LEU A 1 305 ? 15.672 16.438 -7.812 1 98.44 305 LEU A CA 1
ATOM 2273 C C . LEU A 1 305 ? 16.328 16.531 -9.18 1 98.44 305 LEU A C 1
ATOM 2275 O O . LEU A 1 305 ? 16.328 17.609 -9.805 1 98.44 305 LEU A O 1
ATOM 2279 N N . GLY A 1 306 ? 17 15.438 -9.641 1 95.62 306 GLY A N 1
ATOM 2280 C CA . GLY A 1 306 ? 17.375 15.383 -11.047 1 95.62 306 GLY A CA 1
ATOM 2281 C C . GLY A 1 306 ? 18.875 15.359 -11.258 1 95.62 306 GLY A C 1
ATOM 2282 O O . GLY A 1 306 ? 19.344 15.391 -12.398 1 95.62 306 GLY A O 1
ATOM 2283 N N . LEU A 1 307 ? 19.641 15.289 -10.164 1 96.88 307 LEU A N 1
ATOM 2284 C CA . LEU A 1 307 ? 21.094 15.25 -10.312 1 96.88 307 LEU A CA 1
ATOM 2285 C C . LEU A 1 307 ? 21.578 13.836 -10.586 1 96.88 307 LEU A C 1
ATOM 2287 O O . LEU A 1 307 ? 21.094 12.875 -9.969 1 96.88 307 LEU A O 1
ATOM 2291 N N . HIS A 1 308 ? 22.469 13.656 -11.578 1 95.44 308 HIS A N 1
ATOM 2292 C CA . HIS A 1 308 ? 23.234 12.422 -11.688 1 95.44 308 HIS A CA 1
ATOM 2293 C C . HIS A 1 308 ? 24.312 12.344 -10.617 1 95.44 308 HIS A C 1
ATOM 2295 O O . HIS A 1 308 ? 25.375 12.969 -10.75 1 95.44 308 HIS A O 1
ATOM 2301 N N . VAL A 1 309 ? 24.125 11.539 -9.633 1 96.25 309 VAL A N 1
ATOM 2302 C CA . VAL A 1 309 ? 24.891 11.633 -8.398 1 96.25 309 VAL A CA 1
ATOM 2303 C C . VAL A 1 309 ? 26.172 10.828 -8.531 1 96.25 309 VAL A C 1
ATOM 2305 O O . VAL A 1 309 ? 27.078 10.945 -7.699 1 96.25 309 VAL A O 1
ATOM 2308 N N . GLU A 1 310 ? 26.281 10 -9.539 1 93.94 310 GLU A N 1
ATOM 2309 C CA . GLU A 1 310 ? 27.5 9.219 -9.719 1 93.94 310 GLU A CA 1
ATOM 2310 C C . GLU A 1 310 ? 28.719 10.125 -9.844 1 93.94 310 GLU A C 1
ATOM 2312 O O . GLU A 1 310 ? 28.719 11.078 -10.625 1 93.94 310 GLU A O 1
ATOM 2317 N N . GLY A 1 311 ? 29.766 9.805 -9.07 1 95.56 311 GLY A N 1
ATOM 2318 C CA . GLY A 1 311 ? 31 10.555 -9.125 1 95.56 311 GLY A CA 1
ATOM 2319 C C . GLY A 1 311 ? 30.938 11.875 -8.375 1 95.56 311 GLY A C 1
ATOM 2320 O O . GLY A 1 311 ? 31.906 12.625 -8.352 1 95.56 311 GLY A O 1
ATOM 2321 N N . LYS A 1 312 ? 29.828 12.188 -7.793 1 97.5 312 LYS A N 1
ATOM 2322 C CA . LYS A 1 312 ? 29.688 13.414 -7.016 1 97.5 312 LYS A CA 1
ATOM 2323 C C . LYS A 1 312 ? 29.922 13.156 -5.527 1 97.5 312 LYS A C 1
ATOM 2325 O O . LYS A 1 312 ? 29.594 12.078 -5.027 1 97.5 312 LYS A O 1
ATOM 2330 N N . SER A 1 313 ? 30.484 14.133 -4.926 1 97.94 313 SER A N 1
ATOM 2331 C CA . SER A 1 313 ? 30.641 14.031 -3.477 1 97.94 313 SER A CA 1
ATOM 2332 C C . SER A 1 313 ? 29.312 14.273 -2.76 1 97.94 313 SER A C 1
ATOM 2334 O O . SER A 1 313 ? 28.391 14.836 -3.34 1 97.94 313 SER A O 1
ATOM 2336 N N . ASP A 1 314 ? 29.234 13.844 -1.543 1 97.81 314 ASP A N 1
ATOM 2337 C CA . ASP A 1 314 ? 28.047 14.094 -0.727 1 97.81 314 ASP A CA 1
ATOM 2338 C C . ASP A 1 314 ? 27.766 15.586 -0.61 1 97.81 314 ASP A C 1
ATOM 2340 O O . ASP A 1 314 ? 26.609 16.016 -0.657 1 97.81 314 ASP A O 1
ATOM 2344 N N . GLN A 1 315 ? 28.781 16.375 -0.499 1 97.06 315 GLN A N 1
ATOM 2345 C CA . GLN A 1 315 ? 28.641 17.812 -0.356 1 97.06 315 GLN A CA 1
ATOM 2346 C C . GLN A 1 315 ? 28.078 18.438 -1.629 1 97.06 315 GLN A C 1
ATOM 2348 O O . GLN A 1 315 ? 27.234 19.328 -1.564 1 97.06 315 GLN A O 1
ATOM 2353 N N . GLU A 1 316 ? 28.547 17.984 -2.758 1 98.12 316 GLU A N 1
ATOM 2354 C CA . GLU A 1 316 ? 28.016 18.469 -4.031 1 98.12 316 GLU A CA 1
ATOM 2355 C C . GLU A 1 316 ? 26.531 18.156 -4.16 1 98.12 316 GLU A C 1
ATOM 2357 O O . GLU A 1 316 ? 25.75 18.984 -4.637 1 98.12 316 GLU A O 1
ATOM 2362 N N . CYS A 1 317 ? 26.203 16.953 -3.715 1 98.44 317 CYS A N 1
ATOM 2363 C CA . CYS A 1 317 ? 24.797 16.547 -3.752 1 98.44 317 CYS A CA 1
ATOM 2364 C C . CYS A 1 317 ? 23.953 17.406 -2.826 1 98.44 317 CYS A C 1
ATOM 2366 O O . CYS A 1 317 ? 22.859 17.844 -3.201 1 98.44 317 CYS A O 1
ATOM 2368 N N . ALA A 1 318 ? 24.453 17.656 -1.664 1 98.12 318 ALA A N 1
ATOM 2369 C CA . ALA A 1 318 ? 23.75 18.484 -0.693 1 98.12 318 ALA A CA 1
ATOM 2370 C C . ALA A 1 318 ? 23.547 19.906 -1.22 1 98.12 318 ALA A C 1
ATOM 2372 O O . ALA A 1 318 ? 22.453 20.469 -1.116 1 98.12 318 ALA A O 1
ATOM 2373 N N . ASP A 1 319 ? 24.594 20.5 -1.771 1 98.19 319 ASP A N 1
ATOM 2374 C CA . ASP A 1 319 ? 24.531 21.844 -2.314 1 98.19 319 ASP A CA 1
ATOM 2375 C C . ASP A 1 319 ? 23.484 21.938 -3.43 1 98.19 319 ASP A C 1
ATOM 2377 O O . ASP A 1 319 ? 22.703 22.891 -3.482 1 98.19 319 ASP A O 1
ATOM 2381 N N . TYR A 1 320 ? 23.516 20.969 -4.273 1 98.62 320 TYR A N 1
ATOM 2382 C CA . TYR A 1 320 ? 22.562 20.922 -5.367 1 98.62 320 TYR A CA 1
ATOM 2383 C C . TYR A 1 320 ? 21.125 20.812 -4.84 1 98.62 320 TYR A C 1
ATOM 2385 O O . TYR A 1 320 ? 20.234 21.531 -5.301 1 98.62 320 TYR A O 1
ATOM 2393 N N . ALA A 1 321 ? 20.938 19.906 -3.904 1 98.62 321 ALA A N 1
ATOM 2394 C CA . ALA A 1 321 ? 19.609 19.688 -3.334 1 98.62 321 ALA A CA 1
ATOM 2395 C C . ALA A 1 321 ? 19.047 20.984 -2.734 1 98.62 321 ALA A C 1
ATOM 2397 O O . ALA A 1 321 ? 17.906 21.359 -3.006 1 98.62 321 ALA A O 1
ATOM 2398 N N . ILE A 1 322 ? 19.859 21.688 -1.965 1 98.25 322 ILE A N 1
ATOM 2399 C CA . ILE A 1 322 ? 19.422 22.906 -1.29 1 98.25 322 ILE A CA 1
ATOM 2400 C C . ILE A 1 322 ? 19.109 23.984 -2.326 1 98.25 322 ILE A C 1
ATOM 2402 O O . ILE A 1 322 ? 18.078 24.656 -2.229 1 98.25 322 ILE A O 1
ATOM 2406 N N . ALA A 1 323 ? 19.906 24.094 -3.301 1 98.5 323 ALA A N 1
ATOM 2407 C CA . ALA A 1 323 ? 19.703 25.094 -4.352 1 98.5 323 ALA A CA 1
ATOM 2408 C C . ALA A 1 323 ? 18.391 24.828 -5.098 1 98.5 323 ALA A C 1
ATOM 2410 O O . ALA A 1 323 ? 17.656 25.766 -5.414 1 98.5 323 ALA A O 1
ATOM 2411 N N . GLU A 1 324 ? 18.172 23.578 -5.398 1 98.69 324 GLU A N 1
ATOM 2412 C CA . GLU A 1 324 ? 16.953 23.219 -6.133 1 98.69 324 GLU A CA 1
ATOM 2413 C C . GLU A 1 324 ? 15.711 23.453 -5.285 1 98.69 324 GLU A C 1
ATOM 2415 O O . GLU A 1 324 ? 14.664 23.828 -5.809 1 98.69 324 GLU A O 1
ATOM 2420 N N . ILE A 1 325 ? 15.789 23.203 -4.023 1 98.44 325 ILE A N 1
ATOM 2421 C CA . ILE A 1 325 ? 14.688 23.469 -3.107 1 98.44 325 ILE A CA 1
ATOM 2422 C C . ILE A 1 325 ? 14.367 24.953 -3.092 1 98.44 325 ILE A C 1
ATOM 2424 O O . ILE A 1 325 ? 13.203 25.359 -3.201 1 98.44 325 ILE A O 1
ATOM 2428 N N . GLU A 1 326 ? 15.375 25.766 -2.955 1 98.06 326 GLU A N 1
ATOM 2429 C CA . GLU A 1 326 ? 15.203 27.219 -2.943 1 98.06 326 GLU A CA 1
ATOM 2430 C C . GLU A 1 326 ? 14.625 27.703 -4.27 1 98.06 326 GLU A C 1
ATOM 2432 O O . GLU A 1 326 ? 13.734 28.562 -4.285 1 98.06 326 GLU A O 1
ATOM 2437 N N . LYS A 1 327 ? 15.133 27.156 -5.332 1 98.44 327 LYS A N 1
ATOM 2438 C CA . LYS A 1 327 ? 14.648 27.531 -6.656 1 98.44 327 LYS A CA 1
ATOM 2439 C C . LYS A 1 327 ? 13.164 27.203 -6.812 1 98.44 327 LYS A C 1
ATOM 2441 O O . LYS A 1 327 ? 12.398 28 -7.352 1 98.44 327 LYS A O 1
ATOM 2446 N N . LEU A 1 328 ? 12.805 26.031 -6.375 1 98.62 328 LEU A N 1
ATOM 2447 C CA . LEU A 1 328 ? 11.406 25.609 -6.465 1 98.62 328 LEU A CA 1
ATOM 2448 C C . LEU A 1 328 ? 10.516 26.531 -5.621 1 98.62 328 LEU A C 1
ATOM 2450 O O . LEU A 1 328 ? 9.43 26.906 -6.051 1 98.62 328 LEU A O 1
ATOM 2454 N N . SER A 1 329 ? 10.93 26.844 -4.434 1 98.12 329 SER A N 1
ATOM 2455 C CA . SER A 1 329 ? 10.195 27.75 -3.553 1 98.12 329 SER A CA 1
ATOM 2456 C C . SER A 1 329 ? 9.953 29.094 -4.223 1 98.12 329 SER A C 1
ATOM 2458 O O . SER A 1 329 ? 8.859 29.656 -4.129 1 98.12 329 SER A O 1
ATOM 2460 N N . GLU A 1 330 ? 10.961 29.594 -4.852 1 97.75 330 GLU A N 1
ATOM 2461 C CA . GLU A 1 330 ? 10.852 30.859 -5.574 1 97.75 330 GLU A CA 1
ATOM 2462 C C . GLU A 1 330 ? 9.891 30.734 -6.754 1 97.75 330 GLU A C 1
ATOM 2464 O O . GLU A 1 330 ? 9.055 31.625 -6.973 1 97.75 330 GLU A O 1
ATOM 2469 N N . THR A 1 331 ? 10.039 29.688 -7.461 1 98.44 331 THR A N 1
ATOM 2470 C CA . THR A 1 331 ? 9.234 29.453 -8.656 1 98.44 331 THR A CA 1
ATOM 2471 C C . THR A 1 331 ? 7.75 29.438 -8.32 1 98.44 331 THR A C 1
ATOM 2473 O O . THR A 1 331 ? 6.93 29.969 -9.078 1 98.44 331 THR A O 1
ATOM 2476 N N . VAL A 1 332 ? 7.414 28.891 -7.16 1 98.31 332 VAL A N 1
ATOM 2477 C CA . VAL A 1 332 ? 5.996 28.719 -6.859 1 98.31 332 VAL A CA 1
ATOM 2478 C C . VAL A 1 332 ? 5.504 29.859 -5.984 1 98.31 332 VAL A C 1
ATOM 2480 O O . VAL A 1 332 ? 4.344 29.875 -5.562 1 98.31 332 VAL A O 1
ATOM 2483 N N . GLY A 1 333 ? 6.336 30.766 -5.617 1 97.62 333 GLY A N 1
ATOM 2484 C CA . GLY A 1 333 ? 5.914 32.031 -5.031 1 97.62 333 GLY A CA 1
ATOM 2485 C C . GLY A 1 333 ? 5.816 31.969 -3.516 1 97.62 333 GLY A C 1
ATOM 2486 O O . GLY A 1 333 ? 4.965 32.625 -2.922 1 97.62 333 GLY A O 1
ATOM 2487 N N . ILE A 1 334 ? 6.664 31.234 -2.857 1 97.62 334 ILE A N 1
ATOM 2488 C CA . ILE A 1 334 ? 6.695 31.203 -1.4 1 97.62 334 ILE A CA 1
ATOM 2489 C C . ILE A 1 334 ? 7.375 32.469 -0.87 1 97.62 334 ILE A C 1
ATOM 2491 O O . ILE A 1 334 ? 8.438 32.844 -1.363 1 97.62 334 ILE A O 1
ATOM 2495 N N . PRO A 1 335 ? 6.746 33.094 0.14 1 96.38 335 PRO A N 1
ATOM 2496 C CA . PRO A 1 335 ? 7.426 34.219 0.75 1 96.38 335 PRO A CA 1
ATOM 2497 C C . PRO A 1 335 ? 8.805 33.875 1.302 1 96.38 335 PRO A C 1
ATOM 2499 O O . PRO A 1 335 ? 9.008 32.75 1.798 1 96.38 335 PRO A O 1
ATOM 2502 N N . LYS A 1 336 ? 9.672 34.812 1.325 1 93.56 336 LYS A N 1
ATOM 2503 C CA . LYS A 1 336 ? 11.055 34.562 1.729 1 93.56 336 LYS A CA 1
ATOM 2504 C C . LYS A 1 336 ? 11.281 34.938 3.188 1 93.56 336 LYS A C 1
ATOM 2506 O O . LYS A 1 336 ? 12.148 34.406 3.861 1 93.56 336 LYS A O 1
ATOM 2511 N N . LYS A 1 337 ? 10.508 35.938 3.561 1 95.75 337 LYS A N 1
ATOM 2512 C CA . LYS A 1 337 ? 10.688 36.438 4.91 1 95.75 337 LYS A CA 1
ATOM 2513 C C . LYS A 1 337 ? 9.359 36.531 5.648 1 95.75 337 LYS A C 1
ATOM 2515 O O . LYS A 1 337 ? 8.32 36.781 5.035 1 95.75 337 LYS A O 1
ATOM 2520 N N . LEU A 1 338 ? 9.422 36.406 6.988 1 97 338 LEU A N 1
ATOM 2521 C CA . LEU A 1 338 ? 8.234 36.5 7.824 1 97 338 LEU A CA 1
ATOM 2522 C C . LEU A 1 338 ? 7.625 37.906 7.77 1 97 338 LEU A C 1
ATOM 2524 O O . LEU A 1 338 ? 6.418 38.062 7.953 1 97 338 LEU A O 1
ATOM 2528 N N . THR A 1 339 ? 8.438 38.875 7.469 1 96.19 339 THR A N 1
ATOM 2529 C CA . THR A 1 339 ? 7.949 40.25 7.367 1 96.19 339 THR A CA 1
ATOM 2530 C C . THR A 1 339 ? 6.945 40.375 6.227 1 96.19 339 THR A C 1
ATOM 2532 O O . THR A 1 339 ? 6.039 41.219 6.281 1 96.19 339 THR A O 1
ATOM 2535 N N . GLU A 1 340 ? 7.098 39.562 5.203 1 95.44 340 GLU A N 1
ATOM 2536 C CA . GLU A 1 340 ? 6.16 39.562 4.086 1 95.44 340 GLU A CA 1
ATOM 2537 C C . GLU A 1 340 ? 4.797 39.031 4.516 1 95.44 340 GLU A C 1
ATOM 2539 O O . GLU A 1 340 ? 3.799 39.219 3.816 1 95.44 340 GLU A O 1
ATOM 2544 N N . LEU A 1 341 ? 4.797 38.406 5.66 1 95 341 LEU A N 1
ATOM 2545 C CA . LEU A 1 341 ? 3.559 37.844 6.191 1 95 341 LEU A CA 1
ATOM 2546 C C . LEU A 1 341 ? 3.033 38.688 7.348 1 95 341 LEU A C 1
ATOM 2548 O O . LEU A 1 341 ? 2.141 38.25 8.086 1 95 341 LEU A O 1
ATOM 2552 N N . GLY A 1 342 ? 3.67 39.781 7.578 1 94.31 342 GLY A N 1
ATOM 2553 C CA . GLY A 1 342 ? 3.186 40.719 8.57 1 94.31 342 GLY A CA 1
ATOM 2554 C C . GLY A 1 342 ? 3.764 40.5 9.953 1 94.31 342 GLY A C 1
ATOM 2555 O O . GLY A 1 342 ? 3.305 41.094 10.938 1 94.31 342 GLY A O 1
ATOM 2556 N N . ILE A 1 343 ? 4.715 39.625 10.07 1 95.44 343 ILE A N 1
ATOM 2557 C CA . ILE A 1 343 ? 5.352 39.375 11.359 1 95.44 343 ILE A CA 1
ATOM 2558 C C . ILE A 1 343 ? 6.656 40.156 11.461 1 95.44 343 ILE A C 1
ATOM 2560 O O . ILE A 1 343 ? 7.59 39.938 10.688 1 95.44 343 ILE A O 1
ATOM 2564 N N . GLU A 1 344 ? 6.68 41 12.391 1 96 344 GLU A N 1
ATOM 2565 C CA . GLU A 1 344 ? 7.887 41.812 12.609 1 96 344 GLU A CA 1
ATOM 2566 C C . GLU A 1 344 ? 8.828 41.125 13.602 1 96 344 GLU A C 1
ATOM 2568 O O . GLU A 1 344 ? 8.375 40.5 14.57 1 96 344 GLU A O 1
ATOM 2573 N N . GLU A 1 345 ? 10.07 41.25 13.344 1 96.38 345 GLU A N 1
ATOM 2574 C CA . GLU A 1 345 ? 11.086 40.594 14.18 1 96.38 345 GLU A CA 1
ATOM 2575 C C . GLU A 1 345 ? 10.922 41.031 15.641 1 96.38 345 GLU A C 1
ATOM 2577 O O . GLU A 1 345 ? 11.094 40.188 16.547 1 96.38 345 GLU A O 1
ATOM 2582 N N . LYS A 1 346 ? 10.656 42.281 15.875 1 96 346 LYS A N 1
ATOM 2583 C CA . LYS A 1 346 ? 10.539 42.812 17.234 1 96 346 LYS A CA 1
ATOM 2584 C C . LYS A 1 346 ? 9.398 42.156 17.984 1 96 346 LYS A C 1
ATOM 2586 O O . LYS A 1 346 ? 9.406 42.094 19.219 1 96 346 LYS A O 1
ATOM 2591 N N . ASP A 1 347 ? 8.43 41.625 17.281 1 94.19 347 ASP A N 1
ATOM 2592 C CA . ASP A 1 347 ? 7.25 41.031 17.875 1 94.19 347 ASP A CA 1
ATOM 2593 C C . ASP A 1 347 ? 7.391 39.5 17.953 1 94.19 347 ASP A C 1
ATOM 2595 O O . ASP A 1 347 ? 6.512 38.812 18.484 1 94.19 347 ASP A O 1
ATOM 2599 N N . PHE A 1 348 ? 8.453 39.031 17.469 1 95.94 348 PHE A N 1
ATOM 2600 C CA . PHE A 1 348 ? 8.664 37.594 17.391 1 95.94 348 PHE A CA 1
ATOM 2601 C C . PHE A 1 348 ? 9.266 37.062 18.703 1 95.94 348 PHE A C 1
ATOM 2603 O O . PHE A 1 348 ? 10.32 37.531 19.125 1 95.94 348 PHE A O 1
ATOM 2610 N N . ASP A 1 349 ? 8.68 36.125 19.297 1 95.81 349 ASP A N 1
ATOM 2611 C CA . ASP A 1 349 ? 9.18 35.531 20.547 1 95.81 349 ASP A CA 1
ATOM 2612 C C . ASP A 1 349 ? 10.125 34.375 20.281 1 95.81 349 ASP A C 1
ATOM 2614 O O . ASP A 1 349 ? 9.75 33.219 20.438 1 95.81 349 ASP A O 1
ATOM 2618 N N . PHE A 1 350 ? 11.328 34.688 20.078 1 97.69 350 PHE A N 1
ATOM 2619 C CA . PHE A 1 350 ? 12.344 33.719 19.688 1 97.69 350 PHE A CA 1
ATOM 2620 C C . PHE A 1 350 ? 12.477 32.625 20.734 1 97.69 350 PHE A C 1
ATOM 2622 O O . PHE A 1 350 ? 12.531 31.422 20.391 1 97.69 350 PHE A O 1
ATOM 2629 N N . GLU A 1 351 ? 12.586 32.969 21.922 1 97.38 351 GLU A N 1
ATOM 2630 C CA . GLU A 1 351 ? 12.852 32.031 23 1 97.38 351 GLU A CA 1
ATOM 2631 C C . GLU A 1 351 ? 11.68 31.062 23.172 1 97.38 351 GLU A C 1
ATOM 2633 O O . GLU A 1 351 ? 11.867 29.844 23.25 1 97.38 351 GLU A O 1
ATOM 2638 N N . TYR A 1 352 ? 10.516 31.609 23.234 1 96.44 352 TYR A N 1
ATOM 2639 C CA . TYR A 1 352 ? 9.32 30.797 23.453 1 96.44 352 TYR A CA 1
ATOM 2640 C C . TYR A 1 352 ? 9.133 29.781 22.328 1 96.44 352 TYR A C 1
ATOM 2642 O O . TYR A 1 352 ? 8.953 28.578 22.578 1 96.44 352 TYR A O 1
ATOM 2650 N N . LEU A 1 353 ? 9.242 30.266 21.109 1 97.25 353 LEU A N 1
ATOM 2651 C CA . LEU A 1 353 ? 9.039 29.391 19.969 1 97.25 353 LEU A CA 1
ATOM 2652 C C . LEU A 1 353 ? 10.133 28.328 19.891 1 97.25 353 LEU A C 1
ATOM 2654 O O . LEU A 1 353 ? 9.859 27.172 19.578 1 97.25 353 LEU A O 1
ATOM 2658 N N . SER A 1 354 ? 11.336 28.734 20.188 1 98.25 354 SER A N 1
ATOM 2659 C CA . SER A 1 354 ? 12.453 27.812 20.094 1 98.25 354 SER A CA 1
ATOM 2660 C C . SER A 1 354 ? 12.359 26.719 21.156 1 98.25 354 SER A C 1
ATOM 2662 O O . SER A 1 354 ? 12.625 25.547 20.875 1 98.25 354 SER A O 1
ATOM 2664 N N . LYS A 1 355 ? 12 27.078 22.359 1 97.56 355 LYS A N 1
ATOM 2665 C CA . LYS A 1 355 ? 11.844 26.109 23.438 1 97.56 355 LYS A CA 1
ATOM 2666 C C . LYS A 1 355 ? 10.758 25.094 23.094 1 97.56 355 LYS A C 1
ATOM 2668 O O . LYS A 1 355 ? 10.922 23.891 23.328 1 97.56 355 LYS A O 1
ATOM 2673 N N . ASN A 1 356 ? 9.742 25.578 22.516 1 95.81 356 ASN A N 1
ATOM 2674 C CA . ASN A 1 356 ? 8.648 24.688 22.141 1 95.81 356 ASN A CA 1
ATOM 2675 C C . ASN A 1 356 ? 9.039 23.797 20.984 1 95.81 356 ASN A C 1
ATOM 2677 O O . ASN A 1 356 ? 8.609 22.641 20.906 1 95.81 356 ASN A O 1
ATOM 2681 N N . ALA A 1 357 ? 9.773 24.297 20 1 97.25 357 ALA A N 1
ATOM 2682 C CA . ALA A 1 357 ? 10.234 23.5 18.875 1 97.25 357 ALA A CA 1
ATOM 2683 C C . ALA A 1 357 ? 11.094 22.328 19.344 1 97.25 357 ALA A C 1
ATOM 2685 O O . ALA A 1 357 ? 11.008 21.234 18.797 1 97.25 357 ALA A O 1
ATOM 2686 N N . LEU A 1 358 ? 11.883 22.578 20.391 1 97.44 358 LEU A N 1
ATOM 2687 C CA . LEU A 1 358 ? 12.82 21.578 20.906 1 97.44 358 LEU A CA 1
ATOM 2688 C C . LEU A 1 358 ? 12.078 20.391 21.531 1 97.44 358 LEU A C 1
ATOM 2690 O O . LEU A 1 358 ? 12.594 19.281 21.547 1 97.44 358 LEU A O 1
ATOM 2694 N N . ILE A 1 359 ? 10.891 20.625 21.984 1 94.06 359 ILE A N 1
ATOM 2695 C CA . ILE A 1 359 ? 10.18 19.562 22.672 1 94.06 359 ILE A CA 1
ATOM 2696 C C . ILE A 1 359 ? 9.062 19.016 21.781 1 94.06 359 ILE A C 1
ATOM 2698 O O . ILE A 1 359 ? 8.273 18.172 22.203 1 94.06 359 ILE A O 1
ATOM 2702 N N . ASP A 1 360 ? 8.945 19.578 20.609 1 93.88 360 ASP A N 1
ATOM 2703 C CA . ASP A 1 360 ? 7.961 19.094 19.625 1 93.88 360 ASP A CA 1
ATOM 2704 C C . ASP A 1 360 ? 8.172 17.625 19.312 1 93.88 360 ASP A C 1
ATOM 2706 O O . ASP A 1 360 ? 9.312 17.156 19.25 1 93.88 360 ASP A O 1
ATOM 2710 N N . ALA A 1 361 ? 7.152 16.969 18.984 1 92.06 361 ALA A N 1
ATOM 2711 C CA . ALA A 1 361 ? 7.168 15.523 18.75 1 92.06 361 ALA A CA 1
ATOM 2712 C C . ALA A 1 361 ? 8 15.164 17.531 1 92.06 361 ALA A C 1
ATOM 2714 O O . ALA A 1 361 ? 8.492 14.039 17.406 1 92.06 361 ALA A O 1
ATOM 2715 N N . CYS A 1 362 ? 8.188 16.062 16.562 1 95.38 362 CYS A N 1
ATOM 2716 C CA . CYS A 1 362 ? 8.922 15.797 15.328 1 95.38 362 CYS A CA 1
ATOM 2717 C C . CYS A 1 362 ? 10.422 16 15.531 1 95.38 362 CYS A C 1
ATOM 2719 O O . CYS A 1 362 ? 11.227 15.539 14.727 1 95.38 362 CYS A O 1
ATOM 2721 N N . ALA A 1 363 ? 10.812 16.719 16.594 1 96.69 363 ALA A N 1
ATOM 2722 C CA . ALA A 1 363 ? 12.195 17.141 16.781 1 96.69 363 ALA A CA 1
ATOM 2723 C C . ALA A 1 363 ? 13.141 15.938 16.828 1 96.69 363 ALA A C 1
ATOM 2725 O O . ALA A 1 363 ? 14.195 15.953 16.188 1 96.69 363 ALA A O 1
ATOM 2726 N N . PRO A 1 364 ? 12.734 14.836 17.453 1 95.69 364 PRO A N 1
ATOM 2727 C CA . PRO A 1 364 ? 13.656 13.703 17.562 1 95.69 364 PRO A CA 1
ATOM 2728 C C . PRO A 1 364 ? 13.914 13.031 16.219 1 95.69 364 PRO A C 1
ATOM 2730 O O . PRO A 1 364 ? 14.852 12.234 16.094 1 95.69 364 PRO A O 1
ATOM 2733 N N . GLY A 1 365 ? 13.062 13.289 15.25 1 96.94 365 GLY A N 1
ATOM 2734 C CA . GLY A 1 365 ? 13.234 12.68 13.938 1 96.94 365 GLY A CA 1
ATOM 2735 C C . GLY A 1 365 ? 14.297 13.367 13.102 1 96.94 365 GLY A C 1
ATOM 2736 O O . GLY A 1 365 ? 14.688 12.859 12.047 1 96.94 365 GLY A O 1
ATOM 2737 N N . ASN A 1 366 ? 14.734 14.492 13.547 1 98.44 366 ASN A N 1
ATOM 2738 C CA . ASN A 1 366 ? 15.797 15.195 12.836 1 98.44 366 ASN A CA 1
ATOM 2739 C C . ASN A 1 366 ? 17.141 14.5 13.016 1 98.44 366 ASN A C 1
ATOM 2741 O O . ASN A 1 366 ? 17.422 13.93 14.07 1 98.44 366 ASN A O 1
ATOM 2745 N N . PRO A 1 367 ? 17.984 14.445 12.07 1 97.62 367 PRO A N 1
ATOM 2746 C CA . PRO A 1 367 ? 19.25 13.711 12.164 1 97.62 367 PRO A CA 1
ATOM 2747 C C . PRO A 1 367 ? 20.141 14.219 13.297 1 97.62 367 PRO A C 1
ATOM 2749 O O . PRO A 1 367 ? 21.078 13.523 13.711 1 97.62 367 PRO A O 1
ATOM 2752 N N . PHE A 1 368 ? 19.938 15.398 13.789 1 97.06 368 PHE A N 1
ATOM 2753 C CA . PHE A 1 368 ? 20.594 15.914 14.984 1 97.06 368 PHE A CA 1
ATOM 2754 C C . PHE A 1 368 ? 19.641 16.766 15.805 1 97.06 368 PHE A C 1
ATOM 2756 O O . PHE A 1 368 ? 18.641 17.266 15.281 1 97.06 368 PHE A O 1
ATOM 2763 N N . MET A 1 369 ? 19.906 16.844 17.062 1 97.5 369 MET A N 1
ATOM 2764 C CA . MET A 1 369 ? 19.109 17.719 17.906 1 97.5 369 MET A CA 1
ATOM 2765 C C . MET A 1 369 ? 19.766 19.094 18.031 1 97.5 369 MET A C 1
ATOM 2767 O O . MET A 1 369 ? 20.844 19.234 18.594 1 97.5 369 MET A O 1
ATOM 2771 N N . PRO A 1 370 ? 19.078 20.062 17.516 1 98 370 PRO A N 1
ATOM 2772 C CA . PRO A 1 370 ? 19.641 21.406 17.656 1 98 370 PRO A CA 1
ATOM 2773 C C . PRO A 1 370 ? 19.609 21.906 19.109 1 98 370 PRO A C 1
ATOM 2775 O O . PRO A 1 370 ? 18.828 21.422 19.922 1 98 370 PRO A O 1
ATOM 2778 N N . THR A 1 371 ? 20.531 22.844 19.375 1 98.06 371 THR A N 1
ATOM 2779 C CA . THR A 1 371 ? 20.5 23.547 20.656 1 98.06 371 THR A CA 1
ATOM 2780 C C . THR A 1 371 ? 19.469 24.688 20.609 1 98.06 371 THR A C 1
ATOM 2782 O O . THR A 1 371 ? 18.953 25.016 19.547 1 98.06 371 THR A O 1
ATOM 2785 N N . LEU A 1 372 ? 19.156 25.172 21.812 1 98.38 372 LEU A N 1
ATOM 2786 C CA . LEU A 1 372 ? 18.281 26.344 21.875 1 98.38 372 LEU A CA 1
ATOM 2787 C C . LEU A 1 372 ? 18.844 27.5 21.062 1 98.38 372 LEU A C 1
ATOM 2789 O O . LEU A 1 372 ? 18.109 28.156 20.328 1 98.38 372 LEU A O 1
ATOM 2793 N N . GLU A 1 373 ? 20.125 27.719 21.172 1 98.44 373 GLU A N 1
ATOM 2794 C CA . GLU A 1 373 ? 20.797 28.812 20.453 1 98.44 373 GLU A CA 1
ATOM 2795 C C . GLU A 1 373 ? 20.703 28.594 18.953 1 98.44 373 GLU A C 1
ATOM 2797 O O . GLU A 1 373 ? 20.453 29.547 18.203 1 98.44 373 GLU A O 1
ATOM 2802 N N . GLU A 1 374 ? 20.891 27.406 18.516 1 98.31 374 GLU A N 1
ATOM 2803 C CA . GLU A 1 374 ? 20.781 27.094 17.094 1 98.31 374 GLU A CA 1
ATOM 2804 C C . GLU A 1 374 ? 19.359 27.312 16.594 1 98.31 374 GLU A C 1
ATOM 2806 O O . GLU A 1 374 ? 19.156 27.875 15.508 1 98.31 374 GLU A O 1
ATOM 2811 N N . THR A 1 375 ? 18.422 26.844 17.344 1 98.75 375 THR A N 1
ATOM 2812 C CA . THR A 1 375 ? 17.016 26.984 16.969 1 98.75 375 THR A CA 1
ATOM 2813 C C . THR A 1 375 ? 16.656 28.469 16.828 1 98.75 375 THR A C 1
ATOM 2815 O O . THR A 1 375 ? 15.969 28.859 15.875 1 98.75 375 THR A O 1
ATOM 2818 N N . ILE A 1 376 ? 17.094 29.266 17.781 1 98.56 376 ILE A N 1
ATOM 2819 C CA . ILE A 1 376 ? 16.875 30.719 17.719 1 98.56 376 ILE A CA 1
ATOM 2820 C C . ILE A 1 376 ? 17.5 31.266 16.453 1 98.56 376 ILE A C 1
ATOM 2822 O O . ILE A 1 376 ? 16.875 32.062 15.742 1 98.56 376 ILE A O 1
ATOM 2826 N N . ALA A 1 377 ? 18.656 30.828 16.188 1 98.5 377 ALA A N 1
ATOM 2827 C CA . ALA A 1 377 ? 19.375 31.297 15 1 98.5 377 ALA A CA 1
ATOM 2828 C C . ALA A 1 377 ? 18.609 30.906 13.727 1 98.5 377 ALA A C 1
ATOM 2830 O O . ALA A 1 377 ? 18.578 31.688 12.766 1 98.5 377 ALA A O 1
ATOM 2831 N N . PHE A 1 378 ? 18.078 29.688 13.672 1 98.56 378 PHE A N 1
ATOM 2832 C CA . PHE A 1 378 ? 17.297 29.266 12.523 1 98.56 378 PHE A CA 1
ATOM 2833 C C . PHE A 1 378 ? 16.109 30.203 12.297 1 98.56 378 PHE A C 1
ATOM 2835 O O . PHE A 1 378 ? 15.859 30.609 11.164 1 98.56 378 PHE A O 1
ATOM 2842 N N . TYR A 1 379 ? 15.344 30.547 13.367 1 98.44 379 TYR A N 1
ATOM 2843 C CA . TYR A 1 379 ? 14.219 31.469 13.242 1 98.44 379 TYR A CA 1
ATOM 2844 C C . TYR A 1 379 ? 14.68 32.844 12.75 1 98.44 379 TYR A C 1
ATOM 2846 O O . TYR A 1 379 ? 13.984 33.5 11.969 1 98.44 379 TYR A O 1
ATOM 2854 N N . LYS A 1 380 ? 15.844 33.281 13.219 1 98.12 380 LYS A N 1
ATOM 2855 C CA . LYS A 1 380 ? 16.359 34.594 12.836 1 98.12 380 LYS A CA 1
ATOM 2856 C C . LYS A 1 380 ? 16.625 34.656 11.336 1 98.12 380 LYS A C 1
ATOM 2858 O O . LYS A 1 380 ? 16.5 35.719 10.727 1 98.12 380 LYS A O 1
ATOM 2863 N N . GLU A 1 381 ? 16.922 33.531 10.773 1 97.56 381 GLU A N 1
ATOM 2864 C CA . GLU A 1 381 ? 17.188 33.5 9.344 1 97.56 381 GLU A CA 1
ATOM 2865 C C . GLU A 1 381 ? 15.914 33.781 8.539 1 97.56 381 GLU A C 1
ATOM 2867 O O . GLU A 1 381 ? 15.984 34.062 7.336 1 97.56 381 GLU A O 1
ATOM 2872 N N . LEU A 1 382 ? 14.789 33.688 9.125 1 97.75 382 LEU A N 1
ATOM 2873 C CA . LEU A 1 382 ? 13.516 33.906 8.438 1 97.75 382 LEU A CA 1
ATOM 2874 C C . LEU A 1 382 ? 13.211 35.406 8.344 1 97.75 382 LEU A C 1
ATOM 2876 O O . LEU A 1 382 ? 12.203 35.812 7.754 1 97.75 382 LEU A O 1
ATOM 2880 N N . PHE A 1 383 ? 14.031 36.281 8.992 1 96.94 383 PHE A N 1
ATOM 2881 C CA . PHE A 1 383 ? 13.867 37.719 8.938 1 96.94 383 PHE A CA 1
ATOM 2882 C C . PHE A 1 383 ? 14.953 38.344 8.078 1 96.94 383 PHE A C 1
ATOM 2884 O O . PHE A 1 383 ? 14.695 39.344 7.375 1 96.94 383 PHE A O 1
ATOM 2891 N N . MET B 1 1 ? -8.961 5.621 -13.125 1 74.81 1 MET B N 1
ATOM 2892 C CA . MET B 1 1 ? -9.344 5.375 -11.734 1 74.81 1 MET B CA 1
ATOM 2893 C C . MET B 1 1 ? -8.594 4.18 -11.164 1 74.81 1 MET B C 1
ATOM 2895 O O . MET B 1 1 ? -8.383 3.184 -11.859 1 74.81 1 MET B O 1
ATOM 2899 N N . ALA B 1 2 ? -7.973 4.445 -10.039 1 85.88 2 ALA B N 1
ATOM 2900 C CA . ALA B 1 2 ? -7.223 3.344 -9.438 1 85.88 2 ALA B CA 1
ATOM 2901 C C . ALA B 1 2 ? -7.602 3.154 -7.973 1 85.88 2 ALA B C 1
ATOM 2903 O O . ALA B 1 2 ? -7.93 4.121 -7.281 1 85.88 2 ALA B O 1
ATOM 2904 N N . ILE B 1 3 ? -7.867 1.941 -7.625 1 94.81 3 ILE B N 1
ATOM 2905 C CA . ILE B 1 3 ? -7.957 1.583 -6.215 1 94.81 3 ILE B CA 1
ATOM 2906 C C . ILE B 1 3 ? -6.652 0.936 -5.762 1 94.81 3 ILE B C 1
ATOM 2908 O O . ILE B 1 3 ? -6.121 0.053 -6.441 1 94.81 3 ILE B O 1
ATOM 2912 N N . PHE B 1 4 ? -6.102 1.459 -4.734 1 98.5 4 PHE B N 1
ATOM 2913 C CA . PHE B 1 4 ? -4.844 1 -4.156 1 98.5 4 PHE B CA 1
ATOM 2914 C C . PHE B 1 4 ? -5.086 0.229 -2.865 1 98.5 4 PHE B C 1
ATOM 2916 O O . PHE B 1 4 ? -5.438 0.818 -1.843 1 98.5 4 PHE B O 1
ATOM 2923 N N . TYR B 1 5 ? -4.914 -1.128 -2.895 1 98.62 5 TYR B N 1
ATOM 2924 C CA . TYR B 1 5 ? -5.078 -2.016 -1.75 1 98.62 5 TYR B CA 1
ATOM 2925 C C . TYR B 1 5 ? -3.73 -2.385 -1.146 1 98.62 5 TYR B C 1
ATOM 2927 O O . TYR B 1 5 ? -2.77 -2.65 -1.873 1 98.62 5 TYR B O 1
ATOM 2935 N N . VAL B 1 6 ? -3.604 -2.406 0.137 1 98.75 6 VAL B N 1
ATOM 2936 C CA . VAL B 1 6 ? -2.443 -2.848 0.903 1 98.75 6 VAL B CA 1
ATOM 2937 C C . VAL B 1 6 ? -2.836 -3.057 2.363 1 98.75 6 VAL B C 1
ATOM 2939 O O . VAL B 1 6 ? -3.705 -2.354 2.887 1 98.75 6 VAL B O 1
ATOM 2942 N N . PRO B 1 7 ? -2.338 -4.098 3.035 1 98.75 7 PRO B N 1
ATOM 2943 C CA . PRO B 1 7 ? -2.68 -4.246 4.453 1 98.75 7 PRO B CA 1
ATOM 2944 C C . PRO B 1 7 ? -2.391 -2.984 5.262 1 98.75 7 PRO B C 1
ATOM 2946 O O . PRO B 1 7 ? -1.379 -2.316 5.035 1 98.75 7 PRO B O 1
ATOM 2949 N N . ALA B 1 8 ? -3.219 -2.689 6.207 1 98.5 8 ALA B N 1
ATOM 2950 C CA . ALA B 1 8 ? -3.125 -1.451 6.973 1 98.5 8 ALA B CA 1
ATOM 2951 C C . ALA B 1 8 ? -1.916 -1.474 7.906 1 98.5 8 ALA B C 1
ATOM 2953 O O . ALA B 1 8 ? -1.358 -0.424 8.234 1 98.5 8 ALA B O 1
ATOM 2954 N N . VAL B 1 9 ? -1.529 -2.654 8.359 1 98.44 9 VAL B N 1
ATOM 2955 C CA . VAL B 1 9 ? -0.418 -2.816 9.297 1 98.44 9 VAL B CA 1
ATOM 2956 C C . VAL B 1 9 ? 0.604 -3.793 8.719 1 98.44 9 VAL B C 1
ATOM 2958 O O . VAL B 1 9 ? 0.282 -4.953 8.453 1 98.44 9 VAL B O 1
ATOM 2961 N N . ASN B 1 10 ? 1.801 -3.385 8.531 1 98.81 10 ASN B N 1
ATOM 2962 C CA . ASN B 1 10 ? 2.879 -4.191 7.965 1 98.81 10 ASN B CA 1
ATOM 2963 C C . ASN B 1 10 ? 4.152 -4.09 8.805 1 98.81 10 ASN B C 1
ATOM 2965 O O . ASN B 1 10 ? 4.711 -3.004 8.961 1 98.81 10 ASN B O 1
ATOM 2969 N N . LEU B 1 11 ? 4.57 -5.145 9.359 1 98.5 11 LEU B N 1
ATOM 2970 C CA . LEU B 1 11 ? 5.84 -5.199 10.07 1 98.5 11 LEU B CA 1
ATOM 2971 C C . LEU B 1 11 ? 6.977 -5.582 9.125 1 98.5 11 LEU B C 1
ATOM 2973 O O . LEU B 1 11 ? 6.906 -6.613 8.453 1 98.5 11 LEU B O 1
ATOM 2977 N N . ILE B 1 12 ? 7.977 -4.797 9.078 1 98.31 12 ILE B N 1
ATOM 2978 C 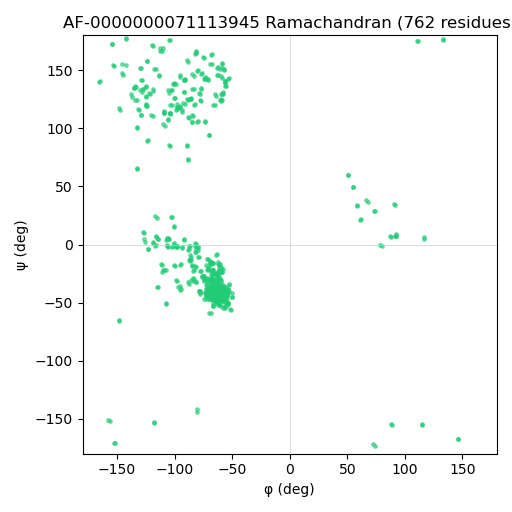CA . ILE B 1 12 ? 9.055 -4.984 8.117 1 98.31 12 ILE B CA 1
ATOM 2979 C C . ILE B 1 12 ? 10.406 -4.836 8.812 1 98.31 12 ILE B C 1
ATOM 2981 O O . ILE B 1 12 ? 10.656 -3.832 9.492 1 98.31 12 ILE B O 1
ATOM 2985 N N . GLY B 1 13 ? 11.266 -5.828 8.711 1 97.38 13 GLY B N 1
ATOM 2986 C CA . GLY B 1 13 ? 12.625 -5.668 9.203 1 97.38 13 GLY B CA 1
ATOM 2987 C C . GLY B 1 13 ? 13.094 -6.836 10.055 1 97.38 13 GLY B C 1
ATOM 2988 O O . GLY B 1 13 ? 12.32 -7.754 10.336 1 97.38 13 GLY B O 1
ATOM 2989 N N . LYS B 1 14 ? 14.352 -6.785 10.461 1 96.44 14 LYS B N 1
ATOM 2990 C CA . LYS B 1 14 ? 15 -7.859 11.211 1 96.44 14 LYS B CA 1
ATOM 2991 C C . LYS B 1 14 ? 14.352 -8.039 12.578 1 96.44 14 LYS B C 1
ATOM 2993 O O . LYS B 1 14 ? 14.266 -7.094 13.359 1 96.44 14 LYS B O 1
ATOM 2998 N N . GLY B 1 15 ? 13.836 -9.219 12.797 1 96.81 15 GLY B N 1
ATOM 2999 C CA . GLY B 1 15 ? 13.359 -9.594 14.117 1 96.81 15 GLY B CA 1
ATOM 3000 C C . GLY B 1 15 ? 11.922 -9.203 14.375 1 96.81 15 GLY B C 1
ATOM 3001 O O . GLY B 1 15 ? 11.383 -9.461 15.453 1 96.81 15 GLY B O 1
ATOM 3002 N N . VAL B 1 16 ? 11.227 -8.719 13.383 1 97.62 16 VAL B N 1
ATOM 3003 C CA . VAL B 1 16 ? 9.906 -8.141 13.602 1 97.62 16 VAL B CA 1
ATOM 3004 C C . VAL B 1 16 ? 8.906 -9.25 13.93 1 97.62 16 VAL B C 1
ATOM 3006 O O . VAL B 1 16 ? 7.859 -9 14.531 1 97.62 16 VAL B O 1
ATOM 3009 N N . VAL B 1 17 ? 9.203 -10.484 13.57 1 97.69 17 VAL B N 1
ATOM 3010 C CA . VAL B 1 17 ? 8.312 -11.609 13.867 1 97.69 17 VAL B CA 1
ATOM 3011 C C . VAL B 1 17 ? 8.133 -11.734 15.383 1 97.69 17 VAL B C 1
ATOM 3013 O O . VAL B 1 17 ? 7.059 -12.125 15.852 1 97.69 17 VAL B O 1
ATOM 3016 N N . ASN B 1 18 ? 9.133 -11.336 16.156 1 97.12 18 ASN B N 1
ATOM 3017 C CA . ASN B 1 18 ? 9.086 -11.406 17.625 1 97.12 18 ASN B CA 1
ATOM 3018 C C . ASN B 1 18 ? 8.141 -10.359 18.203 1 97.12 18 ASN B C 1
ATOM 3020 O O . ASN B 1 18 ? 7.754 -10.438 19.375 1 97.12 18 ASN B O 1
ATOM 3024 N N . GLU B 1 19 ? 7.73 -9.422 17.359 1 96.31 19 GLU B N 1
ATOM 3025 C CA . GLU B 1 19 ? 6.953 -8.281 17.844 1 96.31 19 GLU B CA 1
ATOM 3026 C C . GLU B 1 19 ? 5.488 -8.398 17.438 1 96.31 19 GLU B C 1
ATOM 3028 O O . GLU B 1 19 ? 4.656 -7.59 17.844 1 96.31 19 GLU B O 1
ATOM 3033 N N . VAL B 1 20 ? 5.121 -9.422 16.719 1 97 20 VAL B N 1
ATOM 3034 C CA . VAL B 1 20 ? 3.811 -9.484 16.094 1 97 20 VAL B CA 1
ATOM 3035 C C . VAL B 1 20 ? 2.752 -9.844 17.125 1 97 20 VAL B C 1
ATOM 3037 O O . VAL B 1 20 ? 1.573 -9.523 16.969 1 97 20 VAL B O 1
ATOM 3040 N N . GLY B 1 21 ? 3.139 -10.484 18.234 1 97.06 21 GLY B N 1
ATOM 3041 C CA . GLY B 1 21 ? 2.229 -11.008 19.25 1 97.06 21 GLY B CA 1
ATOM 3042 C C . GLY B 1 21 ? 1.225 -9.984 19.734 1 97.06 21 GLY B C 1
ATOM 3043 O O . GLY B 1 21 ? 0.015 -10.188 19.609 1 97.06 21 GLY B O 1
ATOM 3044 N N . PRO B 1 22 ? 1.698 -8.844 20.234 1 96.06 22 PRO B N 1
ATOM 3045 C CA . PRO B 1 22 ? 0.793 -7.812 20.734 1 96.06 22 PRO B CA 1
ATOM 3046 C C . PRO B 1 22 ? -0.172 -7.297 19.672 1 96.06 22 PRO B C 1
ATOM 3048 O O . PRO B 1 22 ? -1.319 -6.965 19.984 1 96.06 22 PRO B O 1
ATOM 3051 N N . TYR B 1 23 ? 0.245 -7.188 18.453 1 96.38 23 TYR B N 1
ATOM 3052 C CA . TYR B 1 23 ? -0.616 -6.727 17.359 1 96.38 23 TYR B CA 1
ATOM 3053 C C . TYR B 1 23 ? -1.749 -7.715 17.109 1 96.38 23 TYR B C 1
ATOM 3055 O O . TYR B 1 23 ? -2.895 -7.312 16.891 1 96.38 23 TYR B O 1
ATOM 3063 N N . ILE B 1 24 ? -1.365 -9.039 17.156 1 97.75 24 ILE B N 1
ATOM 3064 C CA . ILE B 1 24 ? -2.387 -10.062 16.969 1 97.75 24 ILE B CA 1
ATOM 3065 C C . ILE B 1 24 ? -3.365 -10.047 18.141 1 97.75 24 ILE B C 1
ATOM 3067 O O . ILE B 1 24 ? -4.578 -10.125 17.938 1 97.75 24 ILE B O 1
ATOM 3071 N N . LYS B 1 25 ? -2.869 -9.938 19.328 1 96.75 25 LYS B N 1
ATOM 3072 C CA . LYS B 1 25 ? -3.697 -9.93 20.531 1 96.75 25 LYS B CA 1
ATOM 3073 C C . LYS B 1 25 ? -4.715 -8.789 20.484 1 96.75 25 LYS B C 1
ATOM 3075 O O . LYS B 1 25 ? -5.871 -8.969 20.875 1 96.75 25 LYS B O 1
ATOM 3080 N N . GLU B 1 26 ? -4.305 -7.664 19.984 1 95 26 GLU B N 1
ATOM 3081 C CA . GLU B 1 26 ? -5.141 -6.473 19.938 1 95 26 GLU B CA 1
ATOM 3082 C C . GLU B 1 26 ? -6.316 -6.66 18.984 1 95 26 GLU B C 1
ATOM 3084 O O . GLU B 1 26 ? -7.32 -5.949 19.078 1 95 26 GLU B O 1
ATOM 3089 N N . LEU B 1 27 ? -6.223 -7.578 18.031 1 95.25 27 LEU B N 1
ATOM 3090 C CA . LEU B 1 27 ? -7.309 -7.836 17.094 1 95.25 27 LEU B CA 1
ATOM 3091 C C . LEU B 1 27 ? -8.5 -8.461 17.797 1 95.25 27 LEU B C 1
ATOM 3093 O O . LEU B 1 27 ? -9.633 -8.391 17.312 1 95.25 27 LEU B O 1
ATOM 3097 N N . GLY B 1 28 ? -8.234 -9.234 18.906 1 95.88 28 GLY B N 1
ATOM 3098 C CA . GLY B 1 28 ? -9.312 -9.727 19.75 1 95.88 28 GLY B CA 1
ATOM 3099 C C . GLY B 1 28 ? -9.805 -11.109 19.359 1 95.88 28 GLY B C 1
ATOM 3100 O O . GLY B 1 28 ? -10.812 -11.586 19.875 1 95.88 28 GLY B O 1
ATOM 3101 N N . TYR B 1 29 ? -9.141 -11.789 18.422 1 96.56 29 TYR B N 1
ATOM 3102 C CA . TYR B 1 29 ? -9.516 -13.141 18.031 1 96.56 29 TYR B CA 1
ATOM 3103 C C . TYR B 1 29 ? -8.969 -14.172 19 1 96.56 29 TYR B C 1
ATOM 3105 O O . TYR B 1 29 ? -8.062 -13.875 19.797 1 96.56 29 TYR B O 1
ATOM 3113 N N . LYS B 1 30 ? -9.461 -15.336 18.953 1 96.12 30 LYS B N 1
ATOM 3114 C CA . LYS B 1 30 ? -9.203 -16.297 20.016 1 96.12 30 LYS B CA 1
ATOM 3115 C C . LYS B 1 30 ? -8.258 -17.391 19.562 1 96.12 30 LYS B C 1
ATOM 3117 O O . LYS B 1 30 ? -7.316 -17.75 20.281 1 96.12 30 LYS B O 1
ATOM 3122 N N . LYS B 1 31 ? -8.5 -18.047 18.422 1 98.5 31 LYS B N 1
ATOM 3123 C CA . LYS B 1 31 ? -7.773 -19.234 17.969 1 98.5 31 LYS B CA 1
ATOM 3124 C C . LYS B 1 31 ? -7.473 -19.172 16.484 1 98.5 31 LYS B C 1
ATOM 3126 O O . LYS B 1 31 ? -8.383 -19 15.664 1 98.5 31 LYS B O 1
ATOM 3131 N N . ALA B 1 32 ? -6.238 -19.406 16.172 1 98.81 32 ALA B N 1
ATOM 3132 C CA . ALA B 1 32 ? -5.789 -19.281 14.789 1 98.81 32 ALA B CA 1
ATOM 3133 C C . ALA B 1 32 ? -5.672 -20.656 14.125 1 98.81 32 ALA B C 1
ATOM 3135 O O . ALA B 1 32 ? -5.254 -21.625 14.758 1 98.81 32 ALA B O 1
ATOM 3136 N N . LEU B 1 33 ? -6.117 -20.719 12.891 1 98.94 33 LEU B N 1
ATOM 3137 C CA . LEU B 1 33 ? -5.586 -21.75 12.016 1 98.94 33 LEU B CA 1
ATOM 3138 C C . LEU B 1 33 ? -4.281 -21.297 11.367 1 98.94 33 LEU B C 1
ATOM 3140 O O . LEU B 1 33 ? -4.27 -20.359 10.57 1 98.94 33 LEU B O 1
ATOM 3144 N N . LEU B 1 34 ? -3.207 -21.906 11.742 1 98.94 34 LEU B N 1
ATOM 3145 C CA . LEU B 1 34 ? -1.915 -21.578 11.148 1 98.94 34 LEU B CA 1
ATOM 3146 C C . LEU B 1 34 ? -1.663 -22.422 9.898 1 98.94 34 LEU B C 1
ATOM 3148 O O . LEU B 1 34 ? -1.435 -23.625 9.992 1 98.94 34 LEU B O 1
ATOM 3152 N N . VAL B 1 35 ? -1.706 -21.766 8.781 1 98.94 35 VAL B N 1
ATOM 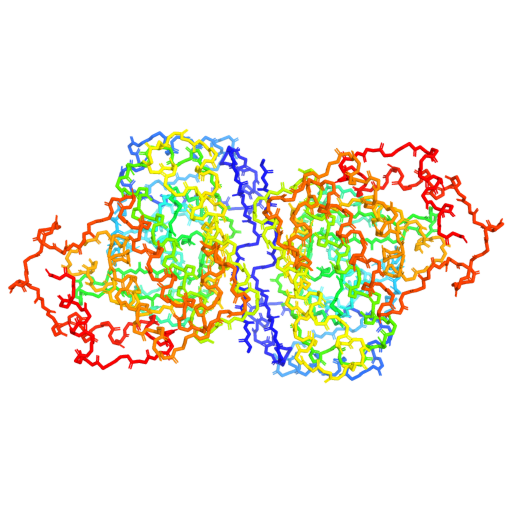3153 C CA . VAL B 1 35 ? -1.603 -22.422 7.48 1 98.94 35 VAL B CA 1
ATOM 3154 C C . VAL B 1 35 ? -0.166 -22.328 6.969 1 98.94 35 VAL B C 1
ATOM 3156 O O . VAL B 1 35 ? 0.372 -21.234 6.797 1 98.94 35 VAL B O 1
ATOM 3159 N N . THR B 1 36 ? 0.423 -23.484 6.734 1 98.69 36 THR B N 1
ATOM 3160 C CA . THR B 1 36 ? 1.816 -23.531 6.305 1 98.69 36 THR B CA 1
ATOM 3161 C C . THR B 1 36 ? 2.086 -24.781 5.484 1 98.69 36 THR B C 1
ATOM 3163 O O . THR B 1 36 ? 1.155 -25.406 4.961 1 98.69 36 THR B O 1
ATOM 3166 N N . ASP B 1 37 ? 3.367 -25.016 5.203 1 97.06 37 ASP B N 1
ATOM 3167 C CA . ASP B 1 37 ? 3.742 -26.203 4.43 1 97.06 37 ASP B CA 1
ATOM 3168 C C . ASP B 1 37 ? 4.66 -27.109 5.238 1 97.06 37 ASP B C 1
ATOM 3170 O O . ASP B 1 37 ? 5.078 -26.766 6.344 1 97.06 37 ASP B O 1
ATOM 3174 N N . LYS B 1 38 ? 4.891 -28.297 4.668 1 96.06 38 LYS B N 1
ATOM 3175 C CA . LYS B 1 38 ? 5.637 -29.328 5.387 1 96.06 38 LYS B CA 1
ATOM 3176 C C . LYS B 1 38 ? 7.086 -28.906 5.605 1 96.06 38 LYS B C 1
ATOM 3178 O O . LYS B 1 38 ? 7.691 -29.25 6.621 1 96.06 38 LYS B O 1
ATOM 3183 N N . TYR B 1 39 ? 7.648 -28.188 4.703 1 92.44 39 TYR B N 1
ATOM 3184 C CA . TYR B 1 39 ? 9.023 -27.719 4.844 1 92.44 39 TYR B CA 1
ATOM 3185 C C . TYR B 1 39 ? 9.172 -26.828 6.066 1 92.44 39 TYR B C 1
ATOM 3187 O O . TYR B 1 39 ? 10.078 -27.016 6.883 1 92.44 39 TYR B O 1
ATOM 3195 N N . ILE B 1 40 ? 8.289 -25.891 6.199 1 96.06 40 ILE B N 1
ATOM 3196 C CA . ILE B 1 40 ? 8.336 -24.938 7.301 1 96.06 40 ILE B CA 1
ATOM 3197 C C . ILE B 1 40 ? 8.039 -25.641 8.617 1 96.06 40 ILE B C 1
ATOM 3199 O O . ILE B 1 40 ? 8.648 -25.328 9.648 1 96.06 40 ILE B O 1
ATOM 3203 N N . GLU B 1 41 ? 7.137 -26.562 8.594 1 96.5 41 GLU B N 1
ATOM 3204 C CA . GLU B 1 41 ? 6.82 -27.328 9.797 1 96.5 41 GLU B CA 1
ATOM 3205 C C . GLU B 1 41 ? 8.07 -27.969 10.391 1 96.5 41 GLU B C 1
ATOM 3207 O O . GLU B 1 41 ? 8.219 -28.047 11.609 1 96.5 41 GLU B O 1
ATOM 3212 N N . GLY B 1 42 ? 8.93 -28.422 9.508 1 95.5 42 GLY B N 1
ATOM 3213 C CA . GLY B 1 42 ? 10.133 -29.094 9.969 1 95.5 42 GLY B CA 1
ATOM 3214 C C . GLY B 1 42 ? 11.312 -28.156 10.133 1 95.5 42 GLY B C 1
ATOM 3215 O O . GLY B 1 42 ? 12.414 -28.609 10.469 1 95.5 42 GLY B O 1
ATOM 3216 N N . SER B 1 43 ? 11.141 -26.953 9.953 1 95.12 43 SER B N 1
ATOM 3217 C CA . SER B 1 43 ? 12.234 -26 10 1 95.12 43 SER B CA 1
ATOM 3218 C C . SER B 1 43 ? 12.227 -25.203 11.305 1 95.12 43 SER B C 1
ATOM 3220 O O . SER B 1 43 ? 11.344 -25.406 12.141 1 95.12 43 SER B O 1
ATOM 3222 N N . ASP B 1 44 ? 13.258 -24.344 11.469 1 95 44 ASP B N 1
ATOM 3223 C CA . ASP B 1 44 ? 13.359 -23.5 12.656 1 95 44 ASP B CA 1
ATOM 3224 C C . ASP B 1 44 ? 12.453 -22.281 12.547 1 95 44 ASP B C 1
ATOM 3226 O O . ASP B 1 44 ? 12.305 -21.516 13.508 1 95 44 ASP B O 1
ATOM 3230 N N . ILE B 1 45 ? 11.758 -22.125 11.438 1 97.38 45 ILE B N 1
ATOM 3231 C CA . ILE B 1 45 ? 10.883 -20.984 11.195 1 97.38 45 ILE B CA 1
ATOM 3232 C C . ILE B 1 45 ? 9.625 -21.094 12.055 1 97.38 45 ILE B C 1
ATOM 3234 O O . ILE B 1 45 ? 9.18 -20.109 12.648 1 97.38 45 ILE B O 1
ATOM 3238 N N . LEU B 1 46 ? 9.086 -22.297 12.117 1 97.81 46 LEU B N 1
ATOM 3239 C CA . LEU B 1 46 ? 7.824 -22.484 12.82 1 97.81 46 LEU B CA 1
ATOM 3240 C C . LEU B 1 46 ? 7.953 -22.125 14.289 1 97.81 46 LEU B C 1
ATOM 3242 O O . LEU B 1 46 ? 7.172 -21.328 14.812 1 97.81 46 LEU B O 1
ATOM 3246 N N . PRO B 1 47 ? 9.008 -22.594 15.016 1 97.69 47 PRO B N 1
ATOM 3247 C CA . PRO B 1 47 ? 9.148 -22.219 16.422 1 97.69 47 PRO B CA 1
ATOM 3248 C C . PRO B 1 47 ? 9.328 -20.719 16.609 1 97.69 47 PRO B C 1
ATOM 3250 O O . PRO B 1 47 ? 8.828 -20.141 17.578 1 97.69 47 PRO B O 1
ATOM 3253 N N . LYS B 1 48 ? 10.023 -20.094 15.703 1 97.19 48 LYS B N 1
ATOM 3254 C CA . LYS B 1 48 ? 10.234 -18.656 15.781 1 97.19 48 LYS B CA 1
ATOM 3255 C C . LYS B 1 48 ? 8.914 -17.891 15.688 1 97.19 48 LYS B C 1
ATOM 3257 O O . LYS B 1 48 ? 8.75 -16.844 16.297 1 97.19 48 LYS B O 1
ATOM 3262 N N . THR B 1 49 ? 8.039 -18.391 14.93 1 97.88 49 THR B N 1
ATOM 3263 C CA . THR B 1 49 ? 6.75 -17.766 14.695 1 97.88 49 THR B CA 1
ATOM 3264 C C . THR B 1 49 ? 5.781 -18.078 15.836 1 97.88 49 THR B C 1
ATOM 3266 O O . THR B 1 49 ? 4.938 -17.25 16.188 1 97.88 49 THR B O 1
ATOM 3269 N N . LEU B 1 50 ? 5.918 -19.297 16.453 1 98.25 50 LEU B N 1
ATOM 3270 C CA . LEU B 1 50 ? 5.012 -19.719 17.516 1 98.25 50 LEU B CA 1
ATOM 3271 C C . LEU B 1 50 ? 5.344 -19.016 18.828 1 98.25 50 LEU B C 1
ATOM 3273 O O . LEU B 1 50 ? 4.457 -18.75 19.641 1 98.25 50 LEU B O 1
ATOM 3277 N N . LYS B 1 51 ? 6.574 -18.609 19.031 1 98.06 51 LYS B N 1
ATOM 3278 C CA . LYS B 1 51 ? 7.047 -18.047 20.297 1 98.06 51 LYS B CA 1
ATOM 3279 C C . LYS B 1 51 ? 6.266 -16.797 20.656 1 98.06 51 LYS B C 1
ATOM 3281 O O . LYS B 1 51 ? 5.73 -16.688 21.766 1 98.06 51 LYS B O 1
ATOM 3286 N N . PRO B 1 52 ? 6.176 -15.805 19.75 1 97.75 52 PRO B N 1
ATOM 3287 C CA . PRO B 1 52 ? 5.402 -14.609 20.109 1 97.75 52 PRO B CA 1
ATOM 3288 C C . PRO B 1 52 ? 3.928 -14.914 20.359 1 97.75 52 PRO B C 1
ATOM 3290 O O . PRO B 1 52 ? 3.273 -14.211 21.141 1 97.75 52 PRO B O 1
ATOM 3293 N N . LEU B 1 53 ? 3.338 -15.922 19.703 1 98.06 53 LEU B N 1
ATOM 3294 C CA . LEU B 1 53 ? 1.956 -16.328 19.938 1 98.06 53 LEU B CA 1
ATOM 3295 C C . LEU B 1 53 ? 1.791 -16.906 21.344 1 98.06 53 LEU B C 1
ATOM 3297 O O . LEU B 1 53 ? 0.86 -16.547 22.062 1 98.06 53 LEU B O 1
ATOM 3301 N N . ASP B 1 54 ? 2.689 -17.781 21.672 1 98.12 54 ASP B N 1
ATOM 3302 C CA . ASP B 1 54 ? 2.666 -18.406 22.984 1 98.12 54 ASP B CA 1
ATOM 3303 C C . ASP B 1 54 ? 2.83 -17.375 24.094 1 98.12 54 ASP B C 1
ATOM 3305 O O . ASP B 1 54 ? 2.166 -17.453 25.125 1 98.12 54 ASP B O 1
ATOM 3309 N N . THR B 1 55 ? 3.723 -16.453 23.859 1 97.81 55 THR B N 1
ATOM 3310 C CA . THR B 1 55 ? 3.979 -15.406 24.828 1 97.81 55 THR B CA 1
ATOM 3311 C C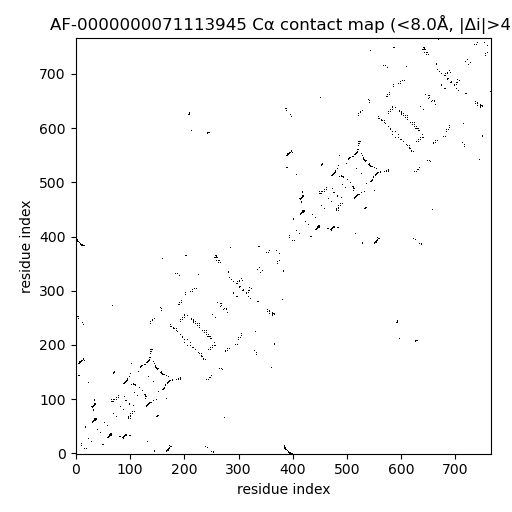 . THR B 1 55 ? 2.701 -14.625 25.125 1 97.81 55 THR B C 1
ATOM 3313 O O . THR B 1 55 ? 2.467 -14.219 26.266 1 97.81 55 THR B O 1
ATOM 3316 N N . GLU B 1 56 ? 1.843 -14.438 24.109 1 97.56 56 GLU B N 1
ATOM 3317 C CA . GLU B 1 56 ? 0.619 -13.656 24.266 1 97.56 56 GLU B CA 1
ATOM 3318 C C . GLU B 1 56 ? -0.568 -14.555 24.609 1 97.56 56 GLU B C 1
ATOM 3320 O O . GLU B 1 56 ? -1.692 -14.07 24.766 1 97.56 56 GLU B O 1
ATOM 3325 N N . GLY B 1 57 ? -0.351 -15.82 24.656 1 97.75 57 GLY B N 1
ATOM 3326 C CA . GLY B 1 57 ? -1.411 -16.766 24.984 1 97.75 57 GLY B CA 1
ATOM 3327 C C . GLY B 1 57 ? -2.4 -16.953 23.844 1 97.75 57 GLY B C 1
ATOM 3328 O O . GLY B 1 57 ? -3.582 -17.219 24.094 1 97.75 57 GLY B O 1
ATOM 3329 N N . ILE B 1 58 ? -1.97 -16.797 22.641 1 97.88 58 ILE B N 1
ATOM 3330 C CA . ILE B 1 58 ? -2.822 -16.984 21.484 1 97.88 58 ILE B CA 1
ATOM 3331 C C . ILE B 1 58 ? -2.84 -18.469 21.094 1 97.88 58 ILE B C 1
ATOM 3333 O O . ILE B 1 58 ? -1.787 -19.062 20.875 1 97.88 58 ILE B O 1
ATOM 3337 N N . GLU B 1 59 ? -3.998 -19.078 20.984 1 98.44 59 GLU B N 1
ATOM 3338 C CA . GLU B 1 59 ? -4.148 -20.484 20.609 1 98.44 59 GLU B CA 1
ATOM 3339 C C . GLU B 1 59 ? -4.043 -20.656 19.094 1 98.44 59 GLU B C 1
ATOM 3341 O O . GLU B 1 59 ? -4.422 -19.781 18.328 1 98.44 59 GLU B O 1
ATOM 3346 N N . TYR B 1 60 ? -3.566 -21.766 18.703 1 98.75 60 TYR B N 1
ATOM 3347 C CA . TYR B 1 60 ? -3.457 -22.031 17.281 1 98.75 60 TYR B CA 1
ATOM 3348 C C . TYR B 1 60 ? -3.52 -23.531 17.016 1 98.75 60 TYR B C 1
ATOM 3350 O O . TYR B 1 60 ? -3.244 -24.344 17.906 1 98.75 60 TYR B O 1
ATOM 3358 N N . VAL B 1 61 ? -3.961 -23.906 15.828 1 98.69 61 VAL B N 1
ATOM 3359 C CA . VAL B 1 61 ? -3.879 -25.234 15.219 1 98.69 61 VAL B CA 1
ATOM 3360 C C . VAL B 1 61 ? -3.064 -25.156 13.93 1 98.69 61 VAL B C 1
ATOM 3362 O O . VAL B 1 61 ? -3.289 -24.281 13.094 1 98.69 61 VAL B O 1
ATOM 3365 N N . ILE B 1 62 ? -2.131 -26.125 13.797 1 98.75 62 ILE B N 1
ATOM 3366 C CA . ILE B 1 62 ? -1.24 -26.094 12.648 1 98.75 62 ILE B CA 1
ATOM 3367 C C . ILE B 1 62 ? -1.826 -26.938 11.516 1 98.75 62 ILE B C 1
ATOM 3369 O O . ILE B 1 62 ? -2.176 -28.094 11.719 1 98.75 62 ILE B O 1
ATOM 3373 N N . PHE B 1 63 ? -2.049 -26.344 10.398 1 98.75 63 PHE B N 1
ATOM 3374 C CA . PHE B 1 63 ? -2.377 -27 9.133 1 98.75 63 PHE B CA 1
ATOM 3375 C C . PHE B 1 63 ? -1.221 -26.875 8.148 1 98.75 63 PHE B C 1
ATOM 3377 O O . PHE B 1 63 ? -1.078 -25.859 7.477 1 98.75 63 PHE B O 1
ATOM 3384 N N . SER B 1 64 ? -0.447 -27.938 7.949 1 98.12 64 SER B N 1
ATOM 3385 C CA . SER B 1 64 ? 0.829 -27.812 7.25 1 98.12 64 SER B CA 1
ATOM 3386 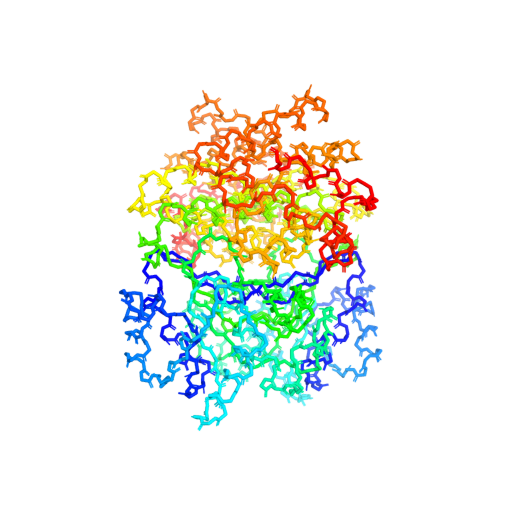C C . SER B 1 64 ? 0.829 -28.625 5.961 1 98.12 64 SER B C 1
ATOM 3388 O O . SER B 1 64 ? 1.891 -28.984 5.441 1 98.12 64 SER B O 1
ATOM 3390 N N . ASP B 1 65 ? -0.309 -28.891 5.406 1 96.12 65 ASP B N 1
ATOM 3391 C CA . ASP B 1 65 ? -0.372 -29.797 4.273 1 96.12 65 ASP B CA 1
ATOM 3392 C C . ASP B 1 65 ? -0.536 -29.031 2.961 1 96.12 65 ASP B C 1
ATOM 3394 O O . ASP B 1 65 ? -1.085 -29.562 1.991 1 96.12 65 ASP B O 1
ATOM 3398 N N . VAL B 1 66 ? -0.109 -27.812 3.004 1 97 66 VAL B N 1
ATOM 3399 C CA . VAL B 1 66 ? -0.208 -27.016 1.782 1 97 66 VAL B CA 1
ATOM 3400 C C . VAL B 1 66 ? 0.924 -27.391 0.83 1 97 66 VAL B C 1
ATOM 3402 O O . VAL B 1 66 ? 2.096 -27.375 1.212 1 97 66 VAL B O 1
ATOM 3405 N N . GLU B 1 67 ? 0.568 -27.656 -0.379 1 92.88 67 GLU B N 1
ATOM 3406 C CA . GLU B 1 67 ? 1.54 -27.984 -1.417 1 92.88 67 GLU B CA 1
ATOM 3407 C C . GLU B 1 67 ? 2.027 -26.734 -2.135 1 92.88 67 GLU B C 1
ATOM 3409 O O . GLU B 1 67 ? 1.374 -25.688 -2.086 1 92.88 67 GLU B O 1
ATOM 3414 N N . PRO B 1 68 ? 3.25 -26.656 -2.861 1 87.62 68 PRO B N 1
ATOM 3415 C CA . PRO B 1 68 ? 3.781 -25.5 -3.588 1 87.62 68 PRO B CA 1
ATOM 3416 C C . PRO B 1 68 ? 2.781 -24.922 -4.586 1 87.62 68 PRO B C 1
ATOM 3418 O O . PRO B 1 68 ? 2.693 -23.688 -4.742 1 87.62 68 PRO B O 1
ATOM 3421 N N . ASN B 1 69 ? 2.082 -25.688 -5.262 1 91.69 69 ASN B N 1
ATOM 3422 C CA . ASN B 1 69 ? 0.93 -25.328 -6.074 1 91.69 69 ASN B CA 1
ATOM 3423 C C . ASN B 1 69 ? -0.38 -25.734 -5.418 1 91.69 69 ASN B C 1
ATOM 3425 O O . ASN B 1 69 ? -0.956 -26.766 -5.77 1 91.69 69 ASN B O 1
ATOM 3429 N N . PRO B 1 70 ? -0.762 -24.719 -4.551 1 96.31 70 PRO B N 1
ATOM 3430 C CA . PRO B 1 70 ? -1.882 -25.156 -3.715 1 96.31 70 PRO B CA 1
ATOM 3431 C C . PRO B 1 70 ? -3.113 -25.547 -4.531 1 96.31 70 PRO B C 1
ATOM 3433 O O . PRO B 1 70 ? -3.43 -24.891 -5.527 1 96.31 70 PRO B O 1
ATOM 3436 N N . THR B 1 71 ? -3.838 -26.547 -4.043 1 96.62 71 THR B N 1
ATOM 3437 C CA . THR B 1 71 ? -4.941 -27.156 -4.789 1 96.62 71 THR B CA 1
ATOM 3438 C C . THR B 1 71 ? -6.277 -26.844 -4.109 1 96.62 71 THR B C 1
ATOM 3440 O O . THR B 1 71 ? -6.305 -26.359 -2.979 1 96.62 71 THR B O 1
ATOM 3443 N N . CYS B 1 72 ? -7.281 -27.188 -4.898 1 97.94 72 CYS B N 1
ATOM 3444 C CA . CYS B 1 72 ? -8.617 -27.109 -4.32 1 97.94 72 CYS B CA 1
ATOM 3445 C C . CYS B 1 72 ? -8.75 -28.016 -3.109 1 97.94 72 CYS B C 1
ATOM 3447 O O . CYS B 1 72 ? -9.406 -27.672 -2.129 1 97.94 72 CYS B O 1
ATOM 3449 N N . LYS B 1 73 ? -8.141 -29.109 -3.186 1 97.69 73 LYS B N 1
ATOM 3450 C CA . LYS B 1 73 ? -8.172 -30.031 -2.064 1 97.69 73 LYS B CA 1
ATOM 3451 C C . LYS B 1 73 ? -7.512 -29.438 -0.827 1 97.69 73 LYS B C 1
ATOM 3453 O O . LYS B 1 73 ? -8.016 -29.578 0.288 1 97.69 73 LYS B O 1
ATOM 3458 N N . ASN B 1 74 ? -6.328 -28.828 -0.952 1 97.81 74 ASN B N 1
ATOM 3459 C CA . ASN B 1 74 ? -5.672 -28.141 0.158 1 97.81 74 ASN B CA 1
ATOM 3460 C C . ASN B 1 74 ? -6.617 -27.172 0.854 1 97.81 74 ASN B C 1
ATOM 3462 O O . ASN B 1 74 ? -6.676 -27.125 2.084 1 97.81 74 ASN B O 1
ATOM 3466 N N . VAL B 1 75 ? -7.348 -26.406 0.018 1 98.62 75 VAL B N 1
ATOM 3467 C CA . VAL B 1 75 ? -8.234 -25.375 0.534 1 98.62 75 VAL B CA 1
ATOM 3468 C C . VAL B 1 75 ? -9.406 -26.016 1.273 1 98.62 75 VAL B C 1
ATOM 3470 O O . VAL B 1 75 ? -9.734 -25.609 2.391 1 98.62 75 VAL B O 1
ATOM 3473 N N . THR B 1 76 ? -9.984 -27.031 0.638 1 98.38 76 THR B N 1
ATOM 3474 C CA . THR B 1 76 ? -11.125 -27.703 1.25 1 98.38 76 THR B CA 1
ATOM 3475 C C . THR B 1 76 ? -10.727 -28.359 2.572 1 98.38 76 THR B C 1
ATOM 3477 O O . THR B 1 76 ? -11.461 -28.266 3.561 1 98.38 76 THR B O 1
ATOM 3480 N N . ASP B 1 77 ? -9.562 -28.984 2.564 1 98.62 77 ASP B N 1
ATOM 3481 C CA . ASP B 1 77 ? -9.047 -29.578 3.793 1 98.62 77 ASP B CA 1
ATOM 3482 C C . ASP B 1 77 ? -8.781 -28.516 4.852 1 98.62 77 ASP B C 1
ATOM 3484 O O . ASP B 1 77 ? -9.016 -28.75 6.043 1 98.62 77 ASP B O 1
ATOM 3488 N N . GLY B 1 78 ? -8.273 -27.406 4.477 1 98.75 78 GLY B N 1
ATOM 3489 C CA . GLY B 1 78 ? -8.016 -26.297 5.395 1 98.75 78 GLY B CA 1
ATOM 3490 C C . GLY B 1 78 ? -9.281 -25.734 6.012 1 98.75 78 GLY B C 1
ATOM 3491 O O . GLY B 1 78 ? -9.312 -25.438 7.207 1 98.75 78 GLY B O 1
ATOM 3492 N N . VAL B 1 79 ? -10.289 -25.578 5.164 1 98.81 79 VAL B N 1
ATOM 3493 C CA . VAL B 1 79 ? -11.578 -25.094 5.656 1 98.81 79 VAL B CA 1
ATOM 3494 C C . VAL B 1 79 ? -12.148 -26.078 6.672 1 98.81 79 VAL B C 1
ATOM 3496 O O . VAL B 1 79 ? -12.68 -25.688 7.711 1 98.81 79 VAL B O 1
ATOM 3499 N N . ALA B 1 80 ? -12.055 -27.359 6.309 1 98.69 80 ALA B N 1
ATOM 3500 C CA . ALA B 1 80 ? -12.531 -28.391 7.223 1 98.69 80 ALA B CA 1
ATOM 3501 C C . ALA B 1 80 ? -11.805 -28.328 8.562 1 98.69 80 ALA B C 1
ATOM 3503 O O . ALA B 1 80 ? -12.422 -28.438 9.617 1 98.69 80 ALA B O 1
ATOM 3504 N N . ALA B 1 81 ? -10.5 -28.172 8.578 1 98.75 81 ALA B N 1
ATOM 3505 C CA . ALA B 1 81 ? -9.695 -28.062 9.797 1 98.75 81 ALA B CA 1
ATOM 3506 C C . ALA B 1 81 ? -10.102 -26.844 10.609 1 98.75 81 ALA B C 1
ATOM 3508 O O . ALA B 1 81 ? -10.195 -26.906 11.836 1 98.75 81 ALA B O 1
ATOM 3509 N N . LEU B 1 82 ? -10.289 -25.719 9.891 1 98.81 82 LEU B N 1
ATOM 3510 C CA . LEU B 1 82 ? -10.719 -24.469 10.523 1 98.81 82 LEU B CA 1
ATOM 3511 C C . LEU B 1 82 ? -12.023 -24.672 11.289 1 98.81 82 LEU B C 1
ATOM 3513 O O . LEU B 1 82 ? -12.133 -24.266 12.453 1 98.81 82 LEU B O 1
ATOM 3517 N N . GLN B 1 83 ? -12.945 -25.328 10.688 1 98.5 83 GLN B N 1
ATOM 3518 C CA . GLN B 1 83 ? -14.258 -25.547 11.266 1 98.5 83 GLN B CA 1
ATOM 3519 C C . GLN B 1 83 ? -14.188 -26.562 12.406 1 98.5 83 GLN B C 1
ATOM 3521 O O . GLN B 1 83 ? -14.797 -26.359 13.461 1 98.5 83 GLN B O 1
ATOM 3526 N N . GLU B 1 84 ? -13.469 -27.594 12.156 1 98.56 84 GLU B N 1
ATOM 3527 C CA . GLU B 1 84 ? -13.336 -28.672 13.141 1 98.56 84 GLU B CA 1
ATOM 3528 C C . GLU B 1 84 ? -12.773 -28.141 14.461 1 98.56 84 GLU B C 1
ATOM 3530 O O . GLU B 1 84 ? -13.188 -28.562 15.539 1 98.56 84 GLU B O 1
ATOM 3535 N N . HIS B 1 85 ? -11.906 -27.234 14.398 1 98.62 85 HIS B N 1
ATOM 3536 C CA . HIS B 1 85 ? -11.203 -26.766 15.594 1 98.62 85 HIS B CA 1
ATOM 3537 C C . HIS B 1 85 ? -11.758 -25.438 16.094 1 98.62 85 HIS B C 1
ATOM 3539 O O . HIS B 1 85 ? -11.25 -24.875 17.062 1 98.62 85 HIS B O 1
ATOM 3545 N N . GLY B 1 86 ? -12.703 -24.906 15.398 1 98.44 86 GLY B N 1
ATOM 3546 C CA . GLY B 1 86 ? -13.344 -23.672 15.828 1 98.44 86 GLY B CA 1
ATOM 3547 C C . GLY B 1 86 ? -12.43 -22.469 15.766 1 98.44 86 GLY B C 1
ATOM 3548 O O . GLY B 1 86 ? -12.422 -21.641 16.672 1 98.44 86 GLY B O 1
ATOM 3549 N N . CYS B 1 87 ? -11.586 -22.438 14.758 1 98.81 87 CYS B N 1
ATOM 3550 C CA . CYS B 1 87 ? -10.688 -21.297 14.578 1 98.81 87 CYS B CA 1
ATOM 3551 C C . CYS B 1 87 ? -11.453 -20.078 14.078 1 98.81 87 CYS B C 1
ATOM 3553 O O . CYS B 1 87 ? -12.359 -20.203 13.258 1 98.81 87 CYS B O 1
ATOM 3555 N N . ASP B 1 88 ? -11.078 -18.859 14.57 1 98.75 88 ASP B N 1
ATOM 3556 C CA . ASP B 1 88 ? -11.828 -17.656 14.203 1 98.75 88 ASP B CA 1
ATOM 3557 C C . ASP B 1 88 ? -10.945 -16.656 13.469 1 98.75 88 ASP B C 1
ATOM 3559 O O . ASP B 1 88 ? -11.391 -15.555 13.141 1 98.75 88 ASP B O 1
ATOM 3563 N N . PHE B 1 89 ? -9.719 -16.922 13.219 1 98.81 89 PHE B N 1
ATOM 3564 C CA . PHE B 1 89 ? -8.859 -16.172 12.305 1 98.81 89 PHE B CA 1
ATOM 3565 C C . PHE B 1 89 ? -7.742 -17.062 11.766 1 98.81 89 PHE B C 1
ATOM 3567 O O . PHE B 1 89 ? -7.625 -18.219 12.156 1 98.81 89 PHE B O 1
ATOM 3574 N N . ILE B 1 90 ? -6.957 -16.594 10.812 1 98.94 90 ILE B N 1
ATOM 3575 C CA . ILE B 1 90 ? -5.949 -17.391 10.117 1 98.94 90 ILE B CA 1
ATOM 3576 C C . ILE B 1 90 ? -4.586 -16.719 10.234 1 98.94 90 ILE B C 1
ATOM 3578 O O . ILE B 1 90 ? -4.488 -15.492 10.148 1 98.94 90 ILE B O 1
ATOM 3582 N N . ILE B 1 91 ? -3.576 -17.453 10.516 1 98.94 91 ILE B N 1
ATOM 3583 C CA . ILE B 1 91 ? -2.188 -17.047 10.336 1 98.94 91 ILE B CA 1
ATOM 3584 C C . ILE B 1 91 ? -1.564 -17.828 9.188 1 98.94 91 ILE B C 1
ATOM 3586 O O . ILE B 1 91 ? -1.502 -19.062 9.227 1 98.94 91 ILE B O 1
ATOM 3590 N N . SER B 1 92 ? -1.244 -17.156 8.148 1 98.88 92 SER B N 1
ATOM 3591 C CA . SER B 1 92 ? -0.508 -17.812 7.066 1 98.88 92 SER B CA 1
ATOM 3592 C C . SER B 1 92 ? 0.998 -17.656 7.25 1 98.88 92 SER B C 1
ATOM 3594 O O . SER B 1 92 ? 1.477 -16.562 7.562 1 98.88 92 SER B O 1
ATOM 3596 N N . LEU B 1 93 ? 1.724 -18.734 7.137 1 98.69 93 LEU B N 1
ATOM 3597 C CA . LEU B 1 93 ? 3.17 -18.766 7.328 1 98.69 93 LEU B CA 1
ATOM 3598 C C . LEU B 1 93 ? 3.865 -19.438 6.156 1 98.69 93 LEU B C 1
ATOM 3600 O O . LEU B 1 93 ? 3.723 -20.656 5.961 1 98.69 93 LEU B O 1
ATOM 3604 N N . GLY B 1 94 ? 4.594 -18.688 5.395 1 97.75 94 GLY B N 1
ATOM 3605 C CA . GLY B 1 94 ? 5.32 -19.266 4.273 1 97.75 94 GLY B CA 1
ATOM 3606 C C . GLY B 1 94 ? 5.418 -18.328 3.084 1 97.75 94 GLY B C 1
ATOM 3607 O O . GLY B 1 94 ? 5.25 -17.109 3.229 1 97.75 94 GLY B O 1
ATOM 3608 N N . GLY B 1 95 ? 5.832 -18.906 1.965 1 95.38 95 GLY B N 1
ATOM 3609 C CA . GLY B 1 95 ? 5.852 -18.156 0.725 1 95.38 95 GLY B CA 1
ATOM 3610 C C . GLY B 1 95 ? 4.492 -18.062 0.058 1 95.38 95 GLY B C 1
ATOM 3611 O O . GLY B 1 95 ? 3.467 -17.969 0.737 1 95.38 95 GLY B O 1
ATOM 3612 N N . GLY B 1 96 ? 4.438 -18.094 -1.201 1 96.38 96 GLY B N 1
ATOM 3613 C CA . GLY B 1 96 ? 3.217 -17.875 -1.968 1 96.38 96 GLY B CA 1
ATOM 3614 C C . GLY B 1 96 ? 2.17 -18.953 -1.729 1 96.38 96 GLY B C 1
ATOM 3615 O O . GLY B 1 96 ? 0.98 -18.656 -1.613 1 96.38 96 GLY B O 1
ATOM 3616 N N . SER B 1 97 ? 2.559 -20.172 -1.641 1 96.62 97 SER B N 1
ATOM 3617 C CA . SER B 1 97 ? 1.607 -21.281 -1.595 1 96.62 97 SER B CA 1
ATOM 3618 C C . SER B 1 97 ? 0.778 -21.25 -0.316 1 96.62 97 SER B C 1
ATOM 3620 O O . SER B 1 97 ? -0.454 -21.25 -0.368 1 96.62 97 SER B O 1
ATOM 3622 N N . PRO B 1 98 ? 1.455 -21.188 0.873 1 98.38 98 PRO B N 1
ATOM 3623 C CA . PRO B 1 98 ? 0.64 -21.062 2.084 1 98.38 98 PRO B CA 1
ATOM 3624 C C . PRO B 1 98 ? -0.198 -19.781 2.104 1 98.38 98 PRO B C 1
ATOM 3626 O O . PRO B 1 98 ? -1.335 -19.797 2.58 1 98.38 98 PRO B O 1
ATOM 3629 N N . GLN B 1 99 ? 0.318 -18.688 1.586 1 98.62 99 GLN B N 1
ATOM 3630 C CA . GLN B 1 99 ? -0.424 -17.438 1.548 1 98.62 99 GLN B CA 1
ATOM 3631 C C . GLN B 1 99 ? -1.678 -17.562 0.687 1 98.62 99 GLN B C 1
ATOM 3633 O O . GLN B 1 99 ? -2.764 -17.156 1.098 1 98.62 99 GLN B O 1
ATOM 3638 N N . ASP B 1 100 ? -1.501 -18.141 -0.501 1 98.5 100 ASP B N 1
ATOM 3639 C CA . ASP B 1 100 ? -2.623 -18.328 -1.415 1 98.5 100 ASP B CA 1
ATOM 3640 C C . ASP B 1 100 ? -3.691 -19.219 -0.8 1 98.5 100 ASP B C 1
ATOM 3642 O O . ASP B 1 100 ? -4.883 -18.922 -0.867 1 98.5 100 ASP B O 1
ATOM 3646 N N . ALA B 1 101 ? -3.234 -20.328 -0.248 1 98.81 101 ALA B N 1
ATOM 3647 C CA . ALA B 1 101 ? -4.164 -21.25 0.392 1 98.81 101 ALA B CA 1
ATOM 3648 C C . ALA B 1 101 ? -4.934 -20.562 1.518 1 98.81 101 ALA B C 1
ATOM 3650 O O . ALA B 1 101 ? -6.152 -20.734 1.635 1 98.81 101 ALA B O 1
ATOM 3651 N N . ALA B 1 102 ? -4.195 -19.828 2.295 1 98.88 102 ALA B N 1
ATOM 3652 C CA . ALA B 1 102 ? -4.805 -19.141 3.422 1 98.88 102 ALA B CA 1
ATOM 3653 C C . ALA B 1 102 ? -5.848 -18.125 2.943 1 98.88 102 ALA B C 1
ATOM 3655 O O . ALA B 1 102 ? -6.914 -18 3.547 1 98.88 102 ALA B O 1
ATOM 3656 N N . SER B 1 103 ? -5.582 -17.375 1.936 1 98.88 103 SER B N 1
ATOM 3657 C CA . SER B 1 103 ? -6.531 -16.422 1.38 1 98.88 103 SER B CA 1
ATOM 3658 C C . SER B 1 103 ? -7.812 -17.109 0.919 1 98.88 103 SER B C 1
ATOM 3660 O O . SER B 1 103 ? -8.914 -16.609 1.168 1 98.88 103 SER B O 1
ATOM 3662 N N . CYS B 1 104 ? -7.652 -18.219 0.226 1 98.88 104 CYS B N 1
ATOM 3663 C CA . CYS B 1 104 ? -8.82 -18.938 -0.273 1 98.88 104 CYS B CA 1
ATOM 3664 C C . CYS B 1 104 ? -9.609 -19.547 0.874 1 98.88 104 CYS B C 1
ATOM 3666 O O . CYS B 1 104 ? -10.844 -19.531 0.866 1 98.88 104 CYS B O 1
ATOM 3668 N N . ILE B 1 105 ? -8.898 -20.141 1.863 1 98.94 105 ILE B N 1
ATOM 3669 C CA . ILE B 1 105 ? -9.562 -20.656 3.055 1 98.94 105 ILE B CA 1
ATOM 3670 C C . ILE B 1 105 ? -10.352 -19.547 3.732 1 98.94 105 ILE B C 1
ATOM 3672 O O . ILE B 1 105 ? -11.5 -19.75 4.133 1 98.94 105 ILE B O 1
ATOM 3676 N N . SER B 1 106 ? -9.742 -18.391 3.863 1 98.88 106 SER B N 1
ATOM 3677 C CA . SER B 1 106 ? -10.359 -17.219 4.457 1 98.88 106 SER B CA 1
ATOM 3678 C C . SER B 1 106 ? -11.672 -16.875 3.766 1 98.88 106 SER B C 1
ATOM 3680 O O . SER B 1 106 ? -12.703 -16.719 4.422 1 98.88 106 SER B O 1
ATOM 3682 N N . ILE B 1 107 ? -11.695 -16.75 2.449 1 98.88 107 ILE B N 1
ATOM 3683 C CA . ILE B 1 107 ? -12.867 -16.406 1.649 1 98.88 107 ILE B CA 1
ATOM 3684 C C . ILE B 1 107 ? -13.938 -17.469 1.802 1 98.88 107 ILE B C 1
ATOM 3686 O O . ILE B 1 107 ? -15.109 -17.156 2.055 1 98.88 107 ILE B O 1
ATOM 3690 N N . MET B 1 108 ? -13.57 -18.719 1.715 1 98.69 108 MET B N 1
ATOM 3691 C CA . MET B 1 108 ? -14.531 -19.812 1.774 1 98.69 108 MET B CA 1
ATOM 3692 C C . MET B 1 108 ? -15.156 -19.922 3.162 1 98.69 108 MET B C 1
ATOM 3694 O O . MET B 1 108 ? -16.328 -20.281 3.297 1 98.69 108 MET B O 1
ATOM 3698 N N . ALA B 1 109 ? -14.367 -19.609 4.168 1 98.62 109 ALA B N 1
ATOM 3699 C CA . ALA B 1 109 ? -14.836 -19.703 5.547 1 98.62 109 ALA B CA 1
ATOM 3700 C C . ALA B 1 109 ? -16.047 -18.797 5.781 1 98.62 109 ALA B C 1
ATOM 3702 O O . ALA B 1 109 ? -16.922 -19.109 6.586 1 98.62 109 ALA B O 1
ATOM 3703 N N . THR B 1 110 ? -16.141 -17.656 5.109 1 98.38 110 THR B N 1
ATOM 3704 C CA . THR B 1 110 ? -17.188 -16.688 5.375 1 98.38 110 THR B CA 1
ATOM 3705 C C . THR B 1 110 ? -18.219 -16.688 4.25 1 98.38 110 THR B C 1
ATOM 3707 O O . THR B 1 110 ? -19.359 -16.219 4.438 1 98.38 110 THR B O 1
ATOM 3710 N N . ASN B 1 111 ? -17.844 -17.156 3.064 1 98.5 111 ASN B N 1
ATOM 3711 C CA . ASN B 1 111 ? -18.719 -17.047 1.9 1 98.5 111 ASN B CA 1
ATOM 3712 C C . ASN B 1 111 ? -19.25 -18.422 1.459 1 98.5 111 ASN B C 1
ATOM 3714 O O . ASN B 1 111 ? -20.219 -18.5 0.711 1 98.5 111 ASN B O 1
ATOM 3718 N N . GLY B 1 112 ? -18.609 -19.516 1.903 1 98.19 112 GLY B N 1
ATOM 3719 C CA . GLY B 1 112 ? -19.016 -20.859 1.506 1 98.19 112 GLY B CA 1
ATOM 3720 C C . GLY B 1 112 ? -18.625 -21.188 0.076 1 98.19 112 GLY B C 1
ATOM 3721 O O . GLY B 1 112 ? -17.672 -20.625 -0.467 1 98.19 112 GLY B O 1
ATOM 3722 N N . GLY B 1 113 ? -19.094 -22.328 -0.376 1 97.81 113 GLY B N 1
ATOM 3723 C CA . GLY B 1 113 ? -18.891 -22.734 -1.757 1 97.81 113 GLY B CA 1
ATOM 3724 C C . GLY B 1 113 ? -17.609 -23.516 -1.966 1 97.81 113 GLY B C 1
ATOM 3725 O O . GLY B 1 113 ? -17.172 -24.266 -1.089 1 97.81 113 GLY B O 1
ATOM 3726 N N . LYS B 1 114 ? -17.141 -23.438 -3.244 1 97.94 114 LYS B N 1
ATOM 3727 C CA . LYS B 1 114 ? -15.891 -24.062 -3.658 1 97.94 114 LYS B CA 1
ATOM 3728 C C . LYS B 1 114 ? -14.93 -23.047 -4.277 1 97.94 114 LYS B C 1
ATOM 3730 O O . LYS B 1 114 ? -15.352 -21.969 -4.688 1 97.94 114 LYS B O 1
ATOM 3735 N N . PRO B 1 115 ? -13.617 -23.359 -4.289 1 98.06 115 PRO B N 1
ATOM 3736 C CA . PRO B 1 115 ? -12.641 -22.391 -4.801 1 98.06 115 PRO B CA 1
ATOM 3737 C C . PRO B 1 115 ? -12.992 -21.875 -6.199 1 98.06 115 PRO B C 1
ATOM 3739 O O . PRO B 1 115 ? -12.812 -20.688 -6.488 1 98.06 115 PRO B O 1
ATOM 3742 N N . GLN B 1 116 ? -13.57 -22.703 -7.027 1 97.56 116 GLN B N 1
ATOM 3743 C CA . GLN B 1 116 ? -13.898 -22.375 -8.414 1 97.56 116 GLN B CA 1
ATOM 3744 C C . GLN B 1 116 ? -14.914 -21.234 -8.484 1 97.56 116 GLN B C 1
ATOM 3746 O O . GLN B 1 116 ? -14.953 -20.5 -9.469 1 97.56 116 GLN B O 1
ATOM 3751 N N . ASP B 1 117 ? -15.68 -21.078 -7.473 1 97.94 117 ASP B N 1
ATOM 3752 C CA . ASP B 1 117 ? -16.719 -20.047 -7.438 1 97.94 117 ASP B CA 1
ATOM 3753 C C . ASP B 1 117 ? -16.109 -18.656 -7.383 1 97.94 117 ASP B C 1
ATOM 3755 O O . ASP B 1 117 ? -16.781 -17.656 -7.652 1 97.94 117 ASP B O 1
ATOM 3759 N N . TYR B 1 118 ? -14.836 -18.562 -7.047 1 97.81 118 TYR B N 1
ATOM 3760 C CA . TYR B 1 118 ? -14.234 -17.266 -6.754 1 97.81 118 TYR B CA 1
ATOM 3761 C C . TYR B 1 118 ? -13.172 -16.906 -7.789 1 97.81 118 TYR B C 1
ATOM 3763 O O . TYR B 1 118 ? -12.453 -15.922 -7.637 1 97.81 118 TYR B O 1
ATOM 3771 N N . GLU B 1 119 ? -13.031 -17.734 -8.82 1 95.88 119 GLU B N 1
ATOM 3772 C CA . GLU B 1 119 ? -12.133 -17.422 -9.93 1 95.88 119 GLU B CA 1
ATOM 3773 C C . GLU B 1 119 ? -12.539 -16.109 -10.617 1 95.88 119 GLU B C 1
ATOM 3775 O O . GLU B 1 119 ? -13.703 -15.945 -11 1 95.88 119 GLU B O 1
ATOM 3780 N N . GLY B 1 120 ? -11.625 -15.188 -10.68 1 94.06 120 GLY B N 1
ATOM 3781 C CA . GLY B 1 120 ? -11.922 -13.914 -11.305 1 94.06 120 GLY B CA 1
ATOM 3782 C C . GLY B 1 120 ? -11.875 -12.75 -10.336 1 94.06 120 GLY B C 1
ATOM 3783 O O . GLY B 1 120 ? -11.117 -12.773 -9.367 1 94.06 120 GLY B O 1
ATOM 3784 N N . LEU B 1 121 ? -12.602 -11.75 -10.695 1 93.88 121 LEU B N 1
ATOM 3785 C CA . LEU B 1 121 ? -12.43 -10.469 -10.016 1 93.88 121 LEU B CA 1
ATOM 3786 C C . LEU B 1 121 ? -13.57 -10.227 -9.031 1 93.88 121 LEU B C 1
ATOM 3788 O O . LEU B 1 121 ? -14.734 -10.148 -9.422 1 93.88 121 LEU B O 1
ATOM 3792 N N . HIS B 1 122 ? -13.266 -10.07 -7.746 1 95.5 122 HIS B N 1
ATOM 3793 C CA . HIS B 1 122 ? -14.164 -9.609 -6.695 1 95.5 122 HIS B CA 1
ATOM 3794 C C . HIS B 1 122 ? -15.469 -10.398 -6.699 1 95.5 122 HIS B C 1
ATOM 3796 O O . HIS B 1 122 ? -16.547 -9.812 -6.758 1 95.5 122 HIS B O 1
ATOM 3802 N N . LYS B 1 123 ? -15.328 -11.727 -6.504 1 97.25 123 LYS B N 1
ATOM 3803 C CA . LYS B 1 123 ? -16.469 -12.633 -6.625 1 97.25 123 LYS B CA 1
ATOM 3804 C C . LYS B 1 123 ? -17.109 -12.891 -5.266 1 97.25 123 LYS B C 1
ATOM 3806 O O . LYS B 1 123 ? -18.25 -13.344 -5.191 1 97.25 123 LYS B O 1
ATOM 3811 N N . SER B 1 124 ? -16.406 -12.586 -4.195 1 97.81 124 SER B N 1
ATOM 3812 C CA . SER B 1 124 ? -16.969 -12.867 -2.875 1 97.81 124 SER B CA 1
ATOM 3813 C C . SER B 1 124 ? -17.875 -11.734 -2.408 1 97.81 124 SER B C 1
ATOM 3815 O O . SER B 1 124 ? -17.625 -10.57 -2.709 1 97.81 124 SER B O 1
ATOM 3817 N N . ALA B 1 125 ? -18.922 -12.125 -1.664 1 96.31 125 ALA B N 1
ATOM 3818 C CA . ALA B 1 125 ? -19.906 -11.164 -1.177 1 96.31 125 ALA B CA 1
ATOM 3819 C C . ALA B 1 125 ? -19.5 -10.586 0.175 1 96.31 125 ALA B C 1
ATOM 3821 O O . ALA B 1 125 ? -19.797 -9.438 0.489 1 96.31 125 ALA B O 1
ATOM 3822 N N . LYS B 1 126 ? -18.844 -11.398 0.913 1 97.06 126 LYS B N 1
ATOM 3823 C CA . LYS B 1 126 ? -18.484 -11.008 2.275 1 97.06 126 LYS B CA 1
ATOM 3824 C C . LYS B 1 126 ? -16.984 -10.953 2.459 1 97.06 126 LYS B C 1
ATOM 3826 O O . LYS B 1 126 ? -16.234 -11.68 1.79 1 97.06 126 LYS B O 1
ATOM 3831 N N . LYS B 1 127 ? -16.562 -10.078 3.391 1 97.31 127 LYS B N 1
ATOM 3832 C CA . LYS B 1 127 ? -15.156 -10.07 3.781 1 97.31 127 LYS B CA 1
ATOM 3833 C C . LYS B 1 127 ? -14.711 -11.445 4.27 1 97.31 127 LYS B C 1
ATOM 3835 O O . LYS B 1 127 ? -15.453 -12.133 4.973 1 97.31 127 LYS B O 1
ATOM 3840 N N . GLY B 1 128 ? -13.492 -11.852 3.895 1 98.5 128 GLY B N 1
ATOM 3841 C CA . GLY B 1 128 ? -12.938 -13.109 4.371 1 98.5 128 GLY B CA 1
ATOM 3842 C C . GLY B 1 128 ? -12.625 -13.094 5.855 1 98.5 128 GLY B C 1
ATOM 3843 O O . GLY B 1 128 ? -12.617 -12.039 6.484 1 98.5 128 GLY B O 1
ATOM 3844 N N . LEU B 1 129 ? -12.461 -14.305 6.379 1 98.62 129 LEU B N 1
ATOM 3845 C CA . LEU B 1 129 ? -11.969 -14.422 7.746 1 98.62 129 LEU B CA 1
ATOM 3846 C C . LEU B 1 129 ? -10.641 -13.695 7.914 1 98.62 129 LEU B C 1
ATOM 3848 O O . LEU B 1 129 ? -9.789 -13.734 7.027 1 98.62 129 LEU B O 1
ATOM 3852 N N . PRO B 1 130 ? -10.391 -13.008 9.023 1 98.69 130 PRO B N 1
ATOM 3853 C CA . PRO B 1 130 ? -9.164 -12.227 9.211 1 98.69 130 PRO B CA 1
ATOM 3854 C C . PRO B 1 130 ? -7.902 -13.07 9.039 1 98.69 130 PRO B C 1
ATOM 3856 O O . PRO B 1 130 ? -7.84 -14.203 9.523 1 98.69 130 PRO B O 1
ATOM 3859 N N . VAL B 1 131 ? -6.91 -12.531 8.328 1 98.88 131 VAL B N 1
ATOM 3860 C CA . VAL B 1 131 ? -5.652 -13.227 8.062 1 98.88 131 VAL B CA 1
ATOM 3861 C C . VAL B 1 131 ? -4.48 -12.359 8.531 1 98.88 131 VAL B C 1
ATOM 3863 O O . VAL B 1 131 ? -4.445 -11.156 8.266 1 98.88 131 VAL B O 1
ATOM 3866 N N . VAL B 1 132 ? -3.598 -12.883 9.336 1 98.88 132 VAL B N 1
ATOM 3867 C CA . VAL B 1 132 ? -2.262 -12.352 9.594 1 98.88 132 VAL B CA 1
ATOM 3868 C C . VAL B 1 132 ? -1.237 -13.102 8.742 1 98.88 132 VAL B C 1
ATOM 3870 O O . VAL B 1 132 ? -1.027 -14.305 8.93 1 98.88 132 VAL B O 1
ATOM 3873 N N . ALA B 1 133 ? -0.587 -12.422 7.859 1 98.94 133 ALA B N 1
ATOM 3874 C CA . ALA B 1 133 ? 0.26 -13.07 6.863 1 98.94 133 ALA B CA 1
ATOM 3875 C C . ALA B 1 133 ? 1.737 -12.914 7.211 1 98.94 133 ALA B C 1
ATOM 3877 O O . ALA B 1 133 ? 2.277 -11.805 7.156 1 98.94 133 ALA B O 1
ATOM 3878 N N . ILE B 1 134 ? 2.424 -13.984 7.551 1 98.81 134 ILE B N 1
ATOM 3879 C CA . ILE B 1 134 ? 3.85 -14 7.855 1 98.81 134 ILE B CA 1
ATOM 3880 C C . ILE B 1 134 ? 4.621 -14.586 6.676 1 98.81 134 ILE B C 1
ATOM 3882 O O . ILE B 1 134 ? 4.531 -15.789 6.402 1 98.81 134 ILE B O 1
ATOM 3886 N N . ASN B 1 135 ? 5.375 -13.766 6.07 1 98.44 135 ASN B N 1
ATOM 3887 C CA . ASN B 1 135 ? 6.043 -14.102 4.816 1 98.44 135 ASN B CA 1
ATOM 3888 C C . ASN B 1 135 ? 7.434 -14.68 5.062 1 98.44 135 ASN B C 1
ATOM 3890 O O . ASN B 1 135 ? 8.156 -14.219 5.953 1 98.44 135 ASN B O 1
ATOM 3894 N N . THR B 1 136 ? 7.809 -15.688 4.25 1 97.88 136 THR B N 1
ATOM 3895 C CA . THR B 1 136 ? 9.117 -16.312 4.453 1 97.88 136 THR B CA 1
ATOM 3896 C C . THR B 1 136 ? 9.922 -16.297 3.16 1 97.88 136 THR B C 1
ATOM 3898 O O . THR B 1 136 ? 10.984 -16.906 3.084 1 97.88 136 THR B O 1
ATOM 3901 N N . THR B 1 137 ? 9.375 -15.703 2.104 1 95.94 137 THR B N 1
ATOM 3902 C CA . THR B 1 137 ? 10.117 -15.617 0.847 1 95.94 137 THR B CA 1
ATOM 3903 C C . THR B 1 137 ? 10.031 -14.203 0.27 1 95.94 137 THR B C 1
ATOM 3905 O O . THR B 1 137 ? 8.969 -13.578 0.312 1 95.94 137 THR B O 1
ATOM 3908 N N . ALA B 1 138 ? 11.133 -13.688 -0.191 1 96.62 138 ALA B N 1
ATOM 3909 C CA . ALA B 1 138 ? 11.125 -12.406 -0.889 1 96.62 138 ALA B CA 1
ATOM 3910 C C . ALA B 1 138 ? 10.891 -12.594 -2.385 1 96.62 138 ALA B C 1
ATOM 3912 O O . ALA B 1 138 ? 11.805 -12.438 -3.191 1 96.62 138 ALA B O 1
ATOM 3913 N N . GLY B 1 139 ? 9.617 -12.945 -2.768 1 96.62 139 GLY B N 1
ATOM 3914 C C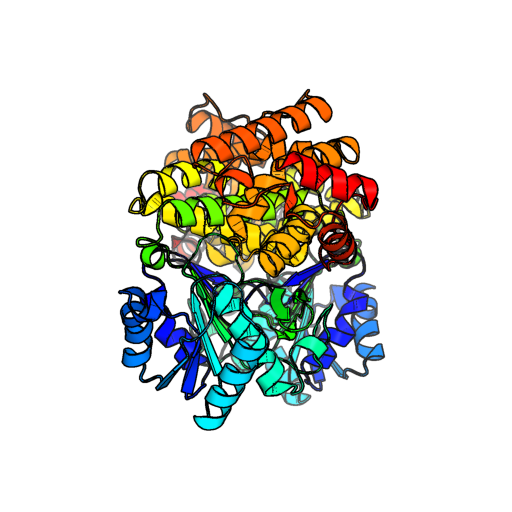A . GLY B 1 139 ? 9.32 -13.227 -4.16 1 96.62 139 GLY B CA 1
ATOM 3915 C C . GLY B 1 139 ? 7.906 -12.852 -4.559 1 96.62 139 GLY B C 1
ATOM 3916 O O . GLY B 1 139 ? 7.684 -11.789 -5.148 1 96.62 139 GLY B O 1
ATOM 3917 N N . THR B 1 140 ? 6.914 -13.492 -4 1 94.5 140 THR B N 1
ATOM 3918 C CA . THR B 1 140 ? 5.543 -13.461 -4.5 1 94.5 140 THR B CA 1
ATOM 3919 C C . THR B 1 140 ? 4.805 -12.234 -3.973 1 94.5 140 THR B C 1
ATOM 3921 O O . THR B 1 140 ? 3.859 -11.758 -4.602 1 94.5 140 THR B O 1
ATOM 3924 N N . SER B 1 141 ? 5.156 -11.773 -2.852 1 98.12 141 SER B N 1
ATOM 3925 C CA . SER B 1 141 ? 4.492 -10.664 -2.166 1 98.12 141 SER B CA 1
ATOM 3926 C C . SER B 1 141 ? 3.037 -11 -1.858 1 98.12 141 SER B C 1
ATOM 3928 O O . SER B 1 141 ? 2.215 -10.102 -1.676 1 98.12 141 SER B O 1
ATOM 3930 N N . ALA B 1 142 ? 2.693 -12.273 -1.833 1 98 142 ALA B N 1
ATOM 3931 C CA . ALA B 1 142 ? 1.316 -12.719 -1.629 1 98 142 ALA B CA 1
ATOM 3932 C C . ALA B 1 142 ? 0.778 -12.234 -0.284 1 98 142 ALA B C 1
ATOM 3934 O O . ALA B 1 142 ? -0.427 -12.023 -0.13 1 98 142 ALA B O 1
ATOM 3935 N N . GLU B 1 143 ? 1.616 -11.93 0.679 1 98.5 143 GLU B N 1
ATOM 3936 C CA . GLU B 1 143 ? 1.233 -11.523 2.029 1 98.5 143 GLU B CA 1
ATOM 3937 C C . GLU B 1 143 ? 0.596 -10.141 2.031 1 98.5 143 GLU B C 1
ATOM 3939 O O . GLU B 1 143 ? -0.068 -9.758 2.996 1 98.5 143 GLU B O 1
ATOM 3944 N N . ILE B 1 144 ? 0.761 -9.359 0.854 1 98.75 144 ILE B N 1
ATOM 3945 C CA . ILE B 1 144 ? 0.242 -7.996 0.908 1 98.75 144 ILE B CA 1
ATOM 3946 C C . ILE B 1 144 ? -0.691 -7.75 -0.276 1 98.75 144 ILE B C 1
ATOM 3948 O O . ILE B 1 144 ? -1.018 -6.605 -0.591 1 98.75 144 ILE B O 1
ATOM 3952 N N . THR B 1 145 ? -1.059 -8.773 -1 1 98.38 145 THR B N 1
ATOM 3953 C CA . THR B 1 145 ? -1.854 -8.578 -2.207 1 98.38 145 THR B CA 1
ATOM 3954 C C . THR B 1 145 ? -3.26 -9.148 -2.023 1 98.38 145 THR B C 1
ATOM 3956 O O . THR B 1 145 ? -3.525 -9.859 -1.055 1 98.38 145 THR B O 1
ATOM 3959 N N . ILE B 1 146 ? -4.156 -8.773 -2.955 1 98.31 146 ILE B N 1
ATOM 3960 C CA . ILE B 1 146 ? -5.512 -9.32 -2.971 1 98.31 146 ILE B CA 1
ATOM 3961 C C . ILE B 1 146 ? -5.617 -10.414 -4.027 1 98.31 146 ILE B C 1
ATOM 3963 O O . ILE B 1 146 ? -6.719 -10.781 -4.441 1 98.31 146 ILE B O 1
ATOM 3967 N N . ASN B 1 147 ? -4.449 -10.906 -4.496 1 97.31 147 ASN B N 1
ATOM 3968 C CA . ASN B 1 147 ? -4.359 -11.977 -5.484 1 97.31 147 ASN B CA 1
ATOM 3969 C C . ASN B 1 147 ? -3.994 -13.312 -4.844 1 97.31 147 ASN B C 1
ATOM 3971 O O . ASN B 1 147 ? -3.107 -13.367 -3.988 1 97.31 147 ASN B O 1
ATOM 3975 N N . TYR B 1 148 ? -4.672 -14.273 -5.199 1 97.69 148 TYR B N 1
ATOM 3976 C CA . TYR B 1 148 ? -4.281 -15.625 -4.801 1 97.69 148 TYR B CA 1
ATOM 3977 C C . TYR B 1 148 ? -4.621 -16.641 -5.887 1 97.69 148 TYR B C 1
ATOM 3979 O O . TYR B 1 148 ? -5.566 -16.438 -6.656 1 97.69 148 TYR B O 1
ATOM 3987 N N . VAL B 1 149 ? -3.824 -17.656 -5.984 1 96.81 149 VAL B N 1
ATOM 3988 C CA . VAL B 1 149 ? -3.914 -18.641 -7.062 1 96.81 149 VAL B CA 1
ATOM 3989 C C . VAL B 1 149 ? -4.113 -20.031 -6.473 1 96.81 149 VAL B C 1
ATOM 3991 O O . VAL B 1 149 ? -3.389 -20.438 -5.562 1 96.81 149 VAL B O 1
ATOM 3994 N N . ILE B 1 150 ? -5.082 -20.734 -6.98 1 97.38 150 ILE B N 1
ATOM 3995 C CA . ILE B 1 150 ? -5.391 -22.109 -6.566 1 97.38 150 ILE B CA 1
ATOM 3996 C C . ILE B 1 150 ? -5.461 -23.016 -7.793 1 97.38 150 ILE B C 1
ATOM 3998 O O . ILE B 1 150 ? -6.051 -22.641 -8.812 1 97.38 150 ILE B O 1
ATOM 4002 N N . THR B 1 151 ? -4.832 -24.125 -7.691 1 95.19 151 THR B N 1
ATOM 4003 C CA . THR B 1 151 ? -4.844 -25.078 -8.789 1 95.19 151 THR B CA 1
ATOM 4004 C C . THR B 1 151 ? -6.113 -25.938 -8.75 1 95.19 151 THR B C 1
ATOM 4006 O O . THR B 1 151 ? -6.402 -26.578 -7.738 1 95.19 151 THR B O 1
ATOM 4009 N N . ASP B 1 152 ? -6.879 -25.875 -9.789 1 95.75 152 ASP B N 1
ATOM 4010 C CA . ASP B 1 152 ? -7.961 -26.828 -10.008 1 95.75 152 ASP B CA 1
ATOM 4011 C C . ASP B 1 152 ? -7.426 -28.141 -10.578 1 95.75 152 ASP B C 1
ATOM 4013 O O . ASP B 1 152 ? -7.16 -28.25 -11.773 1 95.75 152 ASP B O 1
ATOM 4017 N N . GLU B 1 153 ? -7.383 -29.094 -9.812 1 92.69 153 GLU B N 1
ATOM 4018 C CA . GLU B 1 153 ? -6.75 -30.359 -10.18 1 92.69 153 GLU B CA 1
ATOM 4019 C C . GLU B 1 153 ? -7.535 -31.062 -11.273 1 92.69 153 GLU B C 1
ATOM 4021 O O . GLU B 1 153 ? -6.957 -31.781 -12.094 1 92.69 153 GLU B O 1
ATOM 4026 N N . GLU B 1 154 ? -8.742 -30.891 -11.312 1 92.88 154 GLU B N 1
ATOM 4027 C CA . GLU B 1 154 ? -9.578 -31.531 -12.32 1 92.88 154 GLU B CA 1
ATOM 4028 C C . GLU B 1 154 ? -9.375 -30.891 -13.695 1 92.88 154 GLU B C 1
ATOM 4030 O O . GLU B 1 154 ? -9.141 -31.594 -14.68 1 92.88 154 GLU B O 1
ATOM 4035 N N . ARG B 1 155 ? -9.391 -29.625 -13.75 1 90.94 155 ARG B N 1
ATOM 4036 C CA . ARG B 1 155 ? -9.242 -28.906 -15.008 1 90.94 155 ARG B CA 1
ATOM 4037 C C . ARG B 1 155 ? -7.77 -28.688 -15.344 1 90.94 155 ARG B C 1
ATOM 4039 O O . ARG B 1 155 ? -7.434 -28.312 -16.469 1 90.94 155 ARG B O 1
ATOM 4046 N N . LYS B 1 156 ? -6.91 -28.906 -14.445 1 90.31 156 LYS B N 1
ATOM 4047 C CA . LYS B 1 156 ? -5.48 -28.641 -14.578 1 90.31 156 LYS B CA 1
ATOM 4048 C C . LYS B 1 156 ? -5.223 -27.188 -14.969 1 90.31 156 LYS B C 1
ATOM 4050 O O . LYS B 1 156 ? -4.488 -26.922 -15.922 1 90.31 156 LYS B O 1
ATOM 4055 N N . VAL B 1 157 ? -5.836 -26.312 -14.25 1 90.19 157 VAL B N 1
ATOM 4056 C CA . VAL B 1 157 ? -5.68 -24.875 -14.461 1 90.19 157 VAL B CA 1
ATOM 4057 C C . VAL B 1 157 ? -5.336 -24.188 -13.141 1 90.19 157 VAL B C 1
ATOM 4059 O O . VAL B 1 157 ? -5.859 -24.562 -12.086 1 90.19 157 VAL B O 1
ATOM 4062 N N . LYS B 1 158 ? -4.465 -23.219 -13.203 1 92.81 158 LYS B N 1
ATOM 4063 C CA . LYS B 1 158 ? -4.25 -22.312 -12.078 1 92.81 158 LYS B CA 1
ATOM 4064 C C . LYS B 1 158 ? -5.254 -21.172 -12.094 1 92.81 158 LYS B C 1
ATOM 4066 O O . LYS B 1 158 ? -5.125 -20.234 -12.883 1 92.81 158 LYS B O 1
ATOM 4071 N N . MET B 1 159 ? -6.207 -21.266 -11.195 1 94.75 159 MET B N 1
ATOM 4072 C CA . MET B 1 159 ? -7.227 -20.219 -11.102 1 94.75 159 MET B CA 1
ATOM 4073 C C . MET B 1 159 ? -6.676 -18.984 -10.398 1 94.75 159 MET B C 1
ATOM 4075 O O . MET B 1 159 ? -6.121 -19.094 -9.305 1 94.75 159 MET B O 1
ATOM 4079 N N . VAL B 1 160 ? -6.773 -17.906 -11.094 1 95.31 160 VAL B N 1
ATOM 4080 C CA . VAL B 1 160 ? -6.352 -16.641 -10.5 1 95.31 160 VAL B CA 1
ATOM 4081 C C . VAL B 1 160 ? -7.562 -15.922 -9.906 1 95.31 160 VAL B C 1
ATOM 4083 O O . VAL B 1 160 ? -8.555 -15.672 -10.594 1 95.31 160 VAL B O 1
ATOM 4086 N N . MET B 1 161 ? -7.535 -15.727 -8.594 1 97.31 161 MET B N 1
ATOM 4087 C CA . MET B 1 161 ? -8.547 -14.938 -7.902 1 97.31 161 MET B CA 1
ATOM 4088 C C . MET B 1 161 ? -8 -13.57 -7.504 1 97.31 161 MET B C 1
ATOM 4090 O O . MET B 1 161 ? -6.855 -13.461 -7.066 1 97.31 161 MET B O 1
ATOM 4094 N N . VAL B 1 162 ? -8.703 -12.539 -7.805 1 96.75 162 VAL B N 1
ATOM 4095 C CA . VAL B 1 162 ? -8.438 -11.172 -7.348 1 96.75 162 VAL B CA 1
ATOM 4096 C C . VAL B 1 162 ? -9.625 -10.672 -6.523 1 96.75 162 VAL B C 1
ATOM 4098 O O . VAL B 1 162 ? -10.711 -10.438 -7.062 1 96.75 162 VAL B O 1
ATOM 4101 N N . ASP B 1 163 ? -9.43 -10.5 -5.203 1 98 163 ASP B N 1
ATOM 4102 C CA . ASP B 1 163 ? -10.57 -10.219 -4.336 1 98 163 ASP B CA 1
ATOM 4103 C C . ASP B 1 163 ? -10.164 -9.32 -3.172 1 98 163 ASP B C 1
ATOM 4105 O O . ASP B 1 163 ? -9.391 -9.727 -2.307 1 98 163 ASP B O 1
ATOM 4109 N N . LYS B 1 164 ? -10.742 -8.102 -3.146 1 97.44 164 LYS B N 1
ATOM 4110 C CA . LYS B 1 164 ? -10.43 -7.148 -2.088 1 97.44 164 LYS B CA 1
ATOM 4111 C C . LYS B 1 164 ? -10.75 -7.727 -0.713 1 97.44 164 LYS B C 1
ATOM 4113 O O . LYS B 1 164 ? -10.148 -7.328 0.288 1 97.44 164 LYS B O 1
ATOM 4118 N N . ASN B 1 165 ? -11.617 -8.734 -0.638 1 98.25 165 ASN B N 1
ATOM 4119 C CA . ASN B 1 165 ? -12.07 -9.32 0.621 1 98.25 165 ASN B CA 1
ATOM 4120 C C . ASN B 1 165 ? -11.039 -10.297 1.184 1 98.25 165 ASN B C 1
ATOM 4122 O O . ASN B 1 165 ? -11.188 -10.773 2.311 1 98.25 165 ASN B O 1
ATOM 4126 N N . SER B 1 166 ? -9.961 -10.539 0.407 1 98.69 166 SER B N 1
ATOM 4127 C CA . SER B 1 166 ? -8.938 -11.492 0.827 1 98.69 166 SER B CA 1
ATOM 4128 C C . SER B 1 166 ? -7.723 -10.781 1.405 1 98.69 166 SER B C 1
ATOM 4130 O O . SER B 1 166 ? -6.762 -11.422 1.832 1 98.69 166 SER B O 1
ATOM 4132 N N . LEU B 1 167 ? -7.734 -9.477 1.486 1 98.75 167 LEU B N 1
ATOM 4133 C CA . LEU B 1 167 ? -6.59 -8.703 1.948 1 98.75 167 LEU B CA 1
ATOM 4134 C C . LEU B 1 167 ? -6.289 -8.992 3.414 1 98.75 167 LEU B C 1
ATOM 4136 O O . LEU B 1 167 ? -7.191 -8.969 4.254 1 98.75 167 LEU B O 1
ATOM 4140 N N . ALA B 1 168 ? -5.039 -9.305 3.707 1 98.81 168 ALA B N 1
ATOM 4141 C CA . ALA B 1 168 ? -4.617 -9.578 5.078 1 98.81 168 ALA B CA 1
ATOM 4142 C C . ALA B 1 168 ? -4.785 -8.344 5.957 1 98.81 168 ALA B C 1
ATOM 4144 O O . ALA B 1 168 ? -4.738 -7.211 5.469 1 98.81 168 ALA B O 1
ATOM 4145 N N . LEU B 1 169 ? -4.996 -8.609 7.254 1 98.38 169 LEU B N 1
ATOM 4146 C CA . LEU B 1 169 ? -5.078 -7.516 8.219 1 98.38 169 LEU B CA 1
ATOM 4147 C C . LEU B 1 169 ? -3.689 -6.992 8.57 1 98.38 169 LEU B C 1
ATOM 4149 O O . LEU B 1 169 ? -3.502 -5.789 8.758 1 98.38 169 LEU B O 1
ATOM 4153 N N . ILE B 1 170 ? -2.76 -7.914 8.734 1 98.62 170 ILE B N 1
ATOM 4154 C CA . ILE B 1 170 ? -1.378 -7.633 9.109 1 98.62 170 ILE B CA 1
ATOM 4155 C C . ILE B 1 170 ? -0.431 -8.453 8.234 1 98.62 170 ILE B C 1
ATOM 4157 O O . ILE B 1 170 ? -0.686 -9.633 7.969 1 98.62 170 ILE B O 1
ATOM 4161 N N . SER B 1 171 ? 0.578 -7.887 7.734 1 98.81 171 SER B N 1
ATOM 4162 C CA . SER B 1 171 ? 1.654 -8.648 7.102 1 98.81 171 SER B CA 1
ATOM 4163 C C . SER B 1 171 ? 2.949 -8.531 7.898 1 98.81 171 SER B C 1
ATOM 4165 O O . SER B 1 171 ? 3.205 -7.508 8.539 1 98.81 171 SER B O 1
ATOM 4167 N N . VAL B 1 172 ? 3.729 -9.539 7.934 1 98.69 172 VAL B N 1
ATOM 4168 C CA . VAL B 1 172 ? 5.02 -9.602 8.617 1 98.69 172 VAL B CA 1
ATOM 4169 C C . VAL B 1 172 ? 6.105 -10.016 7.625 1 98.69 172 VAL B C 1
ATOM 4171 O O . VAL B 1 172 ? 6.039 -11.102 7.039 1 98.69 172 VAL B O 1
ATOM 4174 N N . ASN B 1 173 ? 7.035 -9.234 7.438 1 98.5 173 ASN B N 1
ATOM 4175 C CA . ASN B 1 173 ? 8.156 -9.445 6.523 1 98.5 173 ASN B CA 1
ATOM 4176 C C . ASN B 1 173 ? 9.492 -9.344 7.25 1 98.5 173 ASN B C 1
ATOM 4178 O O . ASN B 1 173 ? 10.086 -8.266 7.32 1 98.5 173 ASN B O 1
ATOM 4182 N N . ASP B 1 174 ? 9.969 -10.43 7.758 1 98.25 174 ASP B N 1
ATOM 4183 C CA . ASP B 1 174 ? 11.203 -10.547 8.531 1 98.25 174 ASP B CA 1
ATOM 4184 C C . ASP B 1 174 ? 12.281 -11.281 7.742 1 98.25 174 ASP B C 1
ATOM 4186 O O . ASP B 1 174 ? 12.156 -12.484 7.488 1 98.25 174 ASP B O 1
ATOM 4190 N N . PRO B 1 175 ? 13.375 -10.578 7.387 1 98.06 175 PRO B N 1
ATOM 4191 C CA . PRO B 1 175 ? 14.43 -11.25 6.621 1 98.06 175 PRO B CA 1
ATOM 4192 C C . PRO B 1 175 ? 15.055 -12.422 7.375 1 98.06 175 PRO B C 1
ATOM 4194 O O . PRO B 1 175 ? 15.625 -13.32 6.754 1 98.06 175 PRO B O 1
ATOM 4197 N N . GLU B 1 176 ? 14.922 -12.469 8.641 1 97.5 176 GLU B N 1
ATOM 4198 C CA . GLU B 1 176 ? 15.492 -13.562 9.422 1 97.5 176 GLU B CA 1
ATOM 4199 C C . GLU B 1 176 ? 14.758 -14.867 9.148 1 97.5 176 GLU B C 1
ATOM 4201 O O . GLU B 1 176 ? 15.297 -15.953 9.383 1 97.5 176 GLU B O 1
ATOM 4206 N N . LEU B 1 177 ? 13.555 -14.82 8.688 1 97.94 177 LEU B N 1
ATOM 4207 C CA . LEU B 1 177 ? 12.781 -16.016 8.359 1 97.94 177 LEU B CA 1
ATOM 4208 C C . LEU B 1 177 ? 13.148 -16.547 6.977 1 97.94 177 LEU B C 1
ATOM 4210 O O . LEU B 1 177 ? 12.609 -17.562 6.527 1 97.94 177 LEU B O 1
ATOM 4214 N N . MET B 1 178 ? 14.109 -15.867 6.285 1 97.44 178 MET B N 1
ATOM 4215 C CA . MET B 1 178 ? 14.406 -16.203 4.895 1 97.44 178 MET B CA 1
ATOM 4216 C C . MET B 1 178 ? 15.828 -16.719 4.746 1 97.44 178 MET B C 1
ATOM 4218 O O . MET B 1 178 ? 16.281 -17.016 3.639 1 97.44 178 MET B O 1
ATOM 4222 N N . LEU B 1 179 ? 16.531 -16.938 5.836 1 96.25 179 LEU B N 1
ATOM 4223 C CA . LEU B 1 179 ? 17.969 -17.25 5.816 1 96.25 179 LEU B CA 1
ATOM 4224 C C . LEU B 1 179 ? 18.188 -18.688 5.352 1 96.25 179 LEU B C 1
ATOM 4226 O O . LEU B 1 179 ? 19.219 -19 4.742 1 96.25 179 LEU B O 1
ATOM 4230 N N . SER B 1 180 ? 17.25 -19.578 5.633 1 91.12 180 SER B N 1
ATOM 4231 C CA . SER B 1 180 ? 17.438 -21 5.309 1 91.12 180 SER B CA 1
ATOM 4232 C C . SER B 1 180 ? 16.969 -21.297 3.891 1 91.12 180 SER B C 1
ATOM 4234 O O . SER B 1 180 ? 17.109 -22.438 3.42 1 91.12 180 SER B O 1
ATOM 4236 N N . LYS B 1 181 ? 16.422 -20.328 3.209 1 93 181 LYS B N 1
ATOM 4237 C CA . LYS B 1 181 ? 15.953 -20.516 1.839 1 93 181 LYS B CA 1
ATOM 4238 C C . LYS B 1 181 ? 17.094 -20.953 0.922 1 93 181 LYS B C 1
ATOM 4240 O O . LYS B 1 181 ? 18.141 -20.297 0.874 1 93 181 LYS B O 1
ATOM 4245 N N . PRO B 1 182 ? 16.938 -22.078 0.219 1 94.25 182 PRO B N 1
ATOM 4246 C CA . PRO B 1 182 ? 17.984 -22.547 -0.682 1 94.25 182 PRO B CA 1
ATOM 4247 C C . PRO B 1 182 ? 18.328 -21.547 -1.776 1 94.25 182 PRO B C 1
ATOM 4249 O O . PRO B 1 182 ? 17.484 -20.719 -2.137 1 94.25 182 PRO B O 1
ATOM 4252 N N . LYS B 1 183 ? 19.562 -21.719 -2.225 1 96.62 183 LYS B N 1
ATOM 4253 C CA . LYS B 1 183 ? 20.109 -20.828 -3.24 1 96.62 183 LYS B CA 1
ATOM 4254 C C . LYS B 1 183 ? 19.188 -20.75 -4.457 1 96.62 183 LYS B C 1
ATOM 4256 O O . LYS B 1 183 ? 18.859 -19.656 -4.922 1 96.62 183 LYS B O 1
ATOM 4261 N N . GLY B 1 184 ? 18.797 -21.906 -4.984 1 96.19 184 GLY B N 1
ATOM 4262 C CA . GLY B 1 184 ? 17.938 -21.953 -6.16 1 96.19 184 GLY B CA 1
ATOM 4263 C C . GLY B 1 184 ? 16.594 -21.281 -5.945 1 96.19 184 GLY B C 1
ATOM 4264 O O . GLY B 1 184 ? 16.125 -20.562 -6.82 1 96.19 184 GLY B O 1
ATOM 4265 N N . LEU B 1 185 ? 16.016 -21.469 -4.789 1 95.56 185 LEU B N 1
ATOM 4266 C CA . LEU B 1 185 ? 14.742 -20.859 -4.461 1 95.56 185 LEU B CA 1
ATOM 4267 C C . LEU B 1 185 ? 14.891 -19.344 -4.285 1 95.56 185 LEU B C 1
ATOM 4269 O O . LEU B 1 185 ? 13.992 -18.578 -4.656 1 95.56 185 LEU B O 1
ATOM 4273 N N . THR B 1 186 ? 16.031 -18.906 -3.686 1 98 186 THR B N 1
ATOM 4274 C CA . THR B 1 186 ? 16.328 -17.484 -3.551 1 98 186 THR B CA 1
ATOM 4275 C C . THR B 1 186 ? 16.391 -16.812 -4.918 1 98 186 THR B C 1
ATOM 4277 O O . THR B 1 186 ? 15.773 -15.766 -5.121 1 98 186 THR B O 1
ATOM 4280 N N . ALA B 1 187 ? 17.016 -17.484 -5.848 1 98.38 187 ALA B N 1
ATOM 4281 C CA . ALA B 1 187 ? 17.141 -16.969 -7.211 1 98.38 187 ALA B CA 1
ATOM 4282 C C . ALA B 1 187 ? 15.781 -16.906 -7.895 1 98.38 187 ALA B C 1
ATOM 4284 O O . ALA B 1 187 ? 15.414 -15.883 -8.469 1 98.38 187 ALA B O 1
ATOM 4285 N N . ALA B 1 188 ? 15.016 -17.969 -7.773 1 97.06 188 ALA B N 1
ATOM 4286 C CA . ALA B 1 188 ? 13.719 -18.094 -8.445 1 97.06 188 ALA B CA 1
ATOM 4287 C C . ALA B 1 188 ? 12.734 -17.062 -7.918 1 97.06 188 ALA B C 1
ATOM 4289 O O . ALA B 1 188 ? 12.07 -16.375 -8.703 1 97.06 188 ALA B O 1
ATOM 4290 N N . THR B 1 189 ? 12.641 -16.922 -6.637 1 97.62 189 THR B N 1
ATOM 4291 C CA . THR B 1 189 ? 11.68 -15.992 -6.051 1 97.62 189 THR B CA 1
ATOM 4292 C C . THR B 1 189 ? 12.125 -14.547 -6.273 1 97.62 189 THR B C 1
ATOM 4294 O O . THR B 1 189 ? 11.289 -13.664 -6.488 1 97.62 189 THR B O 1
ATOM 4297 N N . GLY B 1 190 ? 13.438 -14.297 -6.199 1 98.62 190 GLY B N 1
ATOM 4298 C CA . GLY B 1 190 ? 13.938 -12.961 -6.508 1 98.62 190 GLY B CA 1
ATOM 4299 C C . GLY B 1 190 ? 13.633 -12.523 -7.926 1 98.62 190 GLY B C 1
ATOM 4300 O O . GLY B 1 190 ? 13.258 -11.375 -8.164 1 98.62 190 GLY B O 1
ATOM 4301 N N . MET B 1 191 ? 13.766 -13.445 -8.867 1 98.69 191 MET B N 1
ATOM 4302 C CA . MET B 1 191 ? 13.461 -13.133 -10.266 1 98.69 191 MET B CA 1
ATOM 4303 C C . MET B 1 191 ? 11.961 -12.992 -10.469 1 98.69 191 MET B C 1
ATOM 4305 O O . MET B 1 191 ? 11.516 -12.203 -11.312 1 98.69 191 MET B O 1
ATOM 4309 N N . ASP B 1 192 ? 11.211 -13.742 -9.688 1 98.44 192 ASP B N 1
ATOM 4310 C CA . ASP B 1 192 ? 9.766 -13.531 -9.695 1 98.44 192 ASP B CA 1
ATOM 4311 C C . ASP B 1 192 ? 9.414 -12.109 -9.273 1 98.44 192 ASP B C 1
ATOM 4313 O O . ASP B 1 192 ? 8.539 -11.477 -9.867 1 98.44 192 ASP B O 1
ATOM 4317 N N . ALA B 1 193 ? 10.086 -11.641 -8.266 1 98.81 193 ALA B N 1
ATOM 4318 C CA . ALA B 1 193 ? 9.891 -10.266 -7.809 1 98.81 193 ALA B CA 1
ATOM 4319 C C . ALA B 1 193 ? 10.227 -9.266 -8.914 1 98.81 193 ALA B C 1
ATOM 4321 O O . ALA B 1 193 ? 9.523 -8.273 -9.102 1 98.81 193 ALA B O 1
ATOM 4322 N N . LEU B 1 194 ? 11.344 -9.516 -9.609 1 98.88 194 LEU B N 1
ATOM 4323 C CA . LEU B 1 194 ? 11.695 -8.664 -10.734 1 98.88 194 LEU B CA 1
ATOM 4324 C C . LEU B 1 194 ? 10.602 -8.68 -11.797 1 98.88 194 LEU B C 1
ATOM 4326 O O . LEU B 1 194 ? 10.258 -7.633 -12.352 1 98.88 194 LEU B O 1
ATOM 4330 N N . THR B 1 195 ? 10.062 -9.859 -12.094 1 98.88 195 THR B N 1
ATOM 4331 C CA . THR B 1 195 ? 8.992 -10 -13.07 1 98.88 195 THR B CA 1
ATOM 4332 C C . THR B 1 195 ? 7.773 -9.172 -12.68 1 98.88 195 THR B C 1
ATOM 4334 O O . THR B 1 195 ? 7.199 -8.469 -13.516 1 98.88 195 THR B O 1
ATOM 4337 N N . HIS B 1 196 ? 7.438 -9.258 -11.391 1 98.88 196 HIS B N 1
ATOM 4338 C CA . HIS B 1 196 ? 6.348 -8.445 -10.867 1 98.88 196 HIS B CA 1
ATOM 4339 C C . HIS B 1 196 ? 6.586 -6.965 -11.148 1 98.88 196 HIS B C 1
ATOM 4341 O O . HIS B 1 196 ? 5.707 -6.277 -11.68 1 98.88 196 HIS B O 1
ATOM 4347 N N . ALA B 1 197 ? 7.742 -6.516 -10.828 1 98.88 197 ALA B N 1
ATOM 4348 C CA . ALA B 1 197 ? 8.055 -5.094 -10.922 1 98.88 197 ALA B CA 1
ATOM 4349 C C . ALA B 1 197 ? 8.07 -4.629 -12.375 1 98.88 197 ALA B C 1
ATOM 4351 O O . ALA B 1 197 ? 7.555 -3.559 -12.695 1 98.88 197 ALA B O 1
ATOM 4352 N N . VAL B 1 198 ? 8.617 -5.41 -13.273 1 98.88 198 VAL B N 1
ATOM 4353 C CA . VAL B 1 198 ? 8.727 -5.051 -14.68 1 98.88 198 VAL B CA 1
ATOM 4354 C C . VAL B 1 198 ? 7.348 -5.062 -15.336 1 98.88 198 VAL B C 1
ATOM 4356 O O . VAL B 1 198 ? 6.977 -4.117 -16.031 1 98.88 198 VAL B O 1
ATOM 4359 N N . GLU B 1 199 ? 6.566 -6.117 -15.086 1 98.75 199 GLU B N 1
ATOM 4360 C CA . GLU B 1 199 ? 5.23 -6.188 -15.672 1 98.75 199 GLU B CA 1
ATOM 4361 C C . GLU B 1 199 ? 4.344 -5.055 -15.164 1 98.75 199 GLU B C 1
ATOM 4363 O O . GLU B 1 199 ? 3.529 -4.516 -15.914 1 98.75 199 GLU B O 1
ATOM 4368 N N . ALA B 1 200 ? 4.562 -4.668 -13.914 1 98.38 200 ALA B N 1
ATOM 4369 C CA . ALA B 1 200 ? 3.752 -3.605 -13.328 1 98.38 200 ALA B CA 1
ATOM 4370 C C . ALA B 1 200 ? 4.121 -2.248 -13.914 1 98.38 200 ALA B C 1
ATOM 4372 O O . ALA B 1 200 ? 3.35 -1.29 -13.82 1 98.38 200 ALA B O 1
ATOM 4373 N N . LEU B 1 201 ? 5.289 -2.131 -14.555 1 97.88 201 LEU B N 1
ATOM 4374 C CA . LEU B 1 201 ? 5.707 -0.895 -15.211 1 97.88 201 LEU B CA 1
ATOM 4375 C C . LEU B 1 201 ? 5.156 -0.818 -16.625 1 97.88 201 LEU B C 1
ATOM 4377 O O . LEU B 1 201 ? 4.875 0.272 -17.125 1 97.88 201 LEU B O 1
ATOM 4381 N N . VAL B 1 202 ? 4.988 -1.974 -17.25 1 97.5 202 VAL B N 1
ATOM 4382 C CA . VAL B 1 202 ? 4.711 -1.966 -18.672 1 97.5 202 VAL B CA 1
ATOM 4383 C C . VAL B 1 202 ? 3.215 -2.168 -18.922 1 97.5 202 VAL B C 1
ATOM 4385 O O . VAL B 1 202 ? 2.707 -1.871 -20 1 97.5 202 VAL B O 1
ATOM 4388 N N . THR B 1 203 ? 2.48 -2.699 -17.859 1 97.62 203 THR B N 1
ATOM 4389 C CA . THR B 1 203 ? 1.045 -2.932 -17.969 1 97.62 203 THR B CA 1
ATOM 4390 C C . THR B 1 203 ? 0.297 -1.62 -18.188 1 97.62 203 THR B C 1
ATOM 4392 O O . THR B 1 203 ? 0.715 -0.572 -17.688 1 97.62 203 THR B O 1
ATOM 4395 N N . PRO B 1 204 ? -0.822 -1.704 -18.984 1 96.62 204 PRO B N 1
ATOM 4396 C CA . PRO B 1 204 ? -1.617 -0.491 -19.188 1 96.62 204 PRO B CA 1
ATOM 4397 C C . PRO B 1 204 ? -2.221 0.048 -17.891 1 96.62 204 PRO B C 1
ATOM 4399 O O . PRO B 1 204 ? -2.611 1.217 -17.828 1 96.62 204 PRO B O 1
ATOM 4402 N N . GLY B 1 205 ? -2.246 -0.73 -16.844 1 96.44 205 GLY B N 1
ATOM 4403 C CA . GLY B 1 205 ? -2.816 -0.32 -15.578 1 96.44 205 GLY B CA 1
ATOM 4404 C C . GLY B 1 205 ? -1.863 0.503 -14.727 1 96.44 205 GLY B C 1
ATOM 4405 O O . GLY B 1 205 ? -2.248 1.028 -13.68 1 96.44 205 GLY B O 1
ATOM 4406 N N . ALA B 1 206 ? -0.661 0.704 -15.258 1 97.25 206 ALA B N 1
ATOM 4407 C CA . ALA B 1 206 ? 0.348 1.43 -14.492 1 97.25 206 ALA B CA 1
ATOM 4408 C C . ALA B 1 206 ? -0.006 2.91 -14.383 1 97.25 206 ALA B C 1
ATOM 4410 O O . ALA B 1 206 ? -0.52 3.504 -15.336 1 97.25 206 ALA B O 1
ATOM 4411 N N . TYR B 1 207 ? 0.248 3.547 -13.25 1 97.06 207 TYR B N 1
ATOM 4412 C CA . TYR B 1 207 ? 0.122 4.98 -13.031 1 97.06 207 TYR B CA 1
ATOM 4413 C C . TYR B 1 207 ? 1.236 5.492 -12.125 1 97.06 207 TYR B C 1
ATOM 4415 O O . TYR B 1 207 ? 2.109 4.723 -11.711 1 97.06 207 TYR B O 1
ATOM 4423 N N . ASP B 1 208 ? 1.356 6.672 -11.828 1 97.69 208 ASP B N 1
ATOM 4424 C CA . ASP B 1 208 ? 2.553 7.297 -11.273 1 97.69 208 ASP B CA 1
ATOM 4425 C C . ASP B 1 208 ? 2.957 6.633 -9.961 1 97.69 208 ASP B C 1
ATOM 4427 O O . ASP B 1 208 ? 4.133 6.328 -9.742 1 97.69 208 ASP B O 1
ATOM 4431 N N . VAL B 1 209 ? 2.041 6.348 -9.062 1 98.56 209 VAL B N 1
ATOM 4432 C CA . VAL B 1 209 ? 2.367 5.715 -7.785 1 98.56 209 VAL B CA 1
ATOM 4433 C C . VAL B 1 209 ? 2.996 4.344 -8.031 1 98.56 209 VAL B C 1
ATOM 4435 O O . VAL B 1 209 ? 4.09 4.059 -7.539 1 98.56 209 VAL B O 1
ATOM 4438 N N . THR B 1 210 ? 2.338 3.518 -8.82 1 98.56 210 THR B N 1
ATOM 4439 C CA . THR B 1 210 ? 2.818 2.156 -9.031 1 98.56 210 THR B CA 1
ATOM 4440 C C . THR B 1 210 ? 4.129 2.162 -9.812 1 98.56 210 THR B C 1
ATOM 4442 O O . THR B 1 210 ? 4.992 1.308 -9.602 1 98.56 210 THR B O 1
ATOM 4445 N N . LYS B 1 211 ? 4.289 3.119 -10.758 1 98.56 211 LYS B N 1
ATOM 4446 C CA . LYS B 1 211 ? 5.539 3.229 -11.508 1 98.56 211 LYS B CA 1
ATOM 4447 C C . LYS B 1 211 ? 6.715 3.494 -10.57 1 98.56 211 LYS B C 1
ATOM 4449 O O . LYS B 1 211 ? 7.758 2.85 -10.68 1 98.56 211 LYS B O 1
ATOM 4454 N N . LYS B 1 212 ? 6.504 4.441 -9.633 1 98.81 212 LYS B N 1
ATOM 4455 C CA . LYS B 1 212 ? 7.59 4.762 -8.711 1 98.81 212 LYS B CA 1
ATOM 4456 C C . LYS B 1 212 ? 7.898 3.586 -7.789 1 98.81 212 LYS B C 1
ATOM 4458 O O . LYS B 1 212 ? 9.062 3.322 -7.48 1 98.81 212 LYS B O 1
ATOM 4463 N N . LEU B 1 213 ? 6.887 2.895 -7.344 1 98.88 213 LEU B N 1
ATOM 4464 C CA . LEU B 1 213 ? 7.07 1.702 -6.523 1 98.88 213 LEU B CA 1
ATOM 4465 C C . LEU B 1 213 ? 7.867 0.644 -7.273 1 98.88 213 LEU B C 1
ATOM 4467 O O . LEU B 1 213 ? 8.828 0.087 -6.738 1 98.88 213 LEU B O 1
ATOM 4471 N N . SER B 1 214 ? 7.516 0.372 -8.547 1 98.88 214 SER B N 1
ATOM 4472 C CA . SER B 1 214 ? 8.18 -0.638 -9.359 1 98.88 214 SER B CA 1
ATOM 4473 C C . SER B 1 214 ? 9.633 -0.267 -9.625 1 98.88 214 SER B C 1
ATOM 4475 O O . SER B 1 214 ? 10.516 -1.127 -9.594 1 98.88 214 SER B O 1
ATOM 4477 N N . ILE B 1 215 ? 9.875 0.992 -9.914 1 98.81 215 ILE B N 1
ATOM 4478 C CA . ILE B 1 215 ? 11.242 1.459 -10.148 1 98.81 215 ILE B CA 1
ATOM 4479 C C . ILE B 1 215 ? 12.094 1.202 -8.906 1 98.81 215 ILE B C 1
ATOM 4481 O O . ILE B 1 215 ? 13.203 0.666 -9.008 1 98.81 215 ILE B O 1
ATOM 4485 N N . GLY B 1 216 ? 11.539 1.548 -7.719 1 98.81 216 GLY B N 1
ATOM 4486 C CA . GLY B 1 216 ? 12.25 1.282 -6.48 1 98.81 216 GLY B CA 1
ATOM 4487 C C . GLY B 1 216 ? 12.523 -0.193 -6.254 1 98.81 216 GLY B C 1
ATOM 4488 O O . GLY B 1 216 ? 13.617 -0.566 -5.824 1 98.81 216 GLY B O 1
ATOM 4489 N N . ALA B 1 217 ? 11.578 -1.021 -6.551 1 98.88 217 ALA B N 1
ATOM 4490 C CA . ALA B 1 217 ? 11.734 -2.467 -6.395 1 98.88 217 ALA B CA 1
ATOM 4491 C C . ALA B 1 217 ? 12.852 -2.998 -7.285 1 98.88 217 ALA B C 1
ATOM 4493 O O . ALA B 1 217 ? 13.703 -3.762 -6.828 1 98.88 217 ALA B O 1
ATOM 4494 N N . ILE B 1 218 ? 12.844 -2.586 -8.562 1 98.94 218 ILE B N 1
ATOM 4495 C CA . ILE B 1 218 ? 13.836 -3.061 -9.523 1 98.94 218 ILE B CA 1
ATOM 4496 C C . ILE B 1 218 ? 15.234 -2.645 -9.078 1 98.94 218 ILE B C 1
ATOM 4498 O O . ILE B 1 218 ? 16.172 -3.441 -9.141 1 98.94 218 ILE B O 1
ATOM 4502 N N . GLU B 1 219 ? 15.391 -1.417 -8.578 1 98.75 219 GLU B N 1
ATOM 4503 C CA . GLU B 1 219 ? 16.688 -0.938 -8.109 1 98.75 219 GLU B CA 1
ATOM 4504 C C . GLU B 1 219 ? 17.219 -1.811 -6.977 1 98.75 219 GLU B C 1
ATOM 4506 O O . GLU B 1 219 ? 18.391 -2.18 -6.973 1 98.75 219 GLU B O 1
ATOM 4511 N N . LEU B 1 220 ? 16.359 -2.129 -6.027 1 98.88 220 LEU B N 1
ATOM 4512 C CA . LEU B 1 220 ? 16.766 -2.926 -4.879 1 98.88 220 LEU B CA 1
ATOM 4513 C C . LEU B 1 220 ? 17.078 -4.359 -5.293 1 98.88 220 LEU B C 1
ATOM 4515 O O . LEU B 1 220 ? 18.047 -4.957 -4.809 1 98.88 220 LEU B O 1
ATOM 4519 N N . ILE B 1 221 ? 16.297 -4.902 -6.184 1 98.94 221 ILE B N 1
ATOM 4520 C CA . ILE B 1 221 ? 16.516 -6.273 -6.637 1 98.94 221 ILE B CA 1
ATOM 4521 C C . ILE B 1 221 ? 17.859 -6.375 -7.352 1 98.94 221 ILE B C 1
ATOM 4523 O O . ILE B 1 221 ? 18.625 -7.309 -7.113 1 98.94 221 ILE B O 1
ATOM 4527 N N . LYS B 1 222 ? 18.062 -5.473 -8.242 1 98.69 222 LYS B N 1
ATOM 4528 C CA . LYS B 1 222 ? 19.328 -5.453 -8.969 1 98.69 222 LYS B CA 1
ATOM 4529 C C . LYS B 1 222 ? 20.516 -5.434 -8 1 98.69 222 LYS B C 1
ATOM 4531 O O . LYS B 1 222 ? 21.516 -6.105 -8.227 1 98.69 222 LYS B O 1
ATOM 4536 N N . GLU B 1 223 ? 20.375 -4.691 -6.941 1 98.44 223 GLU B N 1
ATOM 4537 C CA . GLU B 1 223 ? 21.469 -4.508 -5.992 1 98.44 223 GLU B CA 1
ATOM 4538 C C . GLU B 1 223 ? 21.625 -5.723 -5.086 1 98.44 223 GLU B C 1
ATOM 4540 O O . GLU B 1 223 ? 22.734 -6.172 -4.828 1 98.44 223 GLU B O 1
ATOM 4545 N N . TYR B 1 224 ? 20.531 -6.348 -4.617 1 98.81 224 TYR B N 1
ATOM 4546 C CA . TYR B 1 224 ? 20.641 -7.219 -3.453 1 98.81 224 TYR B CA 1
ATOM 4547 C C . TYR B 1 224 ? 20.422 -8.68 -3.842 1 98.81 224 TYR B C 1
ATOM 4549 O O . TYR B 1 224 ? 20.859 -9.586 -3.139 1 98.81 224 TYR B O 1
ATOM 4557 N N . LEU B 1 225 ? 19.734 -8.938 -4.941 1 98.81 225 LEU B N 1
ATOM 4558 C CA . LEU B 1 225 ? 19.406 -10.32 -5.273 1 98.81 225 LEU B CA 1
ATOM 4559 C C . LEU B 1 225 ? 20.672 -11.141 -5.508 1 98.81 225 LEU B C 1
ATOM 4561 O O . LEU B 1 225 ? 20.844 -12.219 -4.938 1 98.81 225 LEU B O 1
ATOM 4565 N N . PRO B 1 226 ? 21.656 -10.664 -6.371 1 98.88 226 PRO B N 1
ATOM 4566 C CA . PRO B 1 226 ? 22.859 -11.453 -6.562 1 98.88 226 PRO B CA 1
ATOM 4567 C C . PRO B 1 226 ? 23.594 -11.758 -5.254 1 98.88 226 PRO B C 1
ATOM 4569 O O . PRO B 1 226 ? 24.078 -12.875 -5.059 1 98.88 226 PRO B O 1
ATOM 4572 N N . ARG B 1 227 ? 23.609 -10.805 -4.312 1 98.75 227 ARG B N 1
ATOM 4573 C CA . ARG B 1 227 ? 24.25 -10.977 -3.018 1 98.75 227 ARG B CA 1
ATOM 4574 C C . ARG B 1 227 ? 23.531 -12.039 -2.184 1 98.75 227 ARG B C 1
ATOM 4576 O O . ARG B 1 227 ? 24.172 -12.891 -1.564 1 98.75 227 ARG B O 1
ATOM 4583 N N . ALA B 1 228 ? 22.188 -11.953 -2.158 1 98.69 228 ALA B N 1
ATOM 4584 C CA . ALA B 1 228 ? 21.391 -12.898 -1.382 1 98.69 228 ALA B CA 1
ATOM 4585 C C . ALA B 1 228 ? 21.531 -14.32 -1.93 1 98.69 228 ALA B C 1
ATOM 4587 O O . ALA B 1 228 ? 21.5 -15.289 -1.17 1 98.69 228 ALA B O 1
ATOM 4588 N N . VAL B 1 229 ? 21.641 -14.461 -3.275 1 98.62 229 VAL B N 1
ATOM 4589 C CA . VAL B 1 229 ? 21.812 -15.766 -3.906 1 98.62 229 VAL B CA 1
ATOM 4590 C C . VAL B 1 229 ? 23.203 -16.312 -3.605 1 98.62 229 VAL B C 1
ATOM 4592 O O . VAL B 1 229 ? 23.359 -17.484 -3.285 1 98.62 229 VAL B O 1
ATOM 4595 N N . GLU B 1 230 ? 24.188 -15.484 -3.645 1 98.31 230 GLU B N 1
ATOM 4596 C CA . GLU B 1 230 ? 25.578 -15.891 -3.408 1 98.31 230 GLU B CA 1
ATOM 4597 C C . GLU B 1 230 ? 25.781 -16.328 -1.962 1 98.31 230 GLU B C 1
ATOM 4599 O O . GLU B 1 230 ? 26.484 -17.312 -1.698 1 98.31 230 GLU B O 1
ATOM 4604 N N . ASN B 1 231 ? 25.25 -15.57 -1.057 1 98.25 231 ASN B N 1
ATOM 4605 C CA . ASN B 1 231 ? 25.312 -15.859 0.372 1 98.25 231 ASN B CA 1
ATOM 4606 C C . ASN B 1 231 ? 23.953 -15.711 1.034 1 98.25 231 ASN B C 1
ATOM 4608 O O . ASN B 1 231 ? 23.562 -14.609 1.443 1 98.25 231 ASN B O 1
ATOM 4612 N N . GLY B 1 232 ? 23.328 -16.859 1.237 1 97.25 232 GLY B N 1
ATOM 4613 C CA . GLY B 1 232 ? 22 -16.859 1.808 1 97.25 232 GLY B CA 1
ATOM 4614 C C . GLY B 1 232 ? 21.938 -16.297 3.213 1 97.25 232 GLY B C 1
ATOM 4615 O O . GLY B 1 232 ? 20.859 -15.969 3.719 1 97.25 232 GLY B O 1
ATOM 4616 N N . HIS B 1 233 ? 23.078 -16.031 3.834 1 97.69 233 HIS B N 1
ATOM 4617 C CA . HIS B 1 233 ? 23.109 -15.547 5.207 1 97.69 233 HIS B CA 1
ATOM 4618 C C . HIS B 1 233 ? 23.469 -14.062 5.258 1 97.69 233 HIS B C 1
ATOM 4620 O O . HIS B 1 233 ? 23.656 -13.5 6.34 1 97.69 233 HIS B O 1
ATOM 4626 N N . ASP B 1 234 ? 23.578 -13.438 4.078 1 98.19 234 ASP B N 1
ATOM 4627 C CA . ASP B 1 234 ? 23.766 -11.992 4.004 1 98.19 234 ASP B CA 1
ATOM 4628 C C . ASP B 1 234 ? 22.5 -11.258 4.426 1 98.19 234 ASP B C 1
ATOM 4630 O O . ASP B 1 234 ? 21.656 -10.93 3.588 1 98.19 234 ASP B O 1
ATOM 4634 N N . ILE B 1 235 ? 22.406 -10.883 5.707 1 98.06 235 ILE B N 1
ATOM 4635 C CA . ILE B 1 235 ? 21.188 -10.352 6.297 1 98.06 235 ILE B CA 1
ATOM 4636 C C . ILE B 1 235 ? 20.828 -9.016 5.656 1 98.06 235 ILE B C 1
ATOM 4638 O O . ILE B 1 235 ? 19.656 -8.68 5.492 1 98.06 235 ILE B O 1
ATOM 4642 N N . GLU B 1 236 ? 21.812 -8.258 5.301 1 98 236 GLU B N 1
ATOM 4643 C CA . GLU B 1 236 ? 21.562 -6.988 4.621 1 98 236 GLU B CA 1
ATOM 4644 C C . GLU B 1 236 ? 20.891 -7.211 3.268 1 98 236 GLU B C 1
ATOM 4646 O O . GLU B 1 236 ? 19.953 -6.508 2.908 1 98 236 GLU B O 1
ATOM 4651 N N . ALA B 1 237 ? 21.422 -8.18 2.537 1 98.56 237 ALA B N 1
ATOM 4652 C CA . ALA B 1 237 ? 20.844 -8.508 1.237 1 98.56 237 ALA B CA 1
ATOM 4653 C C . ALA B 1 237 ? 19.406 -9.031 1.389 1 98.56 237 ALA B C 1
ATOM 4655 O O . ALA B 1 237 ? 18.531 -8.703 0.592 1 98.56 237 ALA B O 1
ATOM 4656 N N . ARG B 1 238 ? 19.234 -9.883 2.424 1 98.69 238 ARG B N 1
ATOM 4657 C CA . ARG B 1 238 ? 17.891 -10.398 2.693 1 98.69 238 ARG B CA 1
ATOM 4658 C C . ARG B 1 238 ? 16.938 -9.266 3.035 1 98.69 238 ARG B C 1
ATOM 4660 O O . ARG B 1 238 ? 15.789 -9.258 2.578 1 98.69 238 ARG B O 1
ATOM 4667 N N . GLU B 1 239 ? 17.375 -8.305 3.781 1 98.19 239 GLU B N 1
ATOM 4668 C CA . GLU B 1 239 ? 16.562 -7.145 4.121 1 98.19 239 GLU B CA 1
ATOM 4669 C C . GLU B 1 239 ? 16.25 -6.309 2.881 1 98.19 239 GLU B C 1
ATOM 4671 O O . GLU B 1 239 ? 15.125 -5.836 2.713 1 98.19 239 GLU B O 1
ATOM 4676 N N . GLY B 1 240 ? 17.297 -6.09 2.066 1 98.56 240 GLY B N 1
ATOM 4677 C CA . GLY B 1 240 ? 17.078 -5.395 0.807 1 98.56 240 GLY B CA 1
ATOM 4678 C C . GLY B 1 240 ? 16.016 -6.047 -0.057 1 98.56 240 GLY B C 1
ATOM 4679 O O . GLY B 1 240 ? 15.148 -5.359 -0.616 1 98.56 240 GLY B O 1
ATOM 4680 N N . MET B 1 241 ? 16 -7.367 -0.101 1 98.88 241 MET B N 1
ATOM 4681 C CA . MET B 1 241 ? 15.039 -8.094 -0.912 1 98.88 241 MET B CA 1
ATOM 4682 C C . MET B 1 241 ? 13.641 -8.016 -0.296 1 98.88 241 MET B C 1
ATOM 4684 O O . MET B 1 241 ? 12.641 -7.977 -1.015 1 98.88 241 MET B O 1
ATOM 4688 N N . VAL B 1 242 ? 13.578 -8 1.031 1 98.62 242 VAL B N 1
ATOM 4689 C CA . VAL B 1 242 ? 12.297 -7.832 1.713 1 98.62 242 VAL B CA 1
ATOM 4690 C C . VAL B 1 242 ? 11.68 -6.484 1.342 1 98.62 242 VAL B C 1
ATOM 4692 O O . VAL B 1 242 ? 10.5 -6.406 1.013 1 98.62 242 VAL B O 1
ATOM 4695 N N . ASN B 1 243 ? 12.523 -5.426 1.368 1 98.69 243 ASN B N 1
ATOM 4696 C CA . ASN B 1 243 ? 12.047 -4.102 0.984 1 98.69 243 ASN B CA 1
ATOM 4697 C C . ASN B 1 243 ? 11.633 -4.059 -0.483 1 98.69 243 ASN B C 1
ATOM 4699 O O . ASN B 1 243 ? 10.633 -3.422 -0.83 1 98.69 243 ASN B O 1
ATOM 4703 N N . ALA B 1 244 ? 12.344 -4.797 -1.32 1 98.88 244 ALA B N 1
ATOM 4704 C CA . ALA B 1 244 ? 12.062 -4.832 -2.754 1 98.88 244 ALA B CA 1
ATOM 4705 C C . ALA B 1 244 ? 10.703 -5.461 -3.031 1 98.88 244 ALA B C 1
ATOM 4707 O O . ALA B 1 244 ? 9.906 -4.91 -3.793 1 98.88 244 ALA B O 1
ATOM 4708 N N . ILE B 1 245 ? 10.43 -6.57 -2.373 1 98.81 245 ILE B N 1
ATOM 4709 C CA . ILE B 1 245 ? 9.195 -7.277 -2.686 1 98.81 245 ILE B CA 1
ATOM 4710 C C . ILE B 1 245 ? 8.008 -6.535 -2.074 1 98.81 245 ILE B C 1
ATOM 4712 O O . ILE B 1 245 ? 6.891 -6.609 -2.588 1 98.81 245 ILE B O 1
ATOM 4716 N N . PHE B 1 246 ? 8.227 -5.793 -0.984 1 98.81 246 PHE B N 1
ATOM 4717 C CA . PHE B 1 246 ? 7.156 -4.973 -0.432 1 98.81 246 PHE B CA 1
ATOM 4718 C C . PHE B 1 246 ? 6.754 -3.877 -1.412 1 98.81 246 PHE B C 1
ATOM 4720 O O . PHE B 1 246 ? 5.566 -3.672 -1.669 1 98.81 246 PHE B O 1
ATOM 4727 N N . LEU B 1 247 ? 7.75 -3.16 -2.018 1 98.88 247 LEU B N 1
ATOM 4728 C CA . LEU B 1 247 ? 7.508 -2.152 -3.043 1 98.88 247 LEU B CA 1
ATOM 4729 C C . LEU B 1 247 ? 6.852 -2.773 -4.273 1 98.88 247 LEU B C 1
ATOM 4731 O O . LEU B 1 247 ? 5.828 -2.279 -4.754 1 98.88 247 LEU B O 1
ATOM 4735 N N . GLY B 1 248 ? 7.422 -3.842 -4.727 1 98.81 248 GLY B N 1
ATOM 4736 C CA . GLY B 1 248 ? 6.898 -4.516 -5.902 1 98.81 248 GLY B CA 1
ATOM 4737 C C . GLY B 1 248 ? 5.488 -5.047 -5.707 1 98.81 248 GLY B C 1
ATOM 4738 O O . GLY B 1 248 ? 4.66 -4.977 -6.617 1 98.81 248 GLY B O 1
ATOM 4739 N N . GLY B 1 249 ? 5.262 -5.621 -4.504 1 98.75 249 GLY B N 1
ATOM 4740 C CA . GLY B 1 249 ? 3.936 -6.121 -4.18 1 98.75 249 GLY B CA 1
ATOM 4741 C C . GLY B 1 249 ? 2.865 -5.047 -4.207 1 98.75 249 GLY B C 1
ATOM 4742 O O . GLY B 1 249 ? 1.787 -5.25 -4.77 1 98.75 249 GLY B O 1
ATOM 4743 N N . MET B 1 250 ? 3.191 -3.881 -3.633 1 98.75 250 MET B N 1
ATOM 4744 C CA . MET B 1 250 ? 2.258 -2.76 -3.695 1 98.75 250 MET B CA 1
ATOM 4745 C C . MET B 1 250 ? 2.006 -2.34 -5.141 1 98.75 250 MET B C 1
ATOM 4747 O O . MET B 1 250 ? 0.88 -1.999 -5.504 1 98.75 250 MET B O 1
ATOM 4751 N N . SER B 1 251 ? 3.016 -2.428 -5.926 1 98.69 251 SER B N 1
ATOM 4752 C CA . SER B 1 251 ? 2.924 -1.971 -7.309 1 98.69 251 SER B CA 1
ATOM 4753 C C . SER B 1 251 ? 2.027 -2.887 -8.133 1 98.69 251 SER B C 1
ATOM 4755 O O . SER B 1 251 ? 0.934 -2.49 -8.539 1 98.69 251 SER B O 1
ATOM 4757 N N . PHE B 1 252 ? 2.328 -4.176 -8.234 1 98.31 252 PHE B N 1
ATOM 4758 C CA . PHE B 1 252 ? 1.602 -5.047 -9.148 1 98.31 252 PHE B CA 1
ATOM 4759 C C . PHE B 1 252 ? 0.219 -5.375 -8.594 1 98.31 252 PHE B C 1
ATOM 4761 O O . PHE B 1 252 ? -0.716 -5.629 -9.359 1 98.31 252 PHE B O 1
ATOM 4768 N N . ASN B 1 253 ? 0.081 -5.336 -7.23 1 98.25 253 ASN B N 1
ATOM 4769 C CA . ASN B 1 253 ? -1.228 -5.551 -6.621 1 98.25 253 ASN B CA 1
ATOM 4770 C C . ASN B 1 253 ? -2.246 -4.523 -7.102 1 98.25 253 ASN B C 1
ATOM 4772 O O . ASN B 1 253 ? -3.449 -4.793 -7.109 1 98.25 253 ASN B O 1
ATOM 4776 N N . ASN B 1 254 ? -1.712 -3.34 -7.57 1 98.25 254 ASN B N 1
ATOM 4777 C CA . ASN B 1 254 ? -2.598 -2.215 -7.844 1 98.25 254 ASN B CA 1
ATOM 4778 C C . ASN B 1 254 ? -2.475 -1.741 -9.289 1 98.25 254 ASN B C 1
ATOM 4780 O O . ASN B 1 254 ? -3.211 -0.852 -9.719 1 98.25 254 ASN B O 1
ATOM 4784 N N . ALA B 1 255 ? -1.61 -2.297 -10.047 1 97.25 255 ALA B N 1
ATOM 4785 C CA . ALA B 1 255 ? -1.448 -1.958 -11.461 1 97.25 255 ALA B CA 1
ATOM 4786 C C . ALA B 1 255 ? -1.791 -3.146 -12.352 1 97.25 255 ALA B C 1
ATOM 4788 O O . ALA B 1 255 ? -2.27 -2.969 -13.477 1 97.25 255 ALA B O 1
ATOM 4789 N N . GLY B 1 256 ? -1.394 -4.332 -11.773 1 96.56 256 GLY B N 1
ATOM 4790 C CA . GLY B 1 256 ? -1.595 -5.531 -12.57 1 96.56 256 GLY B CA 1
ATOM 4791 C C . GLY B 1 256 ? -0.297 -6.156 -13.055 1 96.56 256 GLY B C 1
ATOM 4792 O O . GLY B 1 256 ? 0.788 -5.66 -12.734 1 96.56 256 GLY B O 1
ATOM 4793 N N . LEU B 1 257 ? -0.459 -7.273 -13.68 1 97.62 257 LEU B N 1
ATOM 4794 C CA . LEU B 1 257 ? 0.65 -8.031 -14.25 1 97.62 257 LEU B CA 1
ATOM 4795 C C . LEU B 1 257 ? 0.508 -8.156 -15.758 1 97.62 257 LEU B C 1
ATOM 4797 O O . LEU B 1 257 ? 0.056 -7.219 -16.422 1 97.62 257 LEU B O 1
ATOM 4801 N N . GLY B 1 258 ? 1.112 -9.258 -16.328 1 98 258 GLY B N 1
ATOM 4802 C CA . GLY B 1 258 ? 1.068 -9.391 -17.781 1 98 258 GLY B CA 1
ATOM 4803 C C . GLY B 1 258 ? 1.227 -10.82 -18.25 1 98 258 GLY B C 1
ATOM 4804 O O . GLY B 1 258 ? 0.747 -11.758 -17.594 1 98 258 GLY B O 1
ATOM 4805 N N . TYR B 1 259 ? 1.748 -10.93 -19.406 1 98.69 259 TYR B N 1
ATOM 4806 C CA . TYR B 1 259 ? 1.682 -12.188 -20.141 1 98.69 259 TYR B CA 1
ATOM 4807 C C . TYR B 1 259 ? 2.76 -13.156 -19.672 1 98.69 259 TYR B C 1
ATOM 4809 O O . TYR B 1 259 ? 2.688 -14.359 -19.938 1 98.69 259 TYR B O 1
ATOM 4817 N N . VAL B 1 260 ? 3.859 -12.664 -18.984 1 98.75 260 VAL B N 1
ATOM 4818 C CA . VAL B 1 260 ? 4.816 -13.57 -18.359 1 98.75 260 VAL B CA 1
ATOM 4819 C C . VAL B 1 260 ? 4.09 -14.484 -17.375 1 98.75 260 VAL B C 1
ATOM 4821 O O . VAL B 1 260 ? 4.203 -15.711 -17.453 1 98.75 260 VAL B O 1
ATOM 4824 N N . HIS B 1 261 ? 3.279 -13.859 -16.531 1 98.31 261 HIS B N 1
ATOM 4825 C CA . HIS B 1 261 ? 2.543 -14.633 -15.531 1 98.31 261 HIS B CA 1
ATOM 4826 C C . HIS B 1 261 ? 1.508 -15.539 -16.188 1 98.31 261 HIS B C 1
ATOM 4828 O O . HIS B 1 261 ? 1.334 -16.688 -15.781 1 98.31 261 HIS B O 1
ATOM 4834 N N . SER B 1 262 ? 0.868 -14.992 -17.188 1 97.62 262 SER B N 1
ATOM 4835 C CA . SER B 1 262 ? -0.138 -15.781 -17.906 1 97.62 262 SER B CA 1
ATOM 4836 C C . SER B 1 262 ? 0.443 -17.094 -18.406 1 97.62 262 SER B C 1
ATOM 4838 O O . SER B 1 262 ? -0.178 -18.156 -18.266 1 97.62 262 SER B O 1
ATOM 4840 N N . MET B 1 263 ? 1.589 -17.047 -18.938 1 98.25 263 MET B N 1
ATOM 4841 C CA . MET B 1 263 ? 2.227 -18.234 -19.5 1 98.25 263 MET B CA 1
ATOM 4842 C C . MET B 1 263 ? 2.84 -19.094 -18.406 1 98.25 263 MET B C 1
ATOM 4844 O O . MET B 1 263 ? 2.764 -20.328 -18.453 1 98.25 263 MET B O 1
ATOM 4848 N N . ALA B 1 264 ? 3.453 -18.469 -17.422 1 97.56 264 ALA B N 1
ATOM 4849 C CA . ALA B 1 264 ? 4.105 -19.188 -16.344 1 97.56 264 ALA B CA 1
ATOM 4850 C C . ALA B 1 264 ? 3.098 -20.031 -15.562 1 97.56 264 ALA B C 1
ATOM 4852 O O . ALA B 1 264 ? 3.418 -21.125 -15.109 1 97.56 264 ALA B O 1
ATOM 4853 N N . HIS B 1 265 ? 1.885 -19.516 -15.398 1 95.81 265 HIS B N 1
ATOM 4854 C CA . HIS B 1 265 ? 0.844 -20.25 -14.68 1 95.81 265 HIS B CA 1
ATOM 4855 C C . HIS B 1 265 ? 0.581 -21.609 -15.312 1 95.81 265 HIS B C 1
ATOM 4857 O O . HIS B 1 265 ? 0.355 -22.594 -14.609 1 95.81 265 HIS B O 1
ATOM 4863 N N . GLN B 1 266 ? 0.646 -21.688 -16.625 1 95.88 266 GLN B N 1
ATOM 4864 C CA . GLN B 1 266 ? 0.346 -22.922 -17.328 1 95.88 266 GLN B CA 1
ATOM 4865 C C . GLN B 1 266 ? 1.454 -23.953 -17.141 1 95.88 266 GLN B C 1
ATOM 4867 O O . GLN B 1 266 ? 1.181 -25.141 -16.969 1 95.88 266 GLN B O 1
ATOM 4872 N N . LEU B 1 267 ? 2.705 -23.469 -17.141 1 95.12 267 LEU B N 1
ATOM 4873 C CA . LEU B 1 267 ? 3.842 -24.359 -16.906 1 95.12 267 LEU B CA 1
ATOM 4874 C C . LEU B 1 267 ? 3.775 -24.984 -15.516 1 95.12 267 LEU B C 1
ATOM 4876 O O . LEU B 1 267 ? 4.051 -26.172 -15.352 1 95.12 267 LEU B O 1
ATOM 4880 N N . GLY B 1 268 ? 3.41 -24.188 -14.57 1 90.31 268 GLY B N 1
ATOM 4881 C CA . GLY B 1 268 ? 3.256 -24.703 -13.219 1 90.31 268 GLY B CA 1
ATOM 4882 C C . GLY B 1 268 ? 2.117 -25.688 -13.078 1 90.31 268 GLY B C 1
ATOM 4883 O O . GLY B 1 268 ? 2.264 -26.719 -12.414 1 90.31 268 GLY B O 1
ATOM 4884 N N . ALA B 1 269 ? 1.031 -25.391 -13.695 1 89.75 269 ALA B N 1
ATOM 4885 C CA . ALA B 1 269 ? -0.168 -26.219 -13.562 1 89.75 269 ALA B CA 1
ATOM 4886 C C . ALA B 1 269 ? 0.033 -27.578 -14.203 1 89.75 269 ALA B C 1
ATOM 4888 O O . ALA B 1 269 ? -0.429 -28.594 -13.68 1 89.75 269 ALA B O 1
ATOM 4889 N N . VAL B 1 270 ? 0.748 -27.656 -15.312 1 91.38 270 VAL B N 1
ATOM 4890 C CA . VAL B 1 270 ? 0.826 -28.875 -16.109 1 91.38 270 VAL B CA 1
ATOM 4891 C C . VAL B 1 270 ? 2.088 -29.641 -15.75 1 91.38 270 VAL B C 1
ATOM 4893 O O . VAL B 1 270 ? 2.059 -30.875 -15.648 1 91.38 270 VAL B O 1
ATOM 4896 N N . TYR B 1 271 ? 3.164 -28.922 -15.469 1 92 271 TYR B N 1
ATOM 4897 C CA . TYR B 1 271 ? 4.438 -29.609 -15.312 1 92 271 TYR B CA 1
ATOM 4898 C C . TYR B 1 271 ? 4.977 -29.469 -13.898 1 92 271 TYR B C 1
ATOM 4900 O O . TYR B 1 271 ? 6.086 -29.906 -13.594 1 92 271 TYR B O 1
ATOM 4908 N N . ASN B 1 272 ? 4.25 -28.766 -13.055 1 89.5 272 ASN B N 1
ATOM 4909 C CA . ASN B 1 272 ? 4.586 -28.578 -11.648 1 89.5 272 ASN B CA 1
ATOM 4910 C C . ASN B 1 272 ? 5.957 -27.938 -11.477 1 89.5 272 ASN B C 1
ATOM 4912 O O . ASN B 1 272 ? 6.723 -28.312 -10.594 1 89.5 272 ASN B O 1
ATOM 4916 N N . LEU B 1 273 ? 6.301 -27.078 -12.383 1 91.06 273 LEU B N 1
ATOM 4917 C CA . LEU B 1 273 ? 7.547 -26.312 -12.32 1 91.06 273 LEU B CA 1
ATOM 4918 C C . LEU B 1 273 ? 7.434 -25.172 -11.32 1 91.06 273 LEU B C 1
ATOM 4920 O O . LEU B 1 273 ? 6.344 -24.641 -11.109 1 91.06 273 LEU B O 1
ATOM 4924 N N . PRO B 1 274 ? 8.539 -24.828 -10.633 1 90.31 274 PRO B N 1
ATOM 4925 C CA . PRO B 1 274 ? 8.5 -23.672 -9.734 1 90.31 274 PRO B CA 1
ATOM 4926 C C . PRO B 1 274 ? 8.133 -22.375 -10.445 1 90.31 274 PRO B C 1
ATOM 4928 O O . PRO B 1 274 ? 8.734 -22.031 -11.469 1 90.31 274 PRO B O 1
ATOM 4931 N N . HIS B 1 275 ? 7.184 -21.703 -9.898 1 92.88 275 HIS B N 1
ATOM 4932 C CA . HIS B 1 275 ? 6.59 -20.516 -10.508 1 92.88 275 HIS B CA 1
ATOM 4933 C C . HIS B 1 275 ? 7.656 -19.484 -10.836 1 92.88 275 HIS B C 1
ATOM 4935 O O . HIS B 1 275 ? 7.676 -18.938 -11.945 1 92.88 275 HIS B O 1
ATOM 4941 N N . GLY B 1 276 ? 8.609 -19.234 -9.93 1 95 276 GLY B N 1
ATOM 4942 C CA . GLY B 1 276 ? 9.625 -18.203 -10.102 1 95 276 GLY B CA 1
ATOM 4943 C C . GLY B 1 276 ? 10.578 -18.5 -11.242 1 95 276 GLY B C 1
ATOM 4944 O O . GLY B 1 276 ? 11.039 -17.594 -11.93 1 95 276 GLY B O 1
ATOM 4945 N N . VAL B 1 277 ? 10.906 -19.781 -11.398 1 96.25 277 VAL B N 1
ATOM 4946 C CA . VAL B 1 277 ? 11.789 -20.188 -12.484 1 96.25 277 VAL B CA 1
ATOM 4947 C C . VAL B 1 277 ? 11.094 -19.953 -13.828 1 96.25 277 VAL B C 1
ATOM 4949 O O . VAL B 1 277 ? 11.695 -19.422 -14.758 1 96.25 277 VAL B O 1
ATOM 4952 N N . CYS B 1 278 ? 9.812 -20.328 -13.867 1 96.62 278 CYS B N 1
ATOM 4953 C CA . CYS B 1 278 ? 9.039 -20.156 -15.094 1 96.62 278 CYS B CA 1
ATOM 4954 C C . CYS B 1 278 ? 8.953 -18.672 -15.469 1 96.62 278 CYS B C 1
ATOM 4956 O O . CYS B 1 278 ? 9.164 -18.312 -16.625 1 96.62 278 CYS B O 1
ATOM 4958 N N . CYS B 1 279 ? 8.672 -17.844 -14.516 1 98 279 CYS B N 1
ATOM 4959 C CA . CYS B 1 279 ? 8.586 -16.406 -14.75 1 98 279 CYS B CA 1
ATOM 4960 C C . CYS B 1 279 ? 9.922 -15.844 -15.234 1 98 279 CYS B C 1
ATOM 4962 O O . CYS B 1 279 ? 9.953 -15.055 -16.188 1 98 279 CYS B O 1
ATOM 4964 N N . ALA B 1 280 ? 10.977 -16.281 -14.594 1 97.81 280 ALA B N 1
ATOM 4965 C CA . ALA B 1 280 ? 12.305 -15.797 -14.938 1 97.81 280 ALA B CA 1
ATOM 4966 C C . ALA B 1 280 ? 12.664 -16.156 -16.375 1 97.81 280 ALA B C 1
ATOM 4968 O O . ALA B 1 280 ? 13.234 -15.336 -17.109 1 97.81 280 ALA B O 1
ATOM 4969 N N . MET B 1 281 ? 12.344 -17.359 -16.781 1 97.88 281 MET B N 1
ATOM 4970 C CA . MET B 1 281 ? 12.672 -17.828 -18.125 1 97.88 281 MET B CA 1
ATOM 4971 C C . MET B 1 281 ? 11.867 -17.078 -19.172 1 97.88 281 MET B C 1
ATOM 4973 O O . MET B 1 281 ? 12.375 -16.766 -20.25 1 97.88 281 MET B O 1
ATOM 4977 N N . LEU B 1 282 ? 10.648 -16.766 -18.844 1 98.62 282 LEU B N 1
ATOM 4978 C CA . LEU B 1 282 ? 9.719 -16.172 -19.797 1 98.62 282 LEU B CA 1
ATOM 4979 C C . LEU B 1 282 ? 9.914 -14.664 -19.859 1 98.62 282 LEU B C 1
ATOM 4981 O O . LEU B 1 282 ? 9.523 -14.031 -20.844 1 98.62 282 LEU B O 1
ATOM 4985 N N . LEU B 1 283 ? 10.477 -14.062 -18.828 1 98.75 283 LEU B N 1
ATOM 4986 C CA . LEU B 1 283 ? 10.531 -12.609 -18.656 1 98.75 283 LEU B CA 1
ATOM 4987 C C . LEU B 1 283 ? 11.188 -11.945 -19.859 1 98.75 283 LEU B C 1
ATOM 4989 O O . LEU B 1 283 ? 10.578 -11.102 -20.531 1 98.75 283 LEU B O 1
ATOM 4993 N N . PRO B 1 284 ? 12.422 -12.336 -20.281 1 98.25 284 PRO B N 1
ATOM 4994 C CA . PRO B 1 284 ? 13.039 -11.664 -21.422 1 98.25 284 PRO B CA 1
ATOM 4995 C C . PRO B 1 284 ? 12.312 -11.945 -22.734 1 98.25 284 PRO B C 1
ATOM 4997 O O . PRO B 1 284 ? 12.258 -11.078 -23.625 1 98.25 284 PRO B O 1
ATOM 5000 N N . VAL B 1 285 ? 11.656 -13.109 -22.875 1 98.19 285 VAL B N 1
ATOM 5001 C CA . VAL B 1 285 ? 10.961 -13.5 -24.094 1 98.19 285 VAL B CA 1
ATOM 5002 C C . VAL B 1 285 ? 9.766 -12.57 -24.312 1 98.19 285 VAL B C 1
ATOM 5004 O O . VAL B 1 285 ? 9.625 -11.984 -25.391 1 98.19 285 VAL B O 1
ATOM 5007 N N . ILE B 1 286 ? 8.969 -12.422 -23.312 1 98.69 286 ILE B N 1
ATOM 5008 C CA . ILE B 1 286 ? 7.738 -11.656 -23.422 1 98.69 286 ILE B CA 1
ATOM 5009 C C . ILE B 1 286 ? 8.062 -10.164 -23.484 1 98.69 286 ILE B C 1
ATOM 5011 O O . ILE B 1 286 ? 7.461 -9.422 -24.266 1 98.69 286 ILE B O 1
ATOM 5015 N N . GLU B 1 287 ? 9 -9.734 -22.688 1 98.5 287 GLU B N 1
ATOM 5016 C CA . GLU B 1 287 ? 9.305 -8.312 -22.625 1 98.5 287 GLU B CA 1
ATOM 5017 C C . GLU B 1 287 ? 9.945 -7.824 -23.906 1 98.5 287 GLU B C 1
ATOM 5019 O O . GLU B 1 287 ? 9.773 -6.668 -24.297 1 98.5 287 GLU B O 1
ATOM 5024 N N . ARG B 1 288 ? 10.695 -8.695 -24.641 1 97.81 288 ARG B N 1
ATOM 5025 C CA . ARG B 1 288 ? 11.188 -8.336 -25.953 1 97.81 288 ARG B CA 1
ATOM 5026 C C . ARG B 1 288 ? 10.031 -7.988 -26.891 1 97.81 288 ARG B C 1
ATOM 5028 O O . ARG B 1 288 ? 10.133 -7.039 -27.672 1 97.81 288 ARG B O 1
ATOM 5035 N N . GLU B 1 289 ? 9.016 -8.727 -26.812 1 98 289 GLU B N 1
ATOM 5036 C CA . GLU B 1 289 ? 7.855 -8.469 -27.656 1 98 289 GLU B CA 1
ATOM 5037 C C . GLU B 1 289 ? 7.094 -7.23 -27.188 1 98 289 GLU B C 1
ATOM 5039 O O . GLU B 1 289 ? 6.645 -6.422 -28 1 98 289 GLU B O 1
ATOM 5044 N N . ASN B 1 290 ? 6.902 -7.125 -25.875 1 98.31 290 ASN B N 1
ATOM 5045 C CA . ASN B 1 290 ? 6.246 -5.945 -25.328 1 98.31 290 ASN B CA 1
ATOM 5046 C C . ASN B 1 290 ? 6.977 -4.664 -25.719 1 98.31 290 ASN B C 1
ATOM 5048 O O . ASN B 1 290 ? 6.344 -3.641 -25.984 1 98.31 290 ASN B O 1
ATOM 5052 N N . ALA B 1 291 ? 8.312 -4.719 -25.75 1 97.69 291 ALA B N 1
ATOM 5053 C CA . ALA B 1 291 ? 9.133 -3.553 -26.047 1 97.69 291 ALA B CA 1
ATOM 5054 C C . ALA B 1 291 ? 8.883 -3.055 -27.469 1 97.69 291 ALA B C 1
ATOM 5056 O O . ALA B 1 291 ? 9.031 -1.864 -27.75 1 97.69 291 ALA B O 1
ATOM 5057 N N . LYS B 1 292 ? 8.422 -3.928 -28.391 1 96.88 292 LYS B N 1
ATOM 5058 C CA . LYS B 1 292 ? 8.102 -3.543 -29.766 1 96.88 292 LYS B CA 1
ATOM 5059 C C . LYS B 1 292 ? 6.805 -2.738 -29.812 1 96.88 292 LYS B C 1
ATOM 5061 O O . LYS B 1 292 ? 6.629 -1.9 -30.703 1 96.88 292 LYS B O 1
ATOM 5066 N N . ARG B 1 293 ? 5.992 -3.041 -28.859 1 95.94 293 ARG B N 1
ATOM 5067 C CA . ARG B 1 293 ? 4.66 -2.449 -28.875 1 95.94 293 ARG B CA 1
ATOM 5068 C C . ARG B 1 293 ? 4.602 -1.192 -28.016 1 95.94 293 ARG B C 1
ATOM 5070 O O . ARG B 1 293 ? 3.912 -0.23 -28.359 1 95.94 293 ARG B O 1
ATOM 5077 N N . VAL B 1 294 ? 5.246 -1.204 -26.922 1 96.56 294 VAL B N 1
ATOM 5078 C CA . VAL B 1 294 ? 5.223 -0.069 -26 1 96.56 294 VAL B CA 1
ATOM 5079 C C . VAL B 1 294 ? 6.645 0.272 -25.562 1 96.56 294 VAL B C 1
ATOM 5081 O O . VAL B 1 294 ? 6.941 0.307 -24.375 1 96.56 294 VAL B O 1
ATOM 5084 N N . PRO B 1 295 ? 7.535 0.714 -26.484 1 96.38 295 PRO B N 1
ATOM 5085 C CA . PRO B 1 295 ? 8.938 0.968 -26.156 1 96.38 295 PRO B CA 1
ATOM 5086 C C . PRO B 1 295 ? 9.109 2.049 -25.094 1 96.38 295 PRO B C 1
ATOM 5088 O O . PRO B 1 295 ? 10.062 2.008 -24.312 1 96.38 295 PRO B O 1
ATOM 5091 N N . GLU B 1 296 ? 8.203 2.963 -24.984 1 96.12 296 GLU B N 1
ATOM 5092 C CA . GLU B 1 296 ? 8.312 4.066 -24.047 1 96.12 296 GLU B CA 1
ATOM 5093 C C . GLU B 1 296 ? 8.227 3.568 -22.594 1 96.12 296 GLU B C 1
ATOM 5095 O O . GLU B 1 296 ? 8.836 4.152 -21.703 1 96.12 296 GLU B O 1
ATOM 5100 N N . ALA B 1 297 ? 7.543 2.543 -22.359 1 95.75 297 ALA B N 1
ATOM 5101 C CA . ALA B 1 297 ? 7.387 1.985 -21.016 1 95.75 297 ALA B CA 1
ATOM 5102 C C . ALA B 1 297 ? 8.711 1.419 -20.5 1 95.75 297 ALA B C 1
ATOM 5104 O O . ALA B 1 297 ? 8.914 1.311 -19.297 1 95.75 297 ALA B O 1
ATOM 5105 N N . PHE B 1 298 ? 9.609 1.094 -21.375 1 97.94 298 PHE B N 1
ATOM 5106 C CA . PHE B 1 298 ? 10.852 0.44 -20.984 1 97.94 298 PHE B CA 1
ATOM 5107 C C . PHE B 1 298 ? 11.906 1.469 -20.594 1 97.94 298 PHE B C 1
ATOM 5109 O O . PHE B 1 298 ? 12.953 1.113 -20.047 1 97.94 298 PHE B O 1
ATOM 5116 N N . ARG B 1 299 ? 11.617 2.781 -20.844 1 97.5 299 ARG B N 1
ATOM 5117 C CA . ARG B 1 299 ? 12.508 3.826 -20.359 1 97.5 299 ARG B CA 1
ATOM 5118 C C . ARG B 1 299 ? 12.641 3.758 -18.828 1 97.5 299 ARG B C 1
ATOM 5120 O O . ARG B 1 299 ? 13.75 3.85 -18.297 1 97.5 299 ARG B O 1
ATOM 5127 N N . ASN B 1 300 ? 11.523 3.512 -18.156 1 97.56 300 ASN B N 1
ATOM 5128 C CA . ASN B 1 300 ? 11.531 3.4 -16.703 1 97.56 300 ASN B CA 1
ATOM 5129 C C . ASN B 1 300 ? 12.25 2.135 -16.234 1 97.56 300 ASN B C 1
ATOM 5131 O O . ASN B 1 300 ? 12.93 2.141 -15.211 1 97.56 300 ASN B O 1
ATOM 5135 N N . VAL B 1 301 ? 12.078 1.06 -16.969 1 98.56 301 VAL B N 1
ATOM 5136 C CA . VAL B 1 301 ? 12.75 -0.189 -16.625 1 98.56 301 VAL B CA 1
ATOM 5137 C C . VAL B 1 301 ? 14.258 -0.013 -16.734 1 98.56 301 VAL B C 1
ATOM 5139 O O . VAL B 1 301 ? 15.008 -0.414 -15.844 1 98.56 301 VAL B O 1
ATOM 5142 N N . ALA B 1 302 ? 14.633 0.592 -17.859 1 98.62 302 ALA B N 1
ATOM 5143 C CA . ALA B 1 302 ? 16.062 0.835 -18.094 1 98.62 302 ALA B CA 1
ATOM 5144 C C . ALA B 1 302 ? 16.656 1.732 -17.016 1 98.62 302 ALA B C 1
ATOM 5146 O O . ALA B 1 302 ? 17.734 1.459 -16.5 1 98.62 302 ALA B O 1
ATOM 5147 N N . LYS B 1 303 ? 15.922 2.779 -16.719 1 97.38 303 LYS B N 1
ATOM 5148 C CA . LYS B 1 303 ? 16.359 3.691 -15.656 1 97.38 303 LYS B CA 1
ATOM 5149 C C . LYS B 1 303 ? 16.516 2.957 -14.328 1 97.38 303 LYS B C 1
ATOM 5151 O O . LYS B 1 303 ? 17.531 3.121 -13.648 1 97.38 303 LYS B O 1
ATOM 5156 N N . ALA B 1 304 ? 15.602 2.162 -13.953 1 98 304 ALA B N 1
ATOM 5157 C CA . ALA B 1 304 ? 15.617 1.408 -12.703 1 98 304 ALA B CA 1
ATOM 5158 C C . ALA B 1 304 ? 16.797 0.438 -12.664 1 98 304 ALA B C 1
ATOM 5160 O O . ALA B 1 304 ? 17.344 0.152 -11.602 1 98 304 ALA B O 1
ATOM 5161 N N . LEU B 1 305 ? 17.141 -0.04 -13.859 1 98.38 305 LEU B N 1
ATOM 5162 C CA . LEU B 1 305 ? 18.234 -1 -13.953 1 98.38 305 LEU B CA 1
ATOM 5163 C C . LEU B 1 305 ? 19.562 -0.284 -14.062 1 98.38 305 LEU B C 1
ATOM 5165 O O . LEU B 1 305 ? 20.609 -0.927 -14.227 1 98.38 305 LEU B O 1
ATOM 5169 N N . GLY B 1 306 ? 19.578 1.074 -14.086 1 95.62 306 GLY B N 1
ATOM 5170 C CA . GLY B 1 306 ? 20.828 1.788 -13.891 1 95.62 306 GLY B CA 1
ATOM 5171 C C . GLY B 1 306 ? 21.25 2.594 -15.109 1 95.62 306 GLY B C 1
ATOM 5172 O O . GLY B 1 306 ? 22.328 3.186 -15.125 1 95.62 306 GLY B O 1
ATOM 5173 N N . LEU B 1 307 ? 20.375 2.652 -16.125 1 96.88 307 LEU B N 1
ATOM 5174 C CA . LEU B 1 307 ? 20.719 3.414 -17.312 1 96.88 307 LEU B CA 1
ATOM 5175 C C . LEU B 1 307 ? 20.375 4.887 -17.141 1 96.88 307 LEU B C 1
ATOM 5177 O O . LEU B 1 307 ? 19.312 5.219 -16.609 1 96.88 307 LEU B O 1
ATOM 5181 N N . HIS B 1 308 ? 21.297 5.801 -17.5 1 95.44 308 HIS B N 1
ATOM 5182 C CA . HIS B 1 308 ? 20.938 7.199 -17.688 1 95.44 308 HIS B CA 1
ATOM 5183 C C . HIS B 1 308 ? 20.141 7.398 -18.984 1 95.44 308 HIS B C 1
ATOM 5185 O O . HIS B 1 308 ? 20.734 7.438 -20.062 1 95.44 308 HIS B O 1
ATOM 5191 N N . VAL B 1 309 ? 18.891 7.609 -18.891 1 96.25 309 VAL B N 1
ATOM 5192 C CA . VAL B 1 309 ? 17.984 7.465 -20.031 1 96.25 309 VAL B CA 1
ATOM 5193 C C . VAL B 1 309 ? 17.938 8.773 -20.828 1 96.25 309 VAL B C 1
ATOM 5195 O O . VAL B 1 309 ? 17.422 8.812 -21.938 1 96.25 309 VAL B O 1
ATOM 5198 N N . GLU B 1 310 ? 18.438 9.852 -20.234 1 93.94 310 GLU B N 1
ATOM 5199 C CA . GLU B 1 310 ? 18.422 11.125 -20.953 1 93.94 310 GLU B CA 1
ATOM 5200 C C . GLU B 1 310 ? 19.172 11.016 -22.281 1 93.94 310 GLU B C 1
ATOM 5202 O O . GLU B 1 310 ? 20.281 10.508 -22.344 1 93.94 310 GLU B O 1
ATOM 5207 N N . GLY B 1 311 ? 18.516 11.461 -23.375 1 95.5 311 GLY B N 1
ATOM 5208 C CA . GLY B 1 311 ? 19.125 11.453 -24.688 1 95.5 311 GLY B CA 1
ATOM 5209 C C . GLY B 1 311 ? 19.078 10.102 -25.359 1 95.5 311 GLY B C 1
ATOM 5210 O O . GLY B 1 311 ? 19.578 9.938 -26.484 1 95.5 311 GLY B O 1
ATOM 5211 N N . LYS B 1 312 ? 18.547 9.125 -24.719 1 97.5 312 LYS B N 1
ATOM 5212 C CA . LYS B 1 312 ? 18.422 7.793 -25.297 1 97.5 312 LYS B CA 1
ATOM 5213 C C . LYS B 1 312 ? 17.047 7.59 -25.938 1 97.5 312 LYS B C 1
ATOM 5215 O O . LYS B 1 312 ? 16.047 8.133 -25.469 1 97.5 312 LYS B O 1
ATOM 5220 N N . SER B 1 313 ? 17.094 6.875 -27 1 97.94 313 SER B N 1
ATOM 5221 C CA . SER B 1 313 ? 15.82 6.52 -27.625 1 97.94 313 SER B CA 1
ATOM 5222 C C . SER B 1 313 ? 15.094 5.449 -26.828 1 97.94 313 SER B C 1
ATOM 5224 O O . SER B 1 313 ? 15.703 4.754 -26 1 97.94 313 SER B O 1
ATOM 5226 N N . ASP B 1 314 ? 13.828 5.312 -27.031 1 97.81 314 ASP B N 1
ATOM 5227 C CA . ASP B 1 314 ? 13.039 4.266 -26.375 1 97.81 314 ASP B CA 1
ATOM 5228 C C . ASP B 1 314 ? 13.594 2.881 -26.703 1 97.81 314 ASP B C 1
ATOM 5230 O O . ASP B 1 314 ? 13.641 2.008 -25.844 1 97.81 314 ASP B O 1
ATOM 5234 N N . GLN B 1 315 ? 14.047 2.705 -27.906 1 97.06 315 GLN B N 1
ATOM 5235 C CA . GLN B 1 315 ? 14.586 1.419 -28.344 1 97.06 315 GLN B CA 1
ATOM 5236 C C . GLN B 1 315 ? 15.891 1.092 -27.609 1 97.06 315 GLN B C 1
ATOM 5238 O O . GLN B 1 315 ? 16.109 -0.054 -27.219 1 97.06 315 GLN B O 1
ATOM 5243 N N . GLU B 1 316 ? 16.719 2.084 -27.469 1 98.19 316 GLU B N 1
ATOM 5244 C CA . GLU B 1 316 ? 17.953 1.889 -26.719 1 98.19 316 GLU B CA 1
ATOM 5245 C C . GLU B 1 316 ? 17.672 1.482 -25.266 1 98.19 316 GLU B C 1
ATOM 5247 O O . GLU B 1 316 ? 18.359 0.611 -24.719 1 98.19 316 GLU B O 1
ATOM 5252 N N . CYS B 1 317 ? 16.672 2.131 -24.703 1 98.38 317 CYS B N 1
ATOM 5253 C CA . CYS B 1 317 ? 16.281 1.812 -23.344 1 98.38 317 CYS B CA 1
ATOM 5254 C C . CYS B 1 317 ? 15.75 0.386 -23.25 1 98.38 317 CYS B C 1
ATOM 5256 O O . CYS B 1 317 ? 16.094 -0.349 -22.312 1 98.38 317 CYS B O 1
ATOM 5258 N N . ALA B 1 318 ? 14.938 0.02 -24.188 1 98.06 318 ALA B N 1
ATOM 5259 C CA . ALA B 1 318 ? 14.375 -1.326 -24.203 1 98.06 318 ALA B CA 1
ATOM 5260 C C . ALA B 1 318 ? 15.469 -2.379 -24.344 1 98.06 318 ALA B C 1
ATOM 5262 O O . ALA B 1 318 ? 15.461 -3.389 -23.641 1 98.06 318 ALA B O 1
ATOM 5263 N N . ASP B 1 319 ? 16.406 -2.18 -25.266 1 98.25 319 ASP B N 1
ATOM 5264 C CA . ASP B 1 319 ? 17.5 -3.113 -25.5 1 98.25 319 ASP B CA 1
ATOM 5265 C C . ASP B 1 319 ? 18.344 -3.285 -24.234 1 98.25 319 ASP B C 1
ATOM 5267 O O . ASP B 1 319 ? 18.719 -4.406 -23.875 1 98.25 319 ASP B O 1
ATOM 5271 N N . TYR B 1 320 ? 18.625 -2.166 -23.609 1 98.62 320 TYR B N 1
ATOM 5272 C CA . TYR B 1 320 ? 19.406 -2.203 -22.375 1 98.62 320 TYR B CA 1
ATOM 5273 C C . TYR B 1 320 ? 18.656 -2.979 -21.281 1 98.62 320 TYR B C 1
ATOM 5275 O O . TYR B 1 320 ? 19.25 -3.816 -20.594 1 98.62 320 TYR B O 1
ATOM 5283 N N . ALA B 1 321 ? 17.375 -2.682 -21.125 1 98.62 321 ALA B N 1
ATOM 5284 C CA . ALA B 1 321 ? 16.562 -3.332 -20.094 1 98.62 321 ALA B CA 1
ATOM 5285 C C . ALA B 1 321 ? 16.562 -4.848 -20.281 1 98.62 321 ALA B C 1
ATOM 5287 O O . ALA B 1 321 ? 16.781 -5.594 -19.328 1 98.62 321 ALA B O 1
ATOM 5288 N N . ILE B 1 322 ? 16.359 -5.289 -21.516 1 98.25 322 ILE B N 1
ATOM 5289 C CA . ILE B 1 322 ? 16.281 -6.715 -21.812 1 98.25 322 ILE B CA 1
ATOM 5290 C C . ILE B 1 322 ? 17.641 -7.371 -21.547 1 98.25 322 ILE B C 1
ATOM 5292 O O . ILE B 1 322 ? 17.703 -8.438 -20.938 1 98.25 322 ILE B O 1
ATOM 5296 N N . ALA B 1 323 ? 18.672 -6.766 -21.953 1 98.5 323 ALA B N 1
ATOM 5297 C CA . ALA B 1 323 ? 20.016 -7.297 -21.734 1 98.5 323 ALA B CA 1
ATOM 5298 C C . ALA B 1 323 ? 20.328 -7.441 -20.25 1 98.5 323 ALA B C 1
ATOM 5300 O O . ALA B 1 323 ? 20.922 -8.438 -19.828 1 98.5 323 ALA B O 1
ATOM 5301 N N . GLU B 1 324 ? 19.969 -6.41 -19.484 1 98.69 324 GLU B N 1
ATOM 5302 C CA . GLU B 1 324 ? 20.234 -6.441 -18.047 1 98.69 324 GLU B CA 1
ATOM 5303 C C . GLU B 1 324 ? 19.406 -7.52 -17.359 1 98.69 324 GLU B C 1
ATOM 5305 O O . GLU B 1 324 ? 19.875 -8.141 -16.406 1 98.69 324 GLU B O 1
ATOM 5310 N N . ILE B 1 325 ? 18.188 -7.734 -17.797 1 98.44 325 ILE B N 1
ATOM 5311 C CA . ILE B 1 325 ? 17.344 -8.789 -17.266 1 98.44 325 ILE B CA 1
ATOM 5312 C C . ILE B 1 325 ? 17.984 -10.148 -17.516 1 98.44 325 ILE B C 1
ATOM 5314 O O . ILE B 1 325 ? 18.078 -10.984 -16.609 1 98.44 325 ILE B O 1
ATOM 5318 N N . GLU B 1 326 ? 18.422 -10.367 -18.719 1 98.06 326 GLU B N 1
ATOM 5319 C CA . GLU B 1 326 ? 19.078 -11.625 -19.078 1 98.06 326 GLU B CA 1
ATOM 5320 C C . GLU B 1 326 ? 20.359 -11.828 -18.281 1 98.06 326 GLU B C 1
ATOM 5322 O O . GLU B 1 326 ? 20.625 -12.938 -17.812 1 98.06 326 GLU B O 1
ATOM 5327 N N . LYS B 1 327 ? 21.109 -10.766 -18.156 1 98.44 327 LYS B N 1
ATOM 5328 C CA . LYS B 1 327 ? 22.344 -10.828 -17.391 1 98.44 327 LYS B CA 1
ATOM 5329 C C . LYS B 1 327 ? 22.078 -11.211 -15.938 1 98.44 327 LYS B C 1
ATOM 5331 O O . LYS B 1 327 ? 22.797 -12.023 -15.359 1 98.44 327 LYS B O 1
ATOM 5336 N N . LEU B 1 328 ? 21.094 -10.602 -15.352 1 98.62 328 LEU B N 1
ATOM 5337 C CA . LEU B 1 328 ? 20.75 -10.898 -13.961 1 98.62 328 LEU B CA 1
ATOM 5338 C C . LEU B 1 328 ? 20.297 -12.352 -13.812 1 98.62 328 LEU B C 1
ATOM 5340 O O . LEU B 1 328 ? 20.672 -13.023 -12.852 1 98.62 328 LEU B O 1
ATOM 5344 N N . SER B 1 329 ? 19.484 -12.812 -14.727 1 98.12 329 SER B N 1
ATOM 5345 C CA . SER B 1 329 ? 19.016 -14.195 -14.727 1 98.12 329 SER B CA 1
ATOM 5346 C C . SER B 1 329 ? 20.203 -15.164 -14.75 1 98.12 329 SER B C 1
ATOM 5348 O O . SER B 1 329 ? 20.203 -16.172 -14.031 1 98.12 329 SER B O 1
ATOM 5350 N N . GLU B 1 330 ? 21.141 -14.906 -15.57 1 97.81 330 GLU B N 1
ATOM 5351 C CA . GLU B 1 330 ? 22.344 -15.727 -15.664 1 97.81 330 GLU B CA 1
ATOM 5352 C C . GLU B 1 330 ? 23.156 -15.672 -14.367 1 97.81 330 GLU B C 1
ATOM 5354 O O . GLU B 1 330 ? 23.625 -16.703 -13.891 1 97.81 330 GLU B O 1
ATOM 5359 N N . THR B 1 331 ? 23.312 -14.469 -13.867 1 98.44 331 THR B N 1
ATOM 5360 C CA . THR B 1 331 ? 24.109 -14.234 -12.664 1 98.44 331 THR B CA 1
ATOM 5361 C C . THR B 1 331 ? 23.562 -15.047 -11.492 1 98.44 331 THR B C 1
ATOM 5363 O O . THR B 1 331 ? 24.328 -15.594 -10.695 1 98.44 331 THR B O 1
ATOM 5366 N N . VAL B 1 332 ? 22.234 -15.188 -11.422 1 98.31 332 VAL B N 1
ATOM 5367 C CA . VAL B 1 332 ? 21.656 -15.82 -10.242 1 98.31 332 VAL B CA 1
ATOM 5368 C C . VAL B 1 332 ? 21.359 -17.297 -10.531 1 98.31 332 VAL B C 1
ATOM 5370 O O . VAL B 1 332 ? 20.812 -18 -9.68 1 98.31 332 VAL B O 1
ATOM 5373 N N . GLY B 1 333 ? 21.609 -17.734 -11.711 1 97.62 333 GLY B N 1
ATOM 5374 C CA . GLY B 1 333 ? 21.625 -19.172 -12 1 97.62 333 GLY B CA 1
ATOM 5375 C C . GLY B 1 333 ? 20.281 -19.703 -12.445 1 97.62 333 GLY B C 1
ATOM 5376 O O . GLY B 1 333 ? 19.938 -20.859 -12.148 1 97.62 333 GLY B O 1
ATOM 5377 N N . ILE B 1 334 ? 19.5 -18.969 -13.148 1 97.62 334 ILE B N 1
ATOM 5378 C CA . ILE B 1 334 ? 18.234 -19.438 -13.68 1 97.62 334 ILE B CA 1
ATOM 5379 C C . ILE B 1 334 ? 18.484 -20.328 -14.898 1 97.62 334 ILE B C 1
ATOM 5381 O O . ILE B 1 334 ? 19.266 -19.969 -15.781 1 97.62 334 ILE B O 1
ATOM 5385 N N . PRO B 1 335 ? 17.812 -21.453 -14.953 1 96.44 335 PRO B N 1
ATOM 5386 C CA . PRO B 1 335 ? 17.953 -22.281 -16.156 1 96.44 335 PRO B CA 1
ATOM 5387 C C . PRO B 1 335 ? 17.531 -21.531 -17.422 1 96.44 335 PRO B C 1
ATOM 5389 O O . PRO B 1 335 ? 16.609 -20.719 -17.391 1 96.44 335 PRO B O 1
ATOM 5392 N N . LYS B 1 336 ? 18.094 -21.891 -18.516 1 93.5 336 LYS B N 1
ATOM 5393 C CA . LYS B 1 336 ? 17.859 -21.188 -19.766 1 93.5 336 LYS B CA 1
ATOM 5394 C C . LYS B 1 336 ? 16.828 -21.906 -20.625 1 93.5 336 LYS B C 1
ATOM 5396 O O . LYS B 1 336 ? 16.125 -21.281 -21.422 1 93.5 336 LYS B O 1
ATOM 5401 N N . LYS B 1 337 ? 16.844 -23.203 -20.438 1 95.75 337 LYS B N 1
ATOM 5402 C CA . LYS B 1 337 ? 15.945 -24.016 -21.25 1 95.75 337 LYS B CA 1
ATOM 5403 C C . LYS B 1 337 ? 15.133 -24.969 -20.391 1 95.75 337 LYS B C 1
ATOM 5405 O O . LYS B 1 337 ? 15.602 -25.438 -19.359 1 95.75 337 LYS B O 1
ATOM 5410 N N . LEU B 1 338 ? 13.922 -25.297 -20.906 1 96.94 338 LEU B N 1
ATOM 5411 C CA . LEU B 1 338 ? 13.039 -26.219 -20.203 1 96.94 338 LEU B CA 1
ATOM 5412 C C . LEU B 1 338 ? 13.648 -27.625 -20.141 1 96.94 338 LEU B C 1
ATOM 5414 O O . LEU B 1 338 ? 13.367 -28.391 -19.219 1 96.94 338 LEU B O 1
ATOM 5418 N N . THR B 1 339 ? 14.5 -27.953 -21.062 1 96.19 339 THR B N 1
ATOM 5419 C CA . THR B 1 339 ? 15.156 -29.25 -21.094 1 96.19 339 THR B CA 1
ATOM 5420 C C . THR B 1 339 ? 16.047 -29.438 -19.859 1 96.19 339 THR B C 1
ATOM 5422 O O . THR B 1 339 ? 16.25 -30.562 -19.391 1 96.19 339 THR B O 1
ATOM 5425 N N . GLU B 1 340 ? 16.594 -28.312 -19.344 1 95.5 340 GLU B N 1
ATOM 5426 C CA . GLU B 1 340 ? 17.406 -28.344 -18.125 1 95.5 340 GLU B CA 1
ATOM 5427 C C . GLU B 1 340 ? 16.547 -28.719 -16.922 1 95.5 340 GLU B C 1
ATOM 5429 O O . GLU B 1 340 ? 17.078 -29.094 -15.875 1 95.5 340 GLU B O 1
ATOM 5434 N N . LEU B 1 341 ? 15.242 -28.625 -17.109 1 94.94 341 LEU B N 1
ATOM 5435 C CA . LEU B 1 341 ? 14.312 -28.953 -16.031 1 94.94 341 LEU B CA 1
ATOM 5436 C C . LEU B 1 341 ? 13.625 -30.297 -16.281 1 94.94 341 LEU B C 1
ATOM 5438 O O . LEU B 1 341 ? 12.648 -30.625 -15.617 1 94.94 341 LEU B O 1
ATOM 5442 N N . GLY B 1 342 ? 14.047 -30.953 -17.328 1 94.25 342 GLY B N 1
ATOM 5443 C CA . GLY B 1 342 ? 13.555 -32.281 -17.594 1 94.25 342 GLY B CA 1
ATOM 5444 C C . GLY B 1 342 ? 12.344 -32.312 -18.516 1 94.25 342 GLY B C 1
ATOM 5445 O O . GLY B 1 342 ? 11.703 -33.344 -18.672 1 94.25 342 GLY B O 1
ATOM 5446 N N . ILE B 1 343 ? 11.992 -31.219 -19.062 1 95.62 343 ILE B N 1
ATOM 5447 C CA . ILE B 1 343 ? 10.859 -31.156 -19.984 1 95.62 343 ILE B CA 1
ATOM 5448 C C . ILE B 1 343 ? 11.367 -31.203 -21.422 1 95.62 343 ILE B C 1
ATOM 5450 O O . ILE B 1 343 ? 12.07 -30.297 -21.875 1 95.62 343 ILE B O 1
ATOM 5454 N N . GLU B 1 344 ? 10.953 -32.219 -22.109 1 96.06 344 GLU B N 1
ATOM 5455 C CA . GLU B 1 344 ? 11.344 -32.375 -23.5 1 96.06 344 GLU B CA 1
ATOM 5456 C C . GLU B 1 344 ? 10.32 -31.719 -24.438 1 96.06 344 GLU B C 1
ATOM 5458 O O . GLU B 1 344 ? 9.117 -31.781 -24.172 1 96.06 344 GLU B O 1
ATOM 5463 N N . GLU B 1 345 ? 10.82 -31.125 -25.453 1 96.44 345 GLU B N 1
ATOM 5464 C CA . GLU B 1 345 ? 9.961 -30.438 -26.406 1 96.44 345 GLU B CA 1
ATOM 5465 C C . GLU B 1 345 ? 8.867 -31.359 -26.938 1 96.44 345 GLU B C 1
ATOM 5467 O O . GLU B 1 345 ? 7.723 -30.922 -27.109 1 96.44 345 GLU B O 1
ATOM 5472 N N . LYS B 1 346 ? 9.211 -32.594 -27.234 1 96.06 346 LYS B N 1
ATOM 5473 C CA . LYS B 1 346 ? 8.266 -33.531 -27.797 1 96.06 346 LYS B CA 1
ATOM 5474 C C . LYS B 1 346 ? 7.105 -33.812 -26.844 1 96.06 346 LYS B C 1
ATOM 5476 O O . LYS B 1 346 ? 6.016 -34.188 -27.281 1 96.06 346 LYS B O 1
ATOM 5481 N N . ASP B 1 347 ? 7.305 -33.594 -25.562 1 94.19 347 ASP B N 1
ATOM 5482 C CA . ASP B 1 347 ? 6.305 -33.875 -24.547 1 94.19 347 ASP B CA 1
ATOM 5483 C C . ASP B 1 347 ? 5.543 -32.625 -24.156 1 94.19 347 ASP B C 1
ATOM 5485 O O . ASP B 1 347 ? 4.613 -32.656 -23.344 1 94.19 347 ASP B O 1
ATOM 5489 N N . PHE B 1 348 ? 5.922 -31.547 -24.75 1 96.12 348 PHE B N 1
ATOM 5490 C CA . PHE B 1 348 ? 5.34 -30.266 -24.391 1 96.12 348 PHE B CA 1
ATOM 5491 C C . PHE B 1 348 ? 4.066 -30 -25.203 1 96.12 348 PHE B C 1
ATOM 5493 O O . PHE B 1 348 ? 4.086 -30.031 -26.422 1 96.12 348 PHE B O 1
ATOM 5500 N N . ASP B 1 349 ? 2.984 -29.734 -24.547 1 95.88 349 ASP B N 1
ATOM 5501 C CA . ASP B 1 349 ? 1.715 -29.469 -25.234 1 95.88 349 ASP B CA 1
ATOM 5502 C C . ASP B 1 349 ? 1.552 -27.984 -25.547 1 95.88 349 ASP B C 1
ATOM 5504 O O . ASP B 1 349 ? 0.787 -27.281 -24.875 1 95.88 349 ASP B O 1
ATOM 5508 N N . PHE B 1 350 ? 2.064 -27.594 -26.609 1 97.75 350 PHE B N 1
ATOM 5509 C CA . PHE B 1 350 ? 2.113 -26.188 -27.016 1 97.75 350 PHE B CA 1
ATOM 5510 C C . PHE B 1 350 ? 0.709 -25.609 -27.109 1 97.75 350 PHE B C 1
ATOM 5512 O O . PHE B 1 350 ? 0.45 -24.5 -26.625 1 97.75 350 PHE B O 1
ATOM 5519 N N . GLU B 1 351 ? -0.153 -26.297 -27.75 1 97.38 351 GLU B N 1
ATOM 5520 C CA . GLU B 1 351 ? -1.488 -25.766 -28.031 1 97.38 351 GLU B CA 1
ATOM 5521 C C . GLU B 1 351 ? -2.293 -25.609 -26.734 1 97.38 351 GLU B C 1
ATOM 5523 O O . GLU B 1 351 ? -2.902 -24.562 -26.5 1 97.38 351 GLU B O 1
ATOM 5528 N N . TYR B 1 352 ? -2.262 -26.609 -25.938 1 96.44 352 TYR B N 1
ATOM 5529 C CA . TYR B 1 352 ? -3.033 -26.594 -24.703 1 96.44 352 TYR B CA 1
ATOM 5530 C C . TYR B 1 352 ? -2.57 -25.469 -23.781 1 96.44 352 TYR B C 1
ATOM 5532 O O . TYR B 1 352 ? -3.387 -24.688 -23.297 1 96.44 352 TYR B O 1
ATOM 5540 N N . LEU B 1 353 ? -1.28 -25.375 -23.625 1 97.31 353 LEU B N 1
ATOM 5541 C CA . LEU B 1 353 ? -0.733 -24.359 -22.719 1 97.31 353 LEU B CA 1
ATOM 5542 C C . LEU B 1 353 ? -0.984 -22.969 -23.266 1 97.31 353 LEU B C 1
ATOM 5544 O O . LEU B 1 353 ? -1.309 -22.047 -22.516 1 97.31 353 LEU B O 1
ATOM 5548 N N . SER B 1 354 ? -0.854 -22.828 -24.562 1 98.25 354 SER B N 1
ATOM 5549 C CA . SER B 1 354 ? -1.032 -21.516 -25.172 1 98.25 354 SER B CA 1
ATOM 5550 C C . SER B 1 354 ? -2.484 -21.062 -25.078 1 98.25 354 SER B C 1
ATOM 5552 O O . SER B 1 354 ? -2.754 -19.891 -24.812 1 98.25 354 SER B O 1
ATOM 5554 N N . LYS B 1 355 ? -3.436 -21.953 -25.312 1 97.56 355 LYS B N 1
ATOM 5555 C CA . LYS B 1 355 ? -4.852 -21.609 -25.203 1 97.56 355 LYS B CA 1
ATOM 5556 C C . LYS B 1 355 ? -5.211 -21.188 -23.781 1 97.56 355 LYS B C 1
ATOM 5558 O O . LYS B 1 355 ? -5.961 -20.219 -23.594 1 97.56 355 LYS B O 1
ATOM 5563 N N . ASN B 1 356 ? -4.637 -21.844 -22.891 1 95.88 356 ASN B N 1
ATOM 5564 C CA . ASN B 1 356 ? -4.91 -21.516 -21.5 1 95.88 356 ASN B CA 1
ATOM 5565 C C . ASN B 1 356 ? -4.262 -20.188 -21.094 1 95.88 356 ASN B C 1
ATOM 5567 O O . ASN B 1 356 ? -4.82 -19.438 -20.297 1 95.88 356 ASN B O 1
ATOM 5571 N N . ALA B 1 357 ? -3.074 -19.922 -21.562 1 97.31 357 ALA B N 1
ATOM 5572 C CA . ALA B 1 357 ? -2.395 -18.656 -21.281 1 97.31 357 ALA B CA 1
ATOM 5573 C C . ALA B 1 357 ? -3.211 -17.469 -21.781 1 97.31 357 ALA B C 1
ATOM 5575 O O . ALA B 1 357 ? -3.273 -16.422 -21.125 1 97.31 357 ALA B O 1
ATOM 5576 N N . LEU B 1 358 ? -3.887 -17.656 -22.922 1 97.44 358 LEU B N 1
ATOM 5577 C CA . LEU B 1 358 ? -4.641 -16.594 -23.562 1 97.44 358 LEU B CA 1
ATOM 5578 C C . LEU B 1 358 ? -5.859 -16.203 -22.734 1 97.44 358 LEU B C 1
ATOM 5580 O O . LEU B 1 358 ? -6.324 -15.062 -22.797 1 97.44 358 LEU B O 1
ATOM 5584 N N . ILE B 1 359 ? -6.355 -17.125 -21.938 1 94 359 ILE B N 1
ATOM 5585 C CA . ILE B 1 359 ? -7.574 -16.828 -21.188 1 94 359 ILE B CA 1
ATOM 5586 C C . ILE B 1 359 ? -7.238 -16.625 -19.703 1 94 359 ILE B C 1
ATOM 5588 O O . ILE B 1 359 ? -8.133 -16.469 -18.875 1 94 359 ILE B O 1
ATOM 5592 N N . ASP B 1 360 ? -5.961 -16.672 -19.391 1 93.88 360 ASP B N 1
ATOM 5593 C CA . ASP B 1 360 ? -5.508 -16.422 -18.031 1 93.88 360 ASP B CA 1
ATOM 5594 C C . ASP B 1 360 ? -5.891 -15.016 -17.578 1 93.88 360 ASP B C 1
ATOM 5596 O O . ASP B 1 360 ? -5.887 -14.078 -18.375 1 93.88 360 ASP B O 1
ATOM 5600 N N . ALA B 1 361 ? -6.086 -14.867 -16.328 1 92.06 361 ALA B N 1
ATOM 5601 C CA . ALA B 1 361 ? -6.574 -13.617 -15.758 1 92.06 361 ALA B CA 1
ATOM 5602 C C . ALA B 1 361 ? -5.551 -12.5 -15.914 1 92.06 361 ALA B C 1
ATOM 5604 O O . ALA B 1 361 ? -5.902 -11.312 -15.898 1 92.06 361 ALA B O 1
ATOM 5605 N N . CYS B 1 362 ? -4.262 -12.805 -16.047 1 95.38 362 CYS B N 1
ATOM 5606 C CA . CYS B 1 362 ? -3.203 -11.805 -16.156 1 95.38 362 CYS B CA 1
ATOM 5607 C C . CYS B 1 362 ? -3.035 -11.328 -17.594 1 95.38 362 CYS B C 1
ATOM 5609 O O . CYS B 1 362 ? -2.428 -10.289 -17.844 1 95.38 362 CYS B O 1
ATOM 5611 N N . ALA B 1 363 ? -3.551 -12.094 -18.547 1 96.69 363 ALA B N 1
ATOM 5612 C CA . ALA B 1 363 ? -3.293 -11.852 -19.969 1 96.69 363 ALA B CA 1
ATOM 5613 C C . ALA B 1 363 ? -3.734 -10.445 -20.375 1 96.69 363 ALA B C 1
ATOM 5615 O O . ALA B 1 363 ? -3.002 -9.734 -21.062 1 96.69 363 ALA B O 1
ATOM 5616 N N . PRO B 1 364 ? -4.867 -9.969 -19.859 1 95.69 364 PRO B N 1
ATOM 5617 C CA . PRO B 1 364 ? -5.344 -8.656 -20.297 1 95.69 364 PRO B CA 1
ATOM 5618 C C . PRO B 1 364 ? -4.461 -7.516 -19.797 1 95.69 364 PRO B C 1
ATOM 5620 O O . PRO B 1 364 ? -4.574 -6.387 -20.281 1 95.69 364 PRO B O 1
ATOM 5623 N N . GLY B 1 365 ? -3.627 -7.785 -18.812 1 96.94 365 GLY B N 1
ATOM 5624 C CA . GLY B 1 365 ? -2.754 -6.75 -18.266 1 96.94 365 GLY B CA 1
ATOM 5625 C C . GLY B 1 365 ? -1.53 -6.5 -19.125 1 96.94 365 GLY B C 1
ATOM 5626 O O . GLY B 1 365 ? -0.801 -5.531 -18.922 1 96.94 365 GLY B O 1
ATOM 5627 N N . ASN B 1 366 ? -1.32 -7.371 -20.078 1 98.44 366 ASN B N 1
ATOM 5628 C CA . ASN B 1 366 ? -0.196 -7.184 -20.984 1 98.44 366 ASN B CA 1
ATOM 5629 C C . ASN B 1 366 ? -0.458 -6.047 -21.969 1 98.44 366 ASN B C 1
ATOM 5631 O O . ASN B 1 366 ? -1.599 -5.824 -22.375 1 98.44 366 ASN B O 1
ATOM 5635 N N . PRO B 1 367 ? 0.487 -5.262 -22.359 1 97.62 367 PRO B N 1
ATOM 5636 C CA . PRO B 1 367 ? 0.262 -4.102 -23.219 1 97.62 367 PRO B CA 1
ATOM 5637 C C . PRO B 1 367 ? -0.325 -4.48 -24.578 1 97.62 367 PRO B C 1
ATOM 5639 O O . PRO B 1 367 ? -0.851 -3.621 -25.297 1 97.62 367 PRO B O 1
ATOM 5642 N N . PHE B 1 368 ? -0.255 -5.73 -24.969 1 97.06 368 PHE B N 1
ATOM 5643 C CA . PHE B 1 368 ? -0.932 -6.258 -26.156 1 97.06 368 PHE B CA 1
ATOM 5644 C C . PHE B 1 368 ? -1.388 -7.691 -25.922 1 97.06 368 PHE B C 1
ATOM 5646 O O . PHE B 1 368 ? -0.868 -8.375 -25.047 1 97.06 368 PHE B O 1
ATOM 5653 N N . MET B 1 369 ? -2.381 -8.062 -26.641 1 97.56 369 MET B N 1
ATOM 5654 C CA . MET B 1 369 ? -2.832 -9.453 -26.578 1 97.56 369 MET B CA 1
ATOM 5655 C C . MET B 1 369 ? -2.178 -10.297 -27.656 1 97.56 369 MET B C 1
ATOM 5657 O O . MET B 1 369 ? -2.434 -10.094 -28.844 1 97.56 369 MET B O 1
ATOM 5661 N N . PRO B 1 370 ? -1.376 -11.219 -27.25 1 98 370 PRO B N 1
ATOM 5662 C CA . PRO B 1 370 ? -0.772 -12.094 -28.25 1 98 370 PRO B CA 1
ATOM 5663 C C . PRO B 1 370 ? -1.791 -13.008 -28.922 1 98 370 PRO B C 1
ATOM 5665 O O . PRO B 1 370 ? -2.85 -13.289 -28.359 1 98 370 PRO B O 1
ATOM 5668 N N . THR B 1 371 ? -1.425 -13.438 -30.156 1 98.06 371 THR B N 1
ATOM 5669 C CA . THR B 1 371 ? -2.199 -14.477 -30.828 1 98.06 371 THR B CA 1
ATOM 5670 C C . THR B 1 371 ? -1.795 -15.859 -30.328 1 98.06 371 THR B C 1
ATOM 5672 O O . THR B 1 371 ? -0.8 -16 -29.609 1 98.06 371 THR B O 1
ATOM 5675 N N . LEU B 1 372 ? -2.652 -16.844 -30.672 1 98.44 372 LEU B N 1
ATOM 5676 C CA . LEU B 1 372 ? -2.307 -18.219 -30.344 1 98.44 372 LEU B CA 1
ATOM 5677 C C . LEU B 1 372 ? -0.958 -18.594 -30.953 1 98.44 372 LEU B C 1
ATOM 5679 O O . LEU B 1 372 ? -0.13 -19.219 -30.281 1 98.44 372 LEU B O 1
ATOM 5683 N N . GLU B 1 373 ? -0.736 -18.219 -32.156 1 98.5 373 GLU B N 1
ATOM 5684 C CA . GLU B 1 373 ? 0.507 -18.516 -32.875 1 98.5 373 GLU B CA 1
ATOM 5685 C C . GLU B 1 373 ? 1.702 -17.859 -32.188 1 98.5 373 GLU B C 1
ATOM 5687 O O . GLU B 1 373 ? 2.758 -18.484 -32.031 1 98.5 373 GLU B O 1
ATOM 5692 N N . GLU B 1 374 ? 1.552 -16.641 -31.766 1 98.31 374 GLU B N 1
ATOM 5693 C CA . GLU B 1 374 ? 2.617 -15.945 -31.062 1 98.31 374 GLU B CA 1
ATOM 5694 C C . GLU B 1 374 ? 2.922 -16.625 -29.719 1 98.31 374 GLU B C 1
ATOM 5696 O O . GLU B 1 374 ? 4.086 -16.781 -29.359 1 98.31 374 GLU B O 1
ATOM 5701 N N . THR B 1 375 ? 1.871 -16.953 -29 1 98.75 375 THR B N 1
ATOM 5702 C CA . THR B 1 375 ? 2.043 -17.609 -27.703 1 98.75 375 THR B CA 1
ATOM 5703 C C . THR B 1 375 ? 2.801 -18.922 -27.859 1 98.75 375 THR B C 1
ATOM 5705 O O . THR B 1 375 ? 3.695 -19.219 -27.062 1 98.75 375 THR B O 1
ATOM 5708 N N . ILE B 1 376 ? 2.43 -19.688 -28.875 1 98.62 376 ILE B N 1
ATOM 5709 C CA . ILE B 1 376 ? 3.133 -20.938 -29.172 1 98.62 376 ILE B CA 1
ATOM 5710 C C . ILE B 1 376 ? 4.605 -20.641 -29.469 1 98.62 376 ILE B C 1
ATOM 5712 O O . ILE B 1 376 ? 5.492 -21.344 -28.969 1 98.62 376 ILE B O 1
ATOM 5716 N N . ALA B 1 377 ? 4.82 -19.656 -30.219 1 98.5 377 ALA B N 1
ATOM 5717 C CA . ALA B 1 377 ? 6.188 -19.281 -30.562 1 98.5 377 ALA B CA 1
ATOM 5718 C C . ALA B 1 377 ? 6.977 -18.875 -29.328 1 98.5 377 ALA B C 1
ATOM 5720 O O . ALA B 1 377 ? 8.172 -19.172 -29.219 1 98.5 377 ALA B O 1
ATOM 5721 N N . PHE B 1 378 ? 6.363 -18.109 -28.406 1 98.56 378 PHE B N 1
ATOM 5722 C CA . PHE B 1 378 ? 7.023 -17.734 -27.156 1 98.56 378 PHE B CA 1
ATOM 5723 C C . PHE B 1 378 ? 7.477 -18.969 -26.391 1 98.56 378 PHE B C 1
ATOM 5725 O O . PHE B 1 378 ? 8.609 -19.016 -25.906 1 98.56 378 PHE B O 1
ATOM 5732 N N . TYR B 1 379 ? 6.57 -20 -26.234 1 98.5 379 TYR B N 1
ATOM 5733 C CA . TYR B 1 379 ? 6.93 -21.234 -25.531 1 98.5 379 TYR B CA 1
ATOM 5734 C C . TYR B 1 379 ? 8.078 -21.938 -26.234 1 98.5 379 TYR B C 1
ATOM 5736 O O . TYR B 1 379 ? 8.945 -22.516 -25.594 1 98.5 379 TYR B O 1
ATOM 5744 N N . LYS B 1 380 ? 8.078 -21.938 -27.562 1 98.19 380 LYS B N 1
ATOM 5745 C CA . LYS B 1 380 ? 9.117 -22.609 -28.328 1 98.19 380 LYS B CA 1
ATOM 5746 C C . LYS B 1 380 ? 10.492 -22.016 -28.047 1 98.19 380 LYS B C 1
ATOM 5748 O O . LYS B 1 380 ? 11.5 -22.719 -28.094 1 98.19 380 LYS B O 1
ATOM 5753 N N . GLU B 1 381 ? 10.516 -20.734 -27.719 1 97.56 381 GLU B N 1
ATOM 5754 C CA . GLU B 1 381 ? 11.781 -20.078 -27.422 1 97.56 381 GLU B CA 1
ATOM 5755 C C . GLU B 1 381 ? 12.406 -20.625 -26.141 1 97.56 381 GLU B C 1
ATOM 5757 O O . GLU B 1 381 ? 13.586 -20.406 -25.875 1 97.56 381 GLU B O 1
ATOM 5762 N N . LEU B 1 382 ? 11.664 -21.312 -25.328 1 97.75 382 LEU B N 1
ATOM 5763 C CA . LEU B 1 382 ? 12.156 -21.859 -24.062 1 97.75 382 LEU B CA 1
ATOM 5764 C C . LEU B 1 382 ? 12.891 -23.172 -24.281 1 97.75 382 LEU B C 1
ATOM 5766 O O . LEU B 1 382 ? 13.422 -23.766 -23.344 1 97.75 382 LEU B O 1
ATOM 5770 N N . PHE B 1 383 ? 12.875 -23.703 -25.547 1 96.88 383 PHE B N 1
ATOM 5771 C CA . PHE B 1 383 ? 13.578 -24.938 -25.891 1 96.88 383 PHE B CA 1
ATOM 5772 C C . PHE B 1 383 ? 14.805 -24.625 -26.75 1 96.88 383 PHE B C 1
ATOM 5774 O O . PHE B 1 383 ? 15.836 -25.297 -26.625 1 96.88 383 PHE B O 1
#

pLDDT: mean 97.22, std 2.28, range [74.81, 98.94]

Foldseek 3Di:
DFDFFWAPAEAAEALCLLVCLVVVVVVVFAEAEEFAAPVCVPDPLVVSNVVSVVVNPHHYDYDHHFDLQGAQVSLVVSLVVCVVVVGQAYEFAEAQRSLQSRLLNQQCNVQNDTSVQQQDEARGDAAGRAYEYEYQALADLSLIAQWHWHAYLVVLFIGIGRHSSSGHNYYYQHLVSHLPPALVRLLLRLQNLLQLLLQLLLFPLHDDQLLVLSLQLLLLSLVQSLVCSVHVNPSVSSSSSSSSSNSSRSNCSIRAGALLQLLLRNCCSPVVDRSSLSSLQLRLLQLVVSCVVRLVSLLSLLVSNPDPCPPHDSVRSSVNNSVSSVVSSVSSPRDNACVVVVDDPVNDDLQVSLVRSQVHNRHNRRPDRDDSVVSSVSNVSRD/DFDFFWAPAEAAEAPCLLVCLVVVVVVPFAEEEEFAAPVCVPDPLVVSNVVSVVVNPHHYDYDHHFDLQGAQVSLVVSLVVCVVVVGQAYEFAEAQRSLQSRLQNQQCNVQNDTSVQQQDEARGDAAGRAYEYEYQALADLSLIAQWHWHAYLVVLAIGIGRHSSSGHNYYYQHLVSHLPPALVRLLLRLQNLLQLLLQLLLFPLHDDQLLVLSLQLLLLSLVQSLVCSVHVNPSVSSSSSSSSSNSSRSNCSIRAGALLQLLLRNCCSPVVDRSSLSSLLLRLLQLVVSCVVRLVSLLSLLVSNPDPCPPPDSVRSSVNNSVSSVVSSVSSPRDNACVVVVDDPVNDDLQVSLVRSQPHNRHNRRPDRDDSVVSSVSNVSRD

Radius of gyration: 25.8 Å; Cα contacts (8 Å, |Δi|>4): 1770; chains: 2; bounding box: 60×77×60 Å

Secondary structure (DSSP, 8-state):
-EEEE--SEEEESTTGGGGHHHHHHHHT--EEEEE--HHHHTSSHHHHHHHHHHHTT-EEEEE----SS-BHHHHHHHHHHHHHTT--EEEEEESHHHHHHHHHHHHHHHH-S-GGGG-EES--SSPPPPEEEEE--SS--GGG-SEEEEEETTTTEEEEEE-GGG--SEEEE-GGGGTT--HHHHHHHHHHHHHHHHHHHHSTT--HHHHHHHHHHHHHHHHHHHHHHH-TT-HHHHHHHHHHHHHHHHHHHHH---HHHHHHHHHHHHH---HHHHHHHHHHHHHHHHHHH-GGGHHHHHHHTT---TT--HHHHHHHHHHHHHHHHHHTT--SSGGGGT--GGG--HHHHHHHHHTSTTGGGSSS---HHHHHHHHHTT-/-EEEE--SEEEESTTGGGGHHHHHHHHT--EEEEEEEHHHHTSSHHHHHHHHHHHTT-EEEEEEEE-SS-BHHHHHHHHHHHHHTT--EEEEEESHHHHHHHHHHHHHHHH-S-GGGG-EES--SSPPPPEEEEE--SS--GGG-SEEEEEETTTTEEEEEE-GGG--SEEEE-GGGGTT--HHHHHHHHHHHHHHHHHHHHSTT--HHHHHHHHHHHHHHHHHHHHHHH-TT-HHHHHHHHHHHHHHHHHHHHH---HHHHHHHHHHHHH---HHHHHHHHHHHHHHHHHHH-GGGHHHHHHHTT---TT--HHHHHHHHHHHHHHHHHHTT--SSGGGGT--GGG--HHHHHHHHHTSTTGGGSSS---HHHHHHHHHTT-

InterPro domains:
  IPR001670 Alcohol dehydrogenase, iron-type/glycerol dehydrogenase GldA [PF00465] (10-175)
  IPR018211 Alcohol dehydrogenase, iron-type, conserved site [PS00060] (258-278)
  IPR018211 Alcohol dehydrogenase, iron-type, conserved site [PS00913] (171-199)
  IPR039697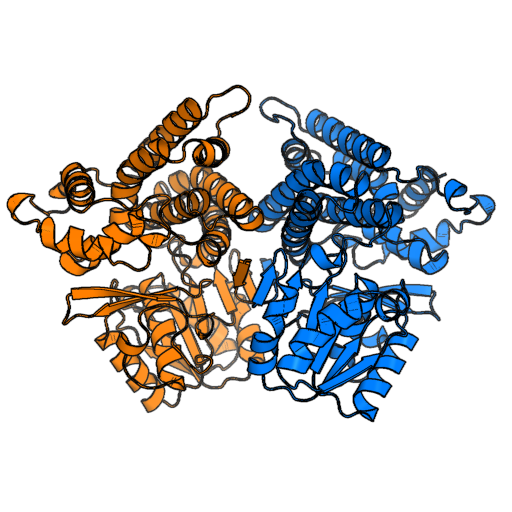 Iron-type alcohol dehydrogenase-like [PTHR11496] (4-381)
  IPR056798 Fe-containing alcohol dehydrogenase-like, C-terminal [PF25137] (186-382)